Protein AF-0000000070706379 (afdb_homodimer)

Structure (mmCIF, N/CA/C/O backbone):
data_AF-0000000070706379-model_v1
#
loop_
_entity.id
_entity.type
_entity.pdbx_description
1 polymer 'Pyruvate dehydrogenase E1 component subunit alpha'
#
loop_
_atom_site.group_PDB
_atom_site.id
_atom_site.type_symbol
_atom_site.label_atom_id
_atom_site.label_alt_id
_atom_site.label_comp_id
_atom_site.label_asym_id
_atom_site.label_entity_id
_atom_site.label_seq_id
_atom_site.pdbx_PDB_ins_code
_atom_site.Cartn_x
_atom_site.Cartn_y
_atom_site.Cartn_z
_atom_site.occupancy
_atom_site.B_iso_or_equiv
_atom_site.auth_seq_id
_atom_site.auth_comp_id
_atom_site.auth_asym_id
_atom_site.auth_atom_id
_atom_site.pdbx_PDB_model_num
ATOM 1 N N . MET A 1 1 ? -3.4 28.562 20.844 1 97.81 1 MET A N 1
ATOM 2 C CA . MET A 1 1 ? -4.562 27.812 20.359 1 97.81 1 MET A CA 1
ATOM 3 C C . MET A 1 1 ? -5.734 28.766 20.094 1 97.81 1 MET A C 1
ATOM 5 O O . MET A 1 1 ? -6.438 28.609 19.094 1 97.81 1 MET A O 1
ATOM 9 N N . VAL A 1 2 ? -5.906 29.781 20.984 1 98.38 2 VAL A N 1
ATOM 10 C CA . VAL A 1 2 ? -7.02 30.703 20.812 1 98.38 2 VAL A CA 1
ATOM 11 C C . VAL A 1 2 ? -6.828 31.516 19.531 1 98.38 2 VAL A C 1
ATOM 13 O O . VAL A 1 2 ? -7.793 31.781 18.812 1 98.38 2 VAL A O 1
ATOM 16 N N . LYS A 1 3 ? -5.59 31.953 19.266 1 98.38 3 LYS A N 1
ATOM 17 C CA . LYS A 1 3 ? -5.309 32.656 18.016 1 98.38 3 LYS A CA 1
ATOM 18 C C . LYS A 1 3 ? -5.641 31.797 16.797 1 98.38 3 LYS A C 1
ATOM 20 O O . LYS A 1 3 ? -6.234 32.281 15.828 1 98.38 3 LYS A O 1
ATOM 25 N N . MET A 1 4 ? -5.238 30.547 16.844 1 98.5 4 MET A N 1
ATOM 26 C CA . MET A 1 4 ? -5.5 29.625 15.742 1 98.5 4 MET A CA 1
ATOM 27 C C . MET A 1 4 ? -7 29.438 15.539 1 98.5 4 MET A C 1
ATOM 29 O O . MET A 1 4 ? -7.48 29.453 14.406 1 98.5 4 MET A O 1
ATOM 33 N N . ARG A 1 5 ? -7.723 29.25 16.609 1 98.25 5 ARG A N 1
ATOM 34 C CA . ARG A 1 5 ? -9.172 29.094 16.516 1 98.25 5 ARG A CA 1
ATOM 35 C C . ARG A 1 5 ? -9.828 30.328 15.93 1 98.25 5 ARG A C 1
ATOM 37 O O . ARG A 1 5 ? -10.719 30.219 15.086 1 98.25 5 ARG A O 1
ATOM 44 N N . ARG A 1 6 ? -9.383 31.453 16.438 1 98.44 6 ARG A N 1
ATOM 45 C CA . ARG A 1 6 ? -9.953 32.719 15.945 1 98.44 6 ARG A CA 1
ATOM 46 C C . ARG A 1 6 ? -9.68 32.875 14.461 1 98.44 6 ARG A C 1
ATOM 48 O O . ARG A 1 6 ? -10.531 33.375 13.719 1 98.44 6 ARG A O 1
ATOM 55 N N . MET A 1 7 ? -8.5 32.562 14.039 1 98.62 7 MET A N 1
ATOM 56 C CA . MET A 1 7 ? -8.164 32.625 12.625 1 98.62 7 MET A CA 1
ATOM 57 C C . MET A 1 7 ? -9.086 31.734 11.805 1 98.62 7 MET A C 1
ATOM 59 O O . MET A 1 7 ? -9.586 32.156 10.758 1 98.62 7 MET A O 1
ATOM 63 N N . GLU A 1 8 ? -9.297 30.516 12.273 1 98.12 8 GLU A N 1
ATOM 64 C CA . GLU A 1 8 ? -10.148 29.562 11.562 1 98.12 8 GLU A CA 1
ATOM 65 C C . GLU A 1 8 ? -11.602 30.047 11.531 1 98.12 8 GLU A C 1
ATOM 67 O O . GLU A 1 8 ? -12.297 29.875 10.531 1 98.12 8 GLU A O 1
ATOM 72 N N . VAL A 1 9 ? -12.047 30.609 12.617 1 97.12 9 VAL A N 1
ATOM 73 C CA . VAL A 1 9 ? -13.398 31.172 12.672 1 97.12 9 VAL A CA 1
ATOM 74 C C . VAL A 1 9 ? -13.523 32.312 11.695 1 97.12 9 VAL A C 1
ATOM 76 O O . VAL A 1 9 ? -14.531 32.438 10.992 1 97.12 9 VAL A O 1
ATOM 79 N N . ALA A 1 10 ? -12.523 33.156 11.68 1 98 10 ALA A N 1
ATOM 80 C CA . ALA A 1 10 ? -12.508 34.25 10.711 1 98 10 ALA A CA 1
ATOM 81 C C . ALA A 1 10 ? -12.555 33.719 9.281 1 98 10 ALA A C 1
ATOM 83 O O . ALA A 1 10 ? -13.219 34.281 8.414 1 98 10 ALA A O 1
ATOM 84 N N . SER A 1 11 ? -11.82 32.688 9 1 97.44 11 SER A N 1
ATOM 85 C CA . SER A 1 11 ? -11.828 32.031 7.695 1 97.44 11 SER A CA 1
ATOM 86 C C . SER A 1 11 ? -13.219 31.516 7.344 1 97.44 11 SER A C 1
ATOM 88 O O . SER A 1 11 ? -13.664 31.641 6.199 1 97.44 11 SER A O 1
ATOM 90 N N . ASP A 1 12 ? -13.852 30.906 8.297 1 96.31 12 ASP A N 1
ATOM 91 C CA . ASP A 1 12 ? -15.211 30.406 8.117 1 96.31 12 ASP A CA 1
ATOM 92 C C . ASP A 1 12 ? -16.156 31.531 7.711 1 96.31 12 ASP A C 1
ATOM 94 O O . ASP A 1 12 ? -16.922 31.391 6.758 1 96.31 12 ASP A O 1
ATOM 98 N N . GLN A 1 13 ? -16.047 32.625 8.414 1 96.25 13 GLN A N 1
ATOM 99 C CA . GLN A 1 13 ? -16.906 33.781 8.133 1 96.25 13 GLN A CA 1
ATOM 100 C C . GLN A 1 13 ? -16.594 34.375 6.762 1 96.25 13 GLN A C 1
ATOM 102 O O . GLN A 1 13 ? -17.516 34.75 6.027 1 96.25 13 GLN A O 1
ATOM 107 N N . ALA A 1 14 ? -15.352 34.469 6.5 1 96.94 14 ALA A N 1
ATOM 108 C CA . ALA A 1 14 ? -14.945 35 5.199 1 96.94 14 ALA A CA 1
ATOM 109 C C . ALA A 1 14 ? -15.477 34.125 4.066 1 96.94 14 ALA A C 1
ATOM 111 O O . ALA A 1 14 ? -15.867 34.625 3.014 1 96.94 14 ALA A O 1
ATOM 112 N N . TYR A 1 15 ? -15.398 32.844 4.238 1 95.62 15 TYR A N 1
ATOM 113 C CA . TYR A 1 15 ? -15.938 31.906 3.246 1 95.62 15 TYR A CA 1
ATOM 114 C C . TYR A 1 15 ? -17.422 32.156 3.023 1 95.62 15 TYR A C 1
ATOM 116 O O . TYR A 1 15 ? -17.875 32.25 1.881 1 95.62 15 TYR A O 1
ATOM 124 N N . LYS A 1 16 ? -18.172 32.281 4.051 1 93.38 16 LYS A N 1
ATOM 125 C CA . LYS A 1 16 ? -19.609 32.531 3.984 1 93.38 16 LYS A CA 1
ATOM 126 C C . LYS A 1 16 ? -19.906 33.875 3.326 1 93.38 16 LYS A C 1
ATOM 128 O O . LYS A 1 16 ? -20.938 34.031 2.67 1 93.38 16 LYS A O 1
ATOM 133 N N . ASN A 1 17 ? -19 34.75 3.451 1 94.88 17 ASN A N 1
ATOM 134 C CA . ASN A 1 17 ? -19.156 36.062 2.842 1 94.88 17 ASN A CA 1
ATOM 135 C C . ASN A 1 17 ? -18.594 36.094 1.424 1 94.88 17 ASN A C 1
ATOM 137 O O . ASN A 1 17 ? -18.391 37.188 0.85 1 94.88 17 ASN A O 1
ATOM 141 N N . LYS A 1 18 ? -18.156 34.969 0.887 1 94.5 18 LYS A N 1
ATOM 142 C CA . LYS A 1 18 ? -17.766 34.781 -0.505 1 94.5 18 LYS A CA 1
ATOM 143 C C . LYS A 1 18 ? -16.422 35.438 -0.804 1 94.5 18 LYS A C 1
ATOM 145 O O . LYS A 1 18 ? -16.156 35.812 -1.945 1 94.5 18 LYS A O 1
ATOM 150 N N . LEU A 1 19 ? -15.688 35.594 0.304 1 95.12 19 LEU A N 1
ATOM 151 C CA . LEU A 1 19 ? -14.344 36.125 0.114 1 95.12 19 LEU A CA 1
ATOM 152 C C . LEU A 1 19 ? -13.375 35 -0.288 1 95.12 19 LEU A C 1
ATOM 154 O O . LEU A 1 19 ? -12.289 35.281 -0.798 1 95.12 19 LEU A O 1
ATOM 158 N N . VAL A 1 20 ? -13.742 33.812 -0.044 1 94.38 20 VAL A N 1
ATOM 159 C CA . VAL A 1 20 ? -12.93 32.656 -0.389 1 94.38 20 VAL A CA 1
ATOM 160 C C . VAL A 1 20 ? -13.555 31.906 -1.577 1 94.38 20 VAL A C 1
ATOM 162 O O . VAL A 1 20 ? -14.711 31.484 -1.519 1 94.38 20 VAL A O 1
ATOM 165 N N . ARG A 1 21 ? -12.906 31.766 -2.721 1 85.44 21 ARG A N 1
ATOM 166 C CA . ARG A 1 21 ? -13.477 31.172 -3.934 1 85.44 21 ARG A CA 1
ATOM 167 C C . ARG A 1 21 ? -13.125 29.703 -4.047 1 85.44 21 ARG A C 1
ATOM 169 O O . ARG A 1 21 ? -13.789 28.953 -4.766 1 85.44 21 ARG A O 1
ATOM 176 N N . GLY A 1 22 ? -12.328 29.109 -3.332 1 85.56 22 GLY A N 1
ATOM 177 C CA . GLY A 1 22 ? -11.945 27.703 -3.387 1 85.56 22 GLY A CA 1
ATOM 178 C C . GLY A 1 22 ? -12.312 26.938 -2.133 1 85.56 22 GLY A C 1
ATOM 179 O O . GLY A 1 22 ? -13.18 27.375 -1.363 1 85.56 22 GLY A O 1
ATOM 180 N N . PHE A 1 23 ? -11.828 25.797 -2.076 1 87.5 23 PHE A N 1
ATOM 181 C CA . PHE A 1 23 ? -12.07 24.969 -0.899 1 87.5 23 PHE A CA 1
ATOM 182 C C . PHE A 1 23 ? -11.406 25.578 0.331 1 87.5 23 PHE A C 1
ATOM 184 O O . PHE A 1 23 ? -10.477 26.375 0.21 1 87.5 23 PHE A O 1
ATOM 191 N N . CYS A 1 24 ? -11.984 25.344 1.428 1 93.44 24 CYS A N 1
ATOM 192 C CA . CYS A 1 24 ? -11.438 25.797 2.703 1 93.44 24 CYS A CA 1
ATOM 193 C C . CYS A 1 24 ? -11.531 24.688 3.754 1 93.44 24 CYS A C 1
ATOM 195 O O . CYS A 1 24 ? -12.625 24.281 4.133 1 93.44 24 CYS A O 1
ATOM 197 N N . HIS A 1 25 ? -10.43 24.203 4.18 1 94 25 HIS A N 1
ATOM 198 C CA . HIS A 1 25 ? -10.352 23.094 5.125 1 94 25 HIS A CA 1
ATOM 199 C C . HIS A 1 25 ? -9.938 23.578 6.512 1 94 25 HIS A C 1
ATOM 201 O O . HIS A 1 25 ? -8.758 23.844 6.75 1 94 25 HIS A O 1
ATOM 207 N N . LEU A 1 26 ? -10.914 23.672 7.391 1 95.31 26 LEU A N 1
ATOM 208 C CA . LEU A 1 26 ? -10.68 24.266 8.703 1 95.31 26 LEU A CA 1
ATOM 209 C C . LEU A 1 26 ? -10.289 23.203 9.727 1 95.31 26 LEU A C 1
ATOM 211 O O . LEU A 1 26 ? -10.664 22.031 9.578 1 95.31 26 LEU A O 1
ATOM 215 N N . SER A 1 27 ? -9.586 23.656 10.727 1 95.62 27 SER A N 1
ATOM 216 C CA . SER A 1 27 ? -9.086 22.766 11.766 1 95.62 27 SER A CA 1
ATOM 217 C C . SER A 1 27 ? -9.711 23.094 13.117 1 95.62 27 SER A C 1
ATOM 219 O O . SER A 1 27 ? -9.109 22.828 14.164 1 95.62 27 SER A O 1
ATOM 221 N N . ILE A 1 28 ? -10.93 23.688 13.078 1 96.81 28 ILE A N 1
ATOM 222 C CA . ILE A 1 28 ? -11.57 24.047 14.336 1 96.81 28 ILE A CA 1
ATOM 223 C C . ILE A 1 28 ? -11.789 22.797 15.188 1 96.81 28 ILE A C 1
ATOM 225 O O . ILE A 1 28 ? -12.391 21.828 14.727 1 96.81 28 ILE A O 1
ATOM 229 N N . GLY A 1 29 ? -11.312 22.781 16.391 1 97.06 29 GLY A N 1
ATOM 230 C CA . GLY A 1 29 ? -11.367 21.641 17.297 1 97.06 29 GLY A CA 1
ATOM 231 C C . GLY A 1 29 ? -10.062 20.875 17.391 1 97.06 29 GLY A C 1
ATOM 232 O O . GLY A 1 29 ? -9.859 20.094 18.312 1 97.06 29 GLY A O 1
ATOM 233 N N . GLN A 1 30 ? -9.125 21.156 16.484 1 98.06 30 GLN A N 1
ATOM 234 C CA . GLN A 1 30 ? -7.898 20.375 16.391 1 98.06 30 GLN A CA 1
ATOM 235 C C . GLN A 1 30 ? -6.676 21.234 16.703 1 98.06 30 GLN A C 1
ATOM 237 O O . GLN A 1 30 ? -5.555 20.875 16.344 1 98.06 30 GLN A O 1
ATOM 242 N N . GLU A 1 31 ? -6.844 22.391 17.375 1 98.19 31 GLU A N 1
ATOM 243 C CA . GLU A 1 31 ? -5.77 23.359 17.562 1 98.19 31 GLU A CA 1
ATOM 244 C C . GLU A 1 31 ? -4.613 22.766 18.359 1 98.19 31 GLU A C 1
ATOM 246 O O . GLU A 1 31 ? -3.453 23.109 18.141 1 98.19 31 GLU A O 1
ATOM 251 N N . ALA A 1 32 ? -4.941 21.812 19.219 1 98.75 32 ALA A N 1
ATOM 252 C CA . ALA A 1 32 ? -3.93 21.234 20.094 1 98.75 32 ALA A CA 1
ATOM 253 C C . ALA A 1 32 ? -2.869 20.5 19.297 1 98.75 32 ALA A C 1
ATOM 255 O O . ALA A 1 32 ? -1.714 20.406 19.719 1 98.75 32 ALA A O 1
ATOM 256 N N . VAL A 1 33 ? -3.217 19.984 18.109 1 98.81 33 VAL A N 1
ATOM 257 C CA . VAL A 1 33 ? -2.305 19.188 17.297 1 98.81 33 VAL A CA 1
ATOM 258 C C . VAL A 1 33 ? -1.128 20.047 16.844 1 98.81 33 VAL A C 1
ATOM 260 O O . VAL A 1 33 ? 0.01 19.828 17.266 1 98.81 33 VAL A O 1
ATOM 263 N N . SER A 1 34 ? -1.407 21.109 16.094 1 98.56 34 SER A N 1
ATOM 264 C CA . SER A 1 34 ? -0.341 21.922 15.523 1 98.56 34 SER A CA 1
ATOM 265 C C . SER A 1 34 ? 0.414 22.672 16.625 1 98.56 34 SER A C 1
ATOM 267 O O . SER A 1 34 ? 1.646 22.734 16.609 1 98.56 34 SER A O 1
ATOM 269 N N . VAL A 1 35 ? -0.313 23.266 17.609 1 98.62 35 VAL A N 1
ATOM 270 C CA . VAL A 1 35 ? 0.305 24.078 18.641 1 98.62 35 VAL A CA 1
ATOM 271 C C . VAL A 1 35 ? 1.158 23.203 19.547 1 98.62 35 VAL A C 1
ATOM 273 O O . VAL A 1 35 ? 2.287 23.562 19.891 1 98.62 35 VAL A O 1
ATOM 276 N N . GLY A 1 36 ? 0.588 22.031 19.953 1 98.75 36 GLY A N 1
ATOM 277 C CA . GLY A 1 36 ? 1.344 21.125 20.781 1 98.75 36 GLY A CA 1
ATOM 278 C C . GLY A 1 36 ? 2.607 20.609 20.125 1 98.75 36 GLY A C 1
ATOM 279 O O . GLY A 1 36 ? 3.666 20.547 20.75 1 98.75 36 GLY A O 1
ATOM 280 N N . MET A 1 37 ? 2.535 20.266 18.891 1 98.81 37 MET A N 1
ATOM 281 C CA . MET A 1 37 ? 3.689 19.75 18.156 1 98.81 37 MET A CA 1
ATOM 282 C C . MET A 1 37 ? 4.762 20.828 18.016 1 98.81 37 MET A C 1
ATOM 284 O O . MET A 1 37 ? 5.945 20.562 18.234 1 98.81 37 MET A O 1
ATOM 288 N N . GLU A 1 38 ? 4.34 22.031 17.656 1 98.19 38 GLU A N 1
ATOM 289 C CA . GLU A 1 38 ? 5.301 23.094 17.422 1 98.19 38 GLU A CA 1
ATOM 290 C C . GLU A 1 38 ? 6.098 23.422 18.672 1 98.19 38 GLU A C 1
ATOM 292 O O . GLU A 1 38 ? 7.27 23.797 18.594 1 98.19 38 GLU A O 1
ATOM 297 N N . THR A 1 39 ? 5.504 23.281 19.797 1 97.56 39 THR A N 1
ATOM 298 C CA . THR A 1 39 ? 6.18 23.562 21.062 1 97.56 39 THR A CA 1
ATOM 299 C C . THR A 1 39 ? 7.238 22.516 21.359 1 97.56 39 THR A C 1
ATOM 301 O O . THR A 1 39 ? 8.102 22.719 22.219 1 97.56 39 THR A O 1
ATOM 304 N N . ALA A 1 40 ? 7.207 21.453 20.656 1 98.25 40 ALA A N 1
ATOM 305 C CA . ALA A 1 40 ? 8.055 20.312 20.984 1 98.25 40 ALA A CA 1
ATOM 306 C C . ALA A 1 40 ? 9.133 20.094 19.922 1 98.25 40 ALA A C 1
ATOM 308 O O . ALA A 1 40 ? 10.148 19.453 20.188 1 98.25 40 ALA A O 1
ATOM 309 N N . ILE A 1 41 ? 8.961 20.609 18.703 1 97.94 41 ILE A N 1
ATOM 310 C CA . ILE A 1 41 ? 9.898 20.312 17.625 1 97.94 41 ILE A CA 1
ATOM 311 C C . ILE A 1 41 ? 10.836 21.5 17.422 1 97.94 41 ILE A C 1
ATOM 313 O O . ILE A 1 41 ? 10.656 22.562 18.031 1 97.94 41 ILE A O 1
ATOM 317 N N . LYS A 1 42 ? 11.836 21.344 16.625 1 97.75 42 LYS A N 1
ATOM 318 C CA . LYS A 1 42 ? 12.828 22.375 16.312 1 97.75 42 LYS A CA 1
ATOM 319 C C . LYS A 1 42 ? 12.547 23.016 14.961 1 97.75 42 LYS A C 1
ATOM 321 O O . LYS A 1 42 ? 11.93 22.406 14.086 1 97.75 42 LYS A O 1
ATOM 326 N N . PRO A 1 43 ? 13.047 24.234 14.789 1 96.38 43 PRO A N 1
ATOM 327 C CA . PRO A 1 43 ? 12.805 24.922 13.523 1 96.38 43 PRO A CA 1
ATOM 328 C C . PRO A 1 43 ? 13.359 24.172 12.32 1 96.38 43 PRO A C 1
ATOM 330 O O . PRO A 1 43 ? 12.805 24.234 11.227 1 96.38 43 PRO A O 1
ATOM 333 N N . ASP A 1 44 ? 14.383 23.359 12.578 1 97.19 44 ASP A N 1
ATOM 334 C CA . ASP A 1 44 ? 15.047 22.688 11.469 1 97.19 44 ASP A CA 1
ATOM 335 C C . ASP A 1 44 ? 14.43 21.312 11.227 1 97.19 44 ASP A C 1
ATOM 337 O O . ASP A 1 44 ? 14.773 20.625 10.258 1 97.19 44 ASP A O 1
ATOM 341 N N . ASP A 1 45 ? 13.578 20.891 12.109 1 98.75 45 ASP A N 1
ATOM 342 C CA . ASP A 1 45 ? 12.797 19.703 11.812 1 98.75 45 ASP A CA 1
ATOM 343 C C . ASP A 1 45 ? 11.859 19.922 10.633 1 98.75 45 ASP A C 1
ATOM 345 O O . ASP A 1 45 ? 11.352 21.031 10.445 1 98.75 45 ASP A O 1
ATOM 349 N N . SER A 1 46 ? 11.656 18.891 9.828 1 98.75 46 SER A N 1
ATOM 350 C CA . SER A 1 46 ? 10.75 18.984 8.688 1 98.75 46 SER A CA 1
ATOM 351 C C . SER A 1 46 ? 9.344 18.547 9.062 1 98.75 46 SER A C 1
ATOM 353 O O . SER A 1 46 ? 9.164 17.609 9.844 1 98.75 46 SER A O 1
ATOM 355 N N . LEU A 1 47 ? 8.383 19.281 8.539 1 98.75 47 LEU A N 1
ATOM 356 C CA . LEU A 1 47 ? 6.98 18.938 8.75 1 98.75 47 LEU A CA 1
ATOM 357 C C . LEU A 1 47 ? 6.215 18.953 7.434 1 98.75 47 LEU A C 1
ATOM 359 O O . LEU A 1 47 ? 6.367 19.875 6.625 1 98.75 47 LEU A O 1
ATOM 363 N N . ILE A 1 48 ? 5.527 17.891 7.133 1 98.62 48 ILE A N 1
ATOM 364 C CA . ILE A 1 48 ? 4.68 17.781 5.953 1 98.62 48 ILE A CA 1
ATOM 365 C C . ILE A 1 48 ? 3.314 17.219 6.348 1 98.62 48 ILE A C 1
ATOM 367 O O . ILE A 1 48 ? 3.227 16.312 7.188 1 98.62 48 ILE A O 1
ATOM 371 N N . THR A 1 49 ? 2.232 17.797 5.816 1 98 49 THR A N 1
ATOM 372 C CA . THR A 1 49 ? 0.899 17.391 6.246 1 98 49 THR A CA 1
ATOM 373 C C . THR A 1 49 ? -0.075 17.406 5.07 1 98 49 THR A C 1
ATOM 375 O O . THR A 1 49 ? 0.33 17.625 3.926 1 98 49 THR A O 1
ATOM 378 N N . ALA A 1 50 ? -1.288 17.016 5.375 1 96.06 50 ALA A N 1
ATOM 379 C CA . ALA A 1 50 ? -2.373 17.031 4.398 1 96.06 50 ALA A CA 1
ATOM 380 C C . ALA A 1 50 ? -2.973 18.422 4.254 1 96.06 50 ALA A C 1
ATOM 382 O O . ALA A 1 50 ? -2.385 19.406 4.707 1 96.06 50 ALA A O 1
ATOM 383 N N . TYR A 1 51 ? -4.051 18.5 3.549 1 94.56 51 TYR A N 1
ATOM 384 C CA . TYR A 1 51 ? -4.664 19.75 3.1 1 94.56 51 TYR A CA 1
ATOM 385 C C . TYR A 1 51 ? -5.086 20.609 4.285 1 94.56 51 TYR A C 1
ATOM 387 O O . TYR A 1 51 ? -5.289 21.812 4.145 1 94.56 51 TYR A O 1
ATOM 395 N N . ARG A 1 52 ? -5.238 20.031 5.422 1 94.62 52 ARG A N 1
ATOM 396 C CA . ARG A 1 52 ? -5.617 20.797 6.605 1 94.62 52 ARG A CA 1
ATOM 397 C C . ARG A 1 52 ? -4.391 21.359 7.312 1 94.62 52 ARG A C 1
ATOM 399 O O . ARG A 1 52 ? -3.977 20.844 8.352 1 94.62 52 ARG A O 1
ATOM 406 N N . CYS A 1 53 ? -3.92 22.5 6.773 1 97.12 53 CYS A N 1
ATOM 407 C CA . CYS A 1 53 ? -2.561 22.859 7.16 1 97.12 53 CYS A CA 1
ATOM 408 C C . CYS A 1 53 ? -2.496 24.297 7.645 1 97.12 53 CYS A C 1
ATOM 410 O O . CYS A 1 53 ? -1.411 24.828 7.883 1 97.12 53 CYS A O 1
ATOM 412 N N . HIS A 1 54 ? -3.67 25 7.879 1 97.69 54 HIS A N 1
ATOM 413 C CA . HIS A 1 54 ? -3.67 26.422 8.227 1 97.69 54 HIS A CA 1
ATOM 414 C C . HIS A 1 54 ? -2.887 26.672 9.508 1 97.69 54 HIS A C 1
ATOM 416 O O . HIS A 1 54 ? -2.01 27.547 9.539 1 97.69 54 HIS A O 1
ATOM 422 N N . THR A 1 55 ? -3.197 25.906 10.484 1 98.12 55 THR A N 1
ATOM 423 C CA . THR A 1 55 ? -2.621 26.156 11.805 1 98.12 55 THR A CA 1
ATOM 424 C C . THR A 1 55 ? -1.145 25.766 11.828 1 98.12 55 THR A C 1
ATOM 426 O O . THR A 1 55 ? -0.348 26.391 12.539 1 98.12 55 THR A O 1
ATOM 429 N N . PHE A 1 56 ? -0.745 24.844 11.031 1 98.25 56 PHE A N 1
ATOM 430 C CA . PHE A 1 56 ? 0.646 24.422 10.969 1 98.25 56 PHE A CA 1
ATOM 431 C C . PHE A 1 56 ? 1.52 25.484 10.328 1 98.25 56 PHE A C 1
ATOM 433 O O . PHE A 1 56 ? 2.592 25.812 10.836 1 98.25 56 PHE A O 1
ATOM 440 N N . VAL A 1 57 ? 1.022 26.031 9.227 1 97.94 57 VAL A N 1
ATOM 441 C CA . VAL A 1 57 ? 1.855 26.984 8.492 1 97.94 57 VAL A CA 1
ATOM 442 C C . VAL A 1 57 ? 2.08 28.234 9.32 1 97.94 57 VAL A C 1
ATOM 444 O O . VAL A 1 57 ? 3.164 28.828 9.297 1 97.94 57 VAL A O 1
ATOM 447 N N . VAL A 1 58 ? 1.057 28.625 10.055 1 98.12 58 VAL A N 1
ATOM 448 C CA . VAL A 1 58 ? 1.189 29.812 10.898 1 98.12 58 VAL A CA 1
ATOM 449 C C . VAL A 1 58 ? 2.172 29.516 12.031 1 98.12 58 VAL A C 1
ATOM 451 O O . VAL A 1 58 ? 2.994 30.375 12.383 1 98.12 58 VAL A O 1
ATOM 454 N N . GLN A 1 59 ? 2.102 28.312 12.617 1 97.06 59 GLN A N 1
ATOM 455 C CA . GLN A 1 59 ? 3.037 27.922 13.664 1 97.06 59 GLN A CA 1
ATOM 456 C C . GLN A 1 59 ? 4.465 27.844 13.133 1 97.06 59 GLN A C 1
ATOM 458 O O . GLN A 1 59 ? 5.426 28.078 13.867 1 97.06 59 GLN A O 1
ATOM 463 N N . ARG A 1 60 ? 4.629 27.594 11.867 1 97.44 60 ARG A N 1
ATOM 464 C CA . ARG A 1 60 ? 5.938 27.375 11.258 1 97.44 60 ARG A CA 1
ATOM 465 C C . ARG A 1 60 ? 6.441 28.641 10.578 1 97.44 60 ARG A C 1
ATOM 467 O O . ARG A 1 60 ? 7.234 28.578 9.633 1 97.44 60 ARG A O 1
ATOM 474 N N . GLY A 1 61 ? 5.891 29.781 10.922 1 96.75 61 GLY A N 1
ATOM 475 C CA . GLY A 1 61 ? 6.492 31.031 10.516 1 96.75 61 GLY A CA 1
ATOM 476 C C . GLY A 1 61 ? 5.602 31.844 9.602 1 96.75 61 GLY A C 1
ATOM 477 O O . GLY A 1 61 ? 5.902 33 9.305 1 96.75 61 GLY A O 1
ATOM 478 N N . GLY A 1 62 ? 4.508 31.297 9.156 1 97.94 62 GLY A N 1
ATOM 479 C CA . GLY A 1 62 ? 3.557 32.094 8.398 1 97.94 62 GLY A CA 1
ATOM 480 C C . GLY A 1 62 ? 2.766 33.062 9.258 1 97.94 62 GLY A C 1
ATOM 481 O O . GLY A 1 62 ? 2.502 32.781 10.43 1 97.94 62 GLY A O 1
ATOM 482 N N . SER A 1 63 ? 2.381 34.188 8.641 1 98.31 63 SER A N 1
ATOM 483 C CA . SER A 1 63 ? 1.545 35.125 9.367 1 98.31 63 SER A CA 1
ATOM 484 C C . SER A 1 63 ? 0.065 34.812 9.211 1 98.31 63 SER A C 1
ATOM 486 O O . SER A 1 63 ? -0.332 34.156 8.227 1 98.31 63 SER A O 1
ATOM 488 N N . VAL A 1 64 ? -0.713 35.219 10.203 1 98.69 64 VAL A N 1
ATOM 489 C CA . VAL A 1 64 ? -2.16 35.031 10.117 1 98.69 64 VAL A CA 1
ATOM 490 C C . VAL A 1 64 ? -2.701 35.812 8.922 1 98.69 64 VAL A C 1
ATOM 492 O O . VAL A 1 64 ? -3.51 35.312 8.148 1 98.69 64 VAL A O 1
ATOM 495 N N . SER A 1 65 ? -2.207 37.062 8.727 1 98.69 65 SER A N 1
ATOM 496 C CA . SER A 1 65 ? -2.643 37.875 7.586 1 98.69 65 SER A CA 1
ATOM 497 C C . SER A 1 65 ? -2.271 37.188 6.27 1 98.69 65 SER A C 1
ATOM 499 O O . SER A 1 65 ? -3.041 37.219 5.305 1 98.69 65 SER A O 1
ATOM 501 N N . GLY A 1 66 ? -1.096 36.625 6.234 1 98.31 66 GLY A N 1
ATOM 502 C CA . GLY A 1 66 ? -0.66 35.938 5.043 1 98.31 66 GLY A CA 1
ATOM 503 C C . GLY A 1 66 ? -1.531 34.719 4.715 1 98.31 66 GLY A C 1
ATOM 504 O O . GLY A 1 66 ? -1.853 34.5 3.549 1 98.31 66 GLY A O 1
ATOM 505 N N . MET A 1 67 ? -1.876 33.906 5.711 1 98.12 67 MET A N 1
ATOM 506 C CA . MET A 1 67 ? -2.74 32.75 5.496 1 98.12 67 MET A CA 1
ATOM 507 C C . MET A 1 67 ? -4.121 33.188 5.02 1 98.12 67 MET A C 1
ATOM 509 O O . MET A 1 67 ? -4.676 32.594 4.09 1 98.12 67 MET A O 1
ATOM 513 N N . LEU A 1 68 ? -4.695 34.25 5.641 1 98.5 68 LEU A N 1
ATOM 514 C CA . LEU A 1 68 ? -6.004 34.75 5.254 1 98.5 68 LEU A CA 1
ATOM 515 C C . LEU A 1 68 ? -5.969 35.344 3.846 1 98.5 68 LEU A C 1
ATOM 517 O O . LEU A 1 68 ? -6.867 35.062 3.041 1 98.5 68 LEU A O 1
ATOM 521 N N . ALA A 1 69 ? -4.945 36.094 3.568 1 98.31 69 ALA A N 1
ATOM 522 C CA . ALA A 1 69 ? -4.797 36.625 2.227 1 98.31 69 ALA A CA 1
ATOM 523 C C . ALA A 1 69 ? -4.703 35.531 1.179 1 98.31 69 ALA A C 1
ATOM 525 O O . ALA A 1 69 ? -5.215 35.688 0.066 1 98.31 69 ALA A O 1
ATOM 526 N N . GLU A 1 70 ? -3.992 34.531 1.479 1 97.25 70 GLU A N 1
ATOM 527 C CA . GLU A 1 70 ? -3.898 33.375 0.579 1 97.25 70 GLU A CA 1
ATOM 528 C C . GLU A 1 70 ? -5.277 32.812 0.266 1 97.25 70 GLU A C 1
ATOM 530 O O . GLU A 1 70 ? -5.582 32.5 -0.889 1 97.25 70 GLU A O 1
ATOM 535 N N . LEU A 1 71 ? -6.09 32.688 1.27 1 97.5 71 LEU A N 1
ATOM 536 C CA . LEU A 1 71 ? -7.449 32.188 1.095 1 97.5 71 LEU A CA 1
ATOM 537 C C . LEU A 1 71 ? -8.25 33.094 0.182 1 97.5 71 LEU A C 1
ATOM 539 O O . LEU A 1 71 ? -9.125 32.656 -0.555 1 97.5 71 LEU A O 1
ATOM 543 N N . PHE A 1 72 ? -7.914 34.375 0.24 1 97.44 72 PHE A N 1
ATOM 544 C CA . PHE A 1 72 ? -8.648 35.375 -0.525 1 97.44 72 PHE A CA 1
ATOM 545 C C . PHE A 1 72 ? -8.094 35.5 -1.938 1 97.44 72 PHE A C 1
ATOM 547 O O . PHE A 1 72 ? -8.625 36.25 -2.76 1 97.44 72 PHE A O 1
ATOM 554 N N . GLY A 1 73 ? -7.027 34.812 -2.225 1 96.31 73 GLY A N 1
ATOM 555 C CA . GLY A 1 73 ? -6.395 34.906 -3.527 1 96.31 73 GLY A CA 1
ATOM 556 C C . GLY A 1 73 ? -5.688 36.25 -3.73 1 96.31 73 GLY A C 1
ATOM 557 O O . GLY A 1 73 ? -5.734 36.812 -4.82 1 96.31 73 GLY A O 1
ATOM 558 N N . ARG A 1 74 ? -5.109 36.688 -2.648 1 97 74 ARG A N 1
ATOM 559 C CA . ARG A 1 74 ? -4.461 38 -2.707 1 97 74 ARG A CA 1
ATOM 560 C C . ARG A 1 74 ? -2.943 37.844 -2.773 1 97 74 ARG A C 1
ATOM 562 O O . ARG A 1 74 ? -2.389 36.844 -2.307 1 97 74 ARG A O 1
ATOM 569 N N . GLU A 1 75 ? -2.219 38.875 -3.248 1 96.06 75 GLU A N 1
ATOM 570 C CA . GLU A 1 75 ? -0.776 38.875 -3.471 1 96.06 75 GLU A CA 1
ATOM 571 C C . GLU A 1 75 ? -0.016 38.688 -2.162 1 96.06 75 GLU A C 1
ATOM 573 O O . GLU A 1 75 ? 1.039 38.062 -2.137 1 96.06 75 GLU A O 1
ATOM 578 N N . GLY A 1 76 ? -0.58 39.188 -1.13 1 96.69 76 GLY A N 1
ATOM 579 C CA . GLY A 1 76 ? 0.068 39.094 0.17 1 96.69 76 GLY A CA 1
ATOM 580 C C . GLY A 1 76 ? -0.024 37.719 0.812 1 96.69 76 GLY A C 1
ATOM 581 O O . GLY A 1 76 ? 0.464 37.531 1.925 1 96.69 76 GLY A O 1
ATOM 582 N N . GLY A 1 77 ? -0.611 36.812 0.092 1 97.44 77 GLY A N 1
ATOM 583 C CA . GLY A 1 77 ? -0.747 35.469 0.613 1 97.44 77 GLY A CA 1
ATOM 584 C C . GLY A 1 77 ? 0.578 34.75 0.727 1 97.44 77 GLY A C 1
ATOM 585 O O . GLY A 1 77 ? 1.573 35.156 0.127 1 97.44 77 GLY A O 1
ATOM 586 N N . LEU A 1 78 ? 0.652 33.719 1.468 1 96.75 78 LEU A N 1
ATOM 587 C CA . LEU A 1 78 ? 1.854 32.938 1.766 1 96.75 78 LEU A CA 1
ATOM 588 C C . LEU A 1 78 ? 2.441 32.344 0.495 1 96.75 78 LEU A C 1
ATOM 590 O O . LEU A 1 78 ? 3.645 32.062 0.427 1 96.75 78 LEU A O 1
ATOM 594 N N . SER A 1 79 ? 1.619 32.094 -0.457 1 95.06 79 SER A N 1
ATOM 595 C CA . SER A 1 79 ? 2.039 31.625 -1.778 1 95.06 79 SER A CA 1
ATOM 596 C C . SER A 1 79 ? 1.583 32.594 -2.867 1 95.06 79 SER A C 1
ATOM 598 O O . SER A 1 79 ? 1.225 32.156 -3.969 1 95.06 79 SER A O 1
ATOM 600 N N . ARG A 1 80 ? 1.421 33.844 -2.477 1 94.06 80 ARG A N 1
ATOM 601 C CA . ARG A 1 80 ? 1.106 34.969 -3.361 1 94.06 80 ARG A CA 1
ATOM 602 C C . ARG A 1 80 ? -0.295 34.812 -3.947 1 94.06 80 ARG A C 1
ATOM 604 O O . ARG A 1 80 ? -0.534 35.188 -5.098 1 94.06 80 ARG A O 1
ATOM 611 N N . GLY A 1 81 ? -1.104 34.156 -3.246 1 93.94 81 GLY A N 1
ATOM 612 C CA . GLY A 1 81 ? -2.506 34.062 -3.623 1 93.94 81 GLY A CA 1
ATOM 613 C C . GLY A 1 81 ? -2.783 32.938 -4.617 1 93.94 81 GLY A C 1
ATOM 614 O O . GLY A 1 81 ? -3.887 32.844 -5.16 1 93.94 81 GLY A O 1
ATOM 615 N N . LYS A 1 82 ? -1.79 32.062 -4.832 1 91.81 82 LYS A N 1
ATOM 616 C CA . LYS A 1 82 ? -1.935 31.047 -5.863 1 91.81 82 LYS A CA 1
ATOM 617 C C . LYS A 1 82 ? -2.16 29.672 -5.246 1 91.81 82 LYS A C 1
ATOM 619 O O . LYS A 1 82 ? -2.574 28.734 -5.938 1 91.81 82 LYS A O 1
ATOM 624 N N . GLY A 1 83 ? -1.953 29.5 -3.953 1 92.19 83 GLY A N 1
ATOM 625 C CA . GLY A 1 83 ? -1.933 28.188 -3.32 1 92.19 83 GLY A CA 1
ATOM 626 C C . GLY A 1 83 ? -3.262 27.812 -2.697 1 92.19 83 GLY A C 1
ATOM 627 O O . GLY A 1 83 ? -3.512 26.625 -2.43 1 92.19 83 GLY A O 1
ATOM 628 N N . GLY A 1 84 ? -4.121 28.828 -2.473 1 92.81 84 GLY A N 1
ATOM 629 C CA . GLY A 1 84 ? -5.406 28.562 -1.849 1 92.81 84 GLY A CA 1
ATOM 630 C C . GLY A 1 84 ? -5.277 28.016 -0.436 1 92.81 84 GLY A C 1
ATOM 631 O O . GLY A 1 84 ? -4.422 28.469 0.329 1 92.81 84 GLY A O 1
ATOM 632 N N . SER A 1 85 ? -6.18 27.094 -0.09 1 93.88 85 SER A N 1
ATOM 633 C CA . SER A 1 85 ? -6.324 26.609 1.278 1 93.88 85 SER A CA 1
ATOM 634 C C . SER A 1 85 ? -5.227 25.609 1.633 1 93.88 85 SER A C 1
ATOM 636 O O . SER A 1 85 ? -4.953 25.375 2.811 1 93.88 85 SER A O 1
ATOM 638 N N . MET A 1 86 ? -4.555 25.062 0.639 1 93.06 86 MET A N 1
ATOM 639 C CA . MET A 1 86 ? -3.76 23.875 0.957 1 93.06 86 MET A CA 1
ATOM 640 C C . MET A 1 86 ? -2.287 24.109 0.638 1 93.06 86 MET A C 1
ATOM 642 O O . MET A 1 86 ? -1.41 23.703 1.407 1 93.06 86 MET A O 1
ATOM 646 N N . HIS A 1 87 ? -1.997 24.797 -0.511 1 93.81 87 HIS A N 1
ATOM 647 C CA . HIS A 1 87 ? -0.634 24.812 -1.028 1 93.81 87 HIS A CA 1
ATOM 648 C C . HIS A 1 87 ? 0.141 26.016 -0.493 1 93.81 87 HIS A C 1
ATOM 650 O O . HIS A 1 87 ? 0.469 26.938 -1.246 1 93.81 87 HIS A O 1
ATOM 656 N N . VAL A 1 88 ? 0.45 26 0.763 1 95.75 88 VAL A N 1
ATOM 657 C CA . VAL A 1 88 ? 1.2 27.047 1.459 1 95.75 88 VAL A CA 1
ATOM 658 C C . VAL A 1 88 ? 2.461 26.438 2.078 1 95.75 88 VAL A C 1
ATOM 660 O O . VAL A 1 88 ? 2.467 25.281 2.488 1 95.75 88 VAL A O 1
ATOM 663 N N . TYR A 1 89 ? 3.535 27.266 2.109 1 95.25 89 TYR A N 1
ATOM 664 C CA . TYR A 1 89 ? 4.844 26.75 2.502 1 95.25 89 TYR A CA 1
ATOM 665 C C . TYR A 1 89 ? 5.594 27.781 3.346 1 95.25 89 TYR A C 1
ATOM 667 O O . TYR A 1 89 ? 5.438 28.984 3.154 1 95.25 89 TYR A O 1
ATOM 675 N N . THR A 1 90 ? 6.328 27.328 4.27 1 96.62 90 THR A N 1
ATOM 676 C CA . THR A 1 90 ? 7.348 28.047 5.023 1 96.62 90 THR A CA 1
ATOM 677 C C . THR A 1 90 ? 8.609 27.203 5.164 1 96.62 90 THR A C 1
ATOM 679 O O . THR A 1 90 ? 8.633 26.031 4.758 1 96.62 90 THR A O 1
ATOM 682 N N . PRO A 1 91 ? 9.727 27.781 5.559 1 96.12 91 PRO A N 1
ATOM 683 C CA . PRO A 1 91 ? 10.938 26.969 5.688 1 96.12 91 PRO A CA 1
ATOM 684 C C . PRO A 1 91 ? 10.719 25.703 6.512 1 96.12 91 PRO A C 1
ATOM 686 O O . PRO A 1 91 ? 10.219 25.766 7.637 1 96.12 91 PRO A O 1
ATOM 689 N N . ASN A 1 92 ? 11.047 24.531 6 1 97.44 92 ASN A N 1
ATOM 690 C CA . ASN A 1 92 ? 10.984 23.203 6.605 1 97.44 92 ASN A CA 1
ATOM 691 C C . ASN A 1 92 ? 9.539 22.766 6.84 1 97.44 92 ASN A C 1
ATOM 693 O O . ASN A 1 92 ? 9.281 21.828 7.602 1 97.44 92 ASN A O 1
ATOM 697 N N . PHE A 1 93 ? 8.625 23.547 6.301 1 98 93 PHE A N 1
ATOM 698 C CA . PHE A 1 93 ? 7.23 23.125 6.23 1 98 93 PHE A CA 1
ATOM 699 C C . PHE A 1 93 ? 6.809 22.891 4.785 1 98 93 PHE A C 1
ATOM 701 O O . PHE A 1 93 ? 6.812 23.812 3.971 1 98 93 PHE A O 1
ATOM 708 N N . TYR A 1 94 ? 6.449 21.75 4.488 1 96.25 94 TYR A N 1
ATOM 709 C CA . TYR A 1 94 ? 6.211 21.328 3.113 1 96.25 94 TYR A CA 1
ATOM 710 C C . TYR A 1 94 ? 4.719 21.172 2.838 1 96.25 94 TYR A C 1
ATOM 712 O O . TYR A 1 94 ? 4.273 20.156 2.295 1 96.25 94 TYR A O 1
ATOM 720 N N . GLY A 1 95 ? 4.012 22.219 3.15 1 87.75 95 GLY A N 1
ATOM 721 C CA . GLY A 1 95 ? 2.621 22.547 2.902 1 87.75 95 GLY A CA 1
ATOM 722 C C . GLY A 1 95 ? 1.695 21.359 2.984 1 87.75 95 GLY A C 1
ATOM 723 O O . GLY A 1 95 ? 2.043 20.344 3.588 1 87.75 95 GLY A O 1
ATOM 724 N N . GLY A 1 96 ? 0.319 21.75 2.639 1 89.75 96 GLY A N 1
ATOM 725 C CA . GLY A 1 96 ? -0.753 20.766 2.58 1 89.75 96 GLY A CA 1
ATOM 726 C C . GLY A 1 96 ? -0.869 20.094 1.229 1 89.75 96 GLY A C 1
ATOM 727 O O . GLY A 1 96 ? -0.542 20.688 0.2 1 89.75 96 GLY A O 1
ATOM 728 N N . ASN A 1 97 ? -1.098 18.859 1.24 1 92.06 97 ASN A N 1
ATOM 729 C CA . ASN A 1 97 ? -1.242 18.016 0.061 1 92.06 97 ASN A CA 1
ATOM 730 C C . ASN A 1 97 ? -2.684 17.547 -0.118 1 92.06 97 ASN A C 1
ATOM 732 O O . ASN A 1 97 ? -3.301 17.047 0.826 1 92.06 97 ASN A O 1
ATOM 736 N N . GLY A 1 98 ? -3.127 17.766 -1.396 1 92 98 GLY A N 1
ATOM 737 C CA . GLY A 1 98 ? -4.523 17.453 -1.648 1 92 98 GLY A CA 1
ATOM 738 C C . GLY A 1 98 ? -4.75 16 -2.031 1 92 98 GLY A C 1
ATOM 739 O O . GLY A 1 98 ? -5.879 15.508 -1.964 1 92 98 GLY A O 1
ATOM 740 N N . ILE A 1 99 ? -3.75 15.391 -2.504 1 94.06 99 ILE A N 1
ATOM 741 C CA . ILE A 1 99 ? -3.883 13.984 -2.871 1 94.06 99 ILE A CA 1
ATOM 742 C C . ILE A 1 99 ? -3.762 13.117 -1.625 1 94.06 99 ILE A C 1
ATOM 744 O O . ILE A 1 99 ? -2.748 13.164 -0.923 1 94.06 99 ILE A O 1
ATOM 748 N N . VAL A 1 100 ? -4.746 12.32 -1.409 1 93.94 100 VAL A N 1
ATOM 749 C CA . VAL A 1 100 ? -4.875 11.539 -0.184 1 93.94 100 VAL A CA 1
ATOM 750 C C . VAL A 1 100 ? -3.682 10.594 -0.044 1 93.94 100 VAL A C 1
ATOM 752 O O . VAL A 1 100 ? -3.441 9.758 -0.914 1 93.94 100 VAL A O 1
ATOM 755 N N . GLY A 1 101 ? -2.873 10.766 1.003 1 96.81 101 GLY A N 1
ATOM 756 C CA . GLY A 1 101 ? -1.775 9.867 1.321 1 96.81 101 GLY A CA 1
ATOM 757 C C . GLY A 1 101 ? -0.496 10.195 0.576 1 96.81 101 GLY A C 1
ATOM 758 O O . GLY A 1 101 ? 0.568 9.664 0.891 1 96.81 101 GLY A O 1
ATOM 759 N N . ALA A 1 102 ? -0.522 11.109 -0.344 1 96.94 102 ALA A N 1
ATOM 760 C CA . ALA A 1 102 ? 0.626 11.375 -1.204 1 96.94 102 ALA A CA 1
ATOM 761 C C . ALA A 1 102 ? 1.76 12.031 -0.419 1 96.94 102 ALA A C 1
ATOM 763 O O . ALA A 1 102 ? 2.932 11.906 -0.786 1 96.94 102 ALA A O 1
ATOM 764 N N . GLN A 1 103 ? 1.451 12.742 0.625 1 97.81 103 GLN A N 1
ATOM 765 C CA . GLN A 1 103 ? 2.482 13.438 1.396 1 97.81 103 GLN A CA 1
ATOM 766 C C . GLN A 1 103 ? 3.324 12.445 2.193 1 97.81 103 GLN A C 1
ATOM 768 O O . GLN A 1 103 ? 4.414 12.781 2.66 1 97.81 103 GLN A O 1
ATOM 773 N N . VAL A 1 104 ? 2.877 11.219 2.348 1 98.75 104 VAL A N 1
ATOM 774 C CA . VAL A 1 104 ? 3.562 10.273 3.221 1 98.75 104 VAL A CA 1
ATOM 775 C C . VAL A 1 104 ? 4.871 9.82 2.572 1 98.75 104 VAL A C 1
ATOM 777 O O . VAL A 1 104 ? 5.938 9.93 3.18 1 98.75 104 VAL A O 1
ATOM 780 N N . PRO A 1 105 ? 4.875 9.359 1.27 1 98.75 105 PRO A N 1
ATOM 781 C CA . PRO A 1 105 ? 6.164 9.062 0.647 1 98.75 105 PRO A CA 1
ATOM 782 C C . PRO A 1 105 ? 7.062 10.289 0.536 1 98.75 105 PRO A C 1
ATOM 784 O O . PRO A 1 105 ? 8.289 10.172 0.606 1 98.75 105 PRO A O 1
ATOM 787 N N . LEU A 1 106 ? 6.504 11.461 0.333 1 98.62 106 LEU A N 1
ATOM 788 C CA . LEU A 1 106 ? 7.305 12.68 0.289 1 98.62 106 LEU A CA 1
ATOM 789 C C . LEU A 1 106 ? 7.996 12.93 1.627 1 98.62 106 LEU A C 1
ATOM 791 O O . LEU A 1 106 ? 9.18 13.273 1.665 1 98.62 106 LEU A O 1
ATOM 795 N N . GLY A 1 107 ? 7.223 12.766 2.723 1 98.81 107 GLY A N 1
ATOM 796 C CA . GLY A 1 107 ? 7.828 12.867 4.043 1 98.81 107 GLY A CA 1
ATOM 797 C C . GLY A 1 107 ? 8.938 11.859 4.273 1 98.81 107 GLY A C 1
ATOM 798 O O . GLY A 1 107 ? 9.953 12.172 4.891 1 98.81 107 GLY A O 1
ATOM 799 N N . THR A 1 108 ? 8.711 10.688 3.775 1 98.88 108 THR A N 1
ATOM 800 C CA . THR A 1 108 ? 9.742 9.656 3.85 1 98.88 108 THR A CA 1
ATOM 801 C C . THR A 1 108 ? 11.016 10.109 3.129 1 98.88 108 THR A C 1
ATOM 803 O O . THR A 1 108 ? 12.125 9.883 3.613 1 98.88 108 THR A O 1
ATOM 806 N N . GLY A 1 109 ? 10.797 10.727 1.947 1 98.81 109 GLY A N 1
ATOM 807 C CA . GLY A 1 109 ? 11.93 11.273 1.224 1 98.81 109 GLY A CA 1
ATOM 808 C C . GLY A 1 109 ? 12.672 12.344 2.008 1 98.81 109 GLY A C 1
ATOM 809 O O . GLY A 1 109 ? 13.906 12.391 1.979 1 98.81 109 GLY A O 1
ATOM 810 N N . LEU A 1 110 ? 11.969 13.219 2.66 1 98.75 110 LEU A N 1
ATOM 811 C CA . LEU A 1 110 ? 12.578 14.25 3.494 1 98.75 110 LEU A CA 1
ATOM 812 C C . LEU A 1 110 ? 13.43 13.625 4.594 1 98.75 110 LEU A C 1
ATOM 814 O O . LEU A 1 110 ? 14.555 14.055 4.84 1 98.75 110 LEU A O 1
ATOM 818 N N . ALA A 1 111 ? 12.891 12.641 5.266 1 98.88 111 ALA A N 1
ATOM 819 C CA . ALA A 1 111 ? 13.625 11.945 6.316 1 98.88 111 ALA A CA 1
ATOM 820 C C . ALA A 1 111 ? 14.883 11.273 5.754 1 98.88 111 ALA A C 1
ATOM 822 O O . ALA A 1 111 ? 15.922 11.258 6.406 1 98.88 111 ALA A O 1
ATOM 823 N N . PHE A 1 112 ? 14.758 10.656 4.57 1 98.75 112 PHE A N 1
ATOM 824 C CA . PHE A 1 112 ? 15.906 10.055 3.91 1 98.75 112 PHE A CA 1
ATOM 825 C C . PHE A 1 112 ? 17 11.086 3.682 1 98.75 112 PHE A C 1
ATOM 827 O O . PHE A 1 112 ? 18.188 10.812 3.91 1 98.75 112 PHE A O 1
ATOM 834 N N . ALA A 1 113 ? 16.578 12.258 3.166 1 98.56 113 ALA A N 1
ATOM 835 C CA . ALA A 1 113 ? 17.531 13.336 2.943 1 98.56 113 ALA A CA 1
ATOM 836 C C . ALA A 1 113 ? 18.266 13.695 4.238 1 98.56 113 ALA A C 1
ATOM 838 O O . ALA A 1 113 ? 19.469 13.93 4.23 1 98.56 113 ALA A O 1
ATOM 839 N N . GLN A 1 114 ? 17.531 13.781 5.324 1 97.88 114 GLN A N 1
ATOM 840 C CA . GLN A 1 114 ? 18.141 14.133 6.605 1 97.88 114 GLN A CA 1
ATOM 841 C C . GLN A 1 114 ? 19.156 13.086 7.039 1 97.88 114 GLN A C 1
ATOM 843 O O . GLN A 1 114 ? 20.234 13.43 7.535 1 97.88 114 GLN A O 1
ATOM 848 N N . LYS A 1 115 ? 18.812 11.852 6.891 1 97.5 115 LYS A N 1
ATOM 849 C CA . LYS A 1 115 ? 19.766 10.797 7.184 1 97.5 115 LYS A CA 1
ATOM 850 C C . LYS A 1 115 ? 20.984 10.883 6.27 1 97.5 115 LYS A C 1
ATOM 852 O O . LYS A 1 115 ? 22.125 10.789 6.73 1 97.5 115 LYS A O 1
ATOM 857 N N . TYR A 1 116 ? 20.719 11.047 5.016 1 97.69 116 TYR A N 1
ATOM 858 C CA . TYR A 1 116 ? 21.766 11.086 3.996 1 97.69 116 TYR A CA 1
ATOM 859 C C . TYR A 1 116 ? 22.734 12.227 4.258 1 97.69 116 TYR A C 1
ATOM 861 O O . TYR A 1 116 ? 23.953 12.062 4.105 1 97.69 116 TYR A O 1
ATOM 869 N N . LEU A 1 117 ? 22.234 13.32 4.695 1 97.62 117 LEU A N 1
ATOM 870 C CA . LEU A 1 117 ? 23.031 14.508 4.941 1 97.62 117 LEU A CA 1
ATOM 871 C C . LEU A 1 117 ? 23.516 14.547 6.391 1 97.62 117 LEU A C 1
ATOM 873 O O . LEU A 1 117 ? 24.219 15.477 6.789 1 97.62 117 LEU A O 1
ATOM 877 N N . LYS A 1 118 ? 23.078 13.539 7.168 1 96.56 118 LYS A N 1
ATOM 878 C CA . LYS A 1 118 ? 23.484 13.375 8.562 1 96.56 118 LYS A CA 1
ATOM 879 C C . LYS A 1 118 ? 23.125 14.609 9.383 1 96.56 118 LYS A C 1
ATOM 881 O O . LYS A 1 118 ? 23.953 15.125 10.133 1 96.56 118 LYS A O 1
ATOM 886 N N . THR A 1 119 ? 21.891 14.977 9.031 1 93.88 119 THR A N 1
ATOM 887 C CA . THR A 1 119 ? 21.422 16.062 9.883 1 93.88 119 THR A CA 1
ATOM 888 C C . THR A 1 119 ? 20.844 15.516 11.188 1 93.88 119 THR A C 1
ATOM 890 O O . THR A 1 119 ? 20.516 14.336 11.281 1 93.88 119 THR A O 1
ATOM 893 N N . ASN A 1 120 ? 20.922 16.078 12.305 1 94.19 120 ASN A N 1
ATOM 894 C CA . ASN A 1 120 ? 20.344 15.672 13.586 1 94.19 120 ASN A CA 1
ATOM 895 C C . ASN A 1 120 ? 18.953 16.266 13.781 1 94.19 120 ASN A C 1
ATOM 897 O O . ASN A 1 120 ? 18.688 16.891 14.82 1 94.19 120 ASN A O 1
ATOM 901 N N . HIS A 1 121 ? 18.078 16.031 12.68 1 97.94 121 HIS A N 1
ATOM 902 C CA . HIS A 1 121 ? 16.719 16.516 12.719 1 97.94 121 HIS A CA 1
ATOM 903 C C . HIS A 1 121 ? 15.719 15.414 12.367 1 97.94 121 HIS A C 1
ATOM 905 O O . HIS A 1 121 ? 16.109 14.352 11.883 1 97.94 121 HIS A O 1
ATOM 911 N N . ALA A 1 122 ? 14.516 15.648 12.688 1 98.56 122 ALA A N 1
ATOM 912 C CA . ALA A 1 122 ? 13.445 14.695 12.445 1 98.56 122 ALA A CA 1
ATOM 913 C C . ALA A 1 122 ? 12.453 15.227 11.414 1 98.56 122 ALA A C 1
ATOM 915 O O . ALA A 1 122 ? 12.375 16.438 11.188 1 98.56 122 ALA A O 1
ATOM 916 N N . THR A 1 123 ? 11.828 14.32 10.758 1 98.88 123 THR A N 1
ATOM 917 C CA . THR A 1 123 ? 10.703 14.656 9.891 1 98.88 123 THR A CA 1
ATOM 918 C C . THR A 1 123 ? 9.391 14.203 10.523 1 98.88 123 THR A C 1
ATOM 920 O O . THR A 1 123 ? 9.281 13.07 11 1 98.88 123 THR A O 1
ATOM 923 N N . PHE A 1 124 ? 8.445 15.086 10.594 1 98.94 124 PHE A N 1
ATOM 924 C CA . PHE A 1 124 ? 7.086 14.789 11.039 1 98.94 124 PHE A CA 1
ATOM 925 C C . PHE A 1 124 ? 6.133 14.727 9.852 1 98.94 124 PHE A C 1
ATOM 927 O O . PHE A 1 124 ? 5.867 15.742 9.203 1 98.94 124 PHE A O 1
ATOM 934 N N . THR A 1 125 ? 5.672 13.523 9.523 1 98.94 125 THR A N 1
ATOM 935 C CA . THR A 1 125 ? 4.805 13.273 8.383 1 98.94 125 THR A CA 1
ATOM 936 C C . THR A 1 125 ? 3.377 12.992 8.836 1 98.94 125 THR A C 1
ATOM 938 O O . THR A 1 125 ? 3.08 11.906 9.344 1 98.94 125 THR A O 1
ATOM 941 N N . LEU A 1 126 ? 2.494 13.945 8.602 1 98.81 126 LEU A N 1
ATOM 942 C CA . LEU A 1 126 ? 1.114 13.812 9.055 1 98.81 126 LEU A CA 1
ATOM 943 C C . LEU A 1 126 ? 0.211 13.344 7.918 1 98.81 126 LEU A C 1
ATOM 945 O O . LEU A 1 126 ? 0.408 13.727 6.762 1 98.81 126 LEU A O 1
ATOM 949 N N . TYR A 1 127 ? -0.713 12.523 8.266 1 98.31 127 TYR A N 1
ATOM 950 C CA . TYR A 1 127 ? -1.78 12.062 7.387 1 98.31 127 TYR A CA 1
ATOM 951 C C . TYR A 1 127 ? -3.051 11.766 8.172 1 98.31 127 TYR A C 1
ATOM 953 O O . TYR A 1 127 ? -3.025 11.711 9.406 1 98.31 127 TYR A O 1
ATOM 961 N N . GLY A 1 128 ? -4.156 11.711 7.5 1 97.5 128 GLY A N 1
ATOM 962 C CA . GLY A 1 128 ? -5.434 11.469 8.156 1 97.5 128 GLY A CA 1
ATOM 963 C C . GLY A 1 128 ? -5.777 10 8.273 1 97.5 128 GLY A C 1
ATOM 964 O O . GLY A 1 128 ? -5.09 9.148 7.707 1 97.5 128 GLY A O 1
ATOM 965 N N . ASP A 1 129 ? -6.828 9.727 9.039 1 96.81 129 ASP A N 1
ATOM 966 C CA . ASP A 1 129 ? -7.324 8.367 9.219 1 96.81 129 ASP A CA 1
ATOM 967 C C . ASP A 1 129 ? -7.711 7.746 7.875 1 96.81 129 ASP A C 1
ATOM 969 O O . ASP A 1 129 ? -7.445 6.566 7.633 1 96.81 129 ASP A O 1
ATOM 973 N N . GLY A 1 130 ? -8.359 8.539 7.039 1 96.06 130 GLY A N 1
ATOM 974 C CA . GLY A 1 130 ? -8.68 8.039 5.711 1 96.06 130 GLY A CA 1
ATOM 975 C C . GLY A 1 130 ? -7.449 7.703 4.891 1 96.06 130 GLY A C 1
ATOM 976 O O . GLY A 1 130 ? -7.395 6.656 4.238 1 96.06 130 GLY A O 1
ATOM 977 N N . ALA A 1 131 ? -6.473 8.586 4.898 1 97.62 131 ALA A N 1
ATOM 978 C CA . ALA A 1 131 ? -5.234 8.422 4.145 1 97.62 131 ALA A CA 1
ATOM 979 C C . ALA A 1 131 ? -4.453 7.203 4.637 1 97.62 131 ALA A C 1
ATOM 981 O O . ALA A 1 131 ? -3.656 6.629 3.891 1 97.62 131 ALA A O 1
ATOM 982 N N . SER A 1 132 ? -4.676 6.777 5.852 1 97.94 132 SER A N 1
ATOM 983 C CA . SER A 1 132 ? -3.957 5.664 6.465 1 97.94 132 SER A CA 1
ATOM 984 C C . SER A 1 132 ? -4.215 4.359 5.719 1 97.94 132 SER A C 1
ATOM 986 O O . SER A 1 132 ? -3.498 3.375 5.906 1 97.94 132 SER A O 1
ATOM 988 N N . ASN A 1 133 ? -5.219 4.352 4.891 1 97.62 133 ASN A N 1
ATOM 989 C CA . ASN A 1 133 ? -5.586 3.137 4.172 1 97.62 133 ASN A CA 1
ATOM 990 C C . ASN A 1 133 ? -4.953 3.092 2.785 1 97.62 133 ASN A C 1
ATOM 992 O O . ASN A 1 133 ? -5.113 2.111 2.057 1 97.62 133 ASN A O 1
ATOM 996 N N . GLN A 1 134 ? -4.246 4.121 2.482 1 97.62 134 GLN A N 1
ATOM 997 C CA . GLN A 1 134 ? -3.58 4.141 1.183 1 97.62 134 GLN A CA 1
ATOM 998 C C . GLN A 1 134 ? -2.334 3.258 1.188 1 97.62 134 GLN A C 1
ATOM 1000 O O . GLN A 1 134 ? -1.566 3.266 2.152 1 97.62 134 GLN A O 1
ATOM 1005 N N . GLY A 1 135 ? -2.086 2.564 0.091 1 97.69 135 GLY A N 1
ATOM 1006 C CA . GLY A 1 135 ? -0.984 1.622 -0.028 1 97.69 135 GLY A CA 1
ATOM 1007 C C . GLY A 1 135 ? 0.377 2.271 0.131 1 97.69 135 GLY A C 1
ATOM 1008 O O . GLY A 1 135 ? 1.295 1.674 0.696 1 97.69 135 GLY A O 1
ATOM 1009 N N . GLN A 1 136 ? 0.495 3.432 -0.375 1 97.81 136 GLN A N 1
ATOM 1010 C CA . GLN A 1 136 ? 1.791 4.102 -0.358 1 97.81 136 GLN A CA 1
ATOM 1011 C C . GLN A 1 136 ? 2.232 4.41 1.07 1 97.81 136 GLN A C 1
ATOM 1013 O O . GLN A 1 136 ? 3.424 4.582 1.334 1 97.81 136 GLN A O 1
ATOM 1018 N N . VAL A 1 137 ? 1.254 4.512 2.01 1 98.56 137 VAL A N 1
ATOM 1019 C CA . VAL A 1 137 ? 1.602 4.703 3.414 1 98.56 137 VAL A CA 1
ATOM 1020 C C . VAL A 1 137 ? 2.387 3.496 3.92 1 98.56 137 VAL A C 1
ATOM 1022 O O . VAL A 1 137 ? 3.447 3.65 4.531 1 98.56 137 VAL A O 1
ATOM 1025 N N . PHE A 1 138 ? 1.97 2.285 3.551 1 97.94 138 PHE A N 1
ATOM 1026 C CA . PHE A 1 138 ? 2.617 1.056 3.996 1 97.94 138 PHE A CA 1
ATOM 1027 C C . PHE A 1 138 ? 3.963 0.872 3.305 1 97.94 138 PHE A C 1
ATOM 1029 O O . PHE A 1 138 ? 4.914 0.378 3.91 1 97.94 138 PHE A O 1
ATOM 1036 N N . GLU A 1 139 ? 4.02 1.205 2.045 1 98.44 139 GLU A N 1
ATOM 1037 C CA . GLU A 1 139 ? 5.305 1.172 1.354 1 98.44 139 GLU A CA 1
ATOM 1038 C C . GLU A 1 139 ? 6.32 2.082 2.037 1 98.44 139 GLU A C 1
ATOM 1040 O O . GLU A 1 139 ? 7.488 1.714 2.189 1 98.44 139 GLU A O 1
ATOM 1045 N N . SER A 1 140 ? 5.824 3.23 2.436 1 98.88 140 SER A N 1
ATOM 1046 C CA . SER A 1 140 ? 6.684 4.195 3.115 1 98.88 140 SER A CA 1
ATOM 1047 C C . SER A 1 140 ? 7.168 3.654 4.457 1 98.88 140 SER A C 1
ATOM 1049 O O . SER A 1 140 ? 8.344 3.811 4.805 1 98.88 140 SER A O 1
ATOM 1051 N N . PHE A 1 141 ? 6.25 3.02 5.211 1 98.88 141 PHE A N 1
ATOM 1052 C CA . PHE A 1 141 ? 6.629 2.402 6.477 1 98.88 141 PHE A CA 1
ATOM 1053 C C . PHE A 1 141 ? 7.77 1.411 6.273 1 98.88 141 PHE A C 1
ATOM 1055 O O . PHE A 1 141 ? 8.773 1.454 6.988 1 98.88 141 PHE A O 1
ATOM 1062 N N . ASN A 1 142 ? 7.613 0.526 5.285 1 98.69 142 ASN A N 1
ATOM 1063 C CA . ASN A 1 142 ? 8.609 -0.507 5.023 1 98.69 142 ASN A CA 1
ATOM 1064 C C . ASN A 1 142 ? 9.984 0.096 4.738 1 98.69 142 ASN A C 1
ATOM 1066 O O . ASN A 1 142 ? 10.977 -0.302 5.344 1 98.69 142 ASN A O 1
ATOM 1070 N N . MET A 1 143 ? 10.039 1.072 3.914 1 98.5 143 MET A N 1
ATOM 1071 C CA . MET A 1 143 ? 11.297 1.694 3.523 1 98.5 143 MET A CA 1
ATOM 1072 C C . MET A 1 143 ? 11.93 2.432 4.699 1 98.5 143 MET A C 1
ATOM 1074 O O . MET A 1 143 ? 13.133 2.322 4.934 1 98.5 143 MET A O 1
ATOM 1078 N N . ALA A 1 144 ? 11.102 3.17 5.387 1 98.88 144 ALA A N 1
ATOM 1079 C CA . ALA A 1 144 ? 11.609 3.953 6.508 1 98.88 144 ALA A CA 1
ATOM 1080 C C . ALA A 1 144 ? 12.227 3.049 7.574 1 98.88 144 ALA A C 1
ATOM 1082 O O . ALA A 1 144 ? 13.273 3.373 8.141 1 98.88 144 ALA A O 1
ATOM 1083 N N . LYS A 1 145 ? 11.523 1.975 7.871 1 98.88 145 LYS A N 1
ATOM 1084 C CA . LYS A 1 145 ? 12.031 1.036 8.867 1 98.88 145 LYS A CA 1
ATOM 1085 C C . LYS A 1 145 ? 13.328 0.375 8.391 1 98.88 145 LYS A C 1
ATOM 1087 O O . LYS A 1 145 ? 14.305 0.297 9.141 1 98.88 145 LYS A O 1
ATOM 1092 N N . LEU A 1 146 ? 13.352 -0.096 7.141 1 98.19 146 LEU A N 1
ATOM 1093 C CA . LEU A 1 146 ? 14.523 -0.752 6.566 1 98.19 146 LEU A CA 1
ATOM 1094 C C . LEU A 1 146 ? 15.742 0.159 6.629 1 98.19 146 LEU A C 1
ATOM 1096 O O . LEU A 1 146 ? 16.844 -0.297 6.926 1 98.19 146 LEU A O 1
ATOM 1100 N N . TRP A 1 147 ? 15.492 1.426 6.441 1 98.06 147 TRP A N 1
ATOM 1101 C CA . TRP A 1 147 ? 16.594 2.375 6.348 1 98.06 147 TRP A CA 1
ATOM 1102 C C . TRP A 1 147 ? 16.797 3.111 7.668 1 98.06 147 TRP A C 1
ATOM 1104 O O . TRP A 1 147 ? 17.656 3.996 7.77 1 98.06 147 TRP A O 1
ATOM 1114 N N . LYS A 1 148 ? 15.961 2.848 8.648 1 98.38 148 LYS A N 1
ATOM 1115 C CA . LYS A 1 148 ? 16.016 3.471 9.969 1 98.38 148 LYS A CA 1
ATOM 1116 C C . LYS A 1 148 ? 15.953 4.992 9.859 1 98.38 148 LYS A C 1
ATOM 1118 O O . LYS A 1 148 ? 16.797 5.695 10.422 1 98.38 148 LYS A O 1
ATOM 1123 N N . LEU A 1 149 ? 14.992 5.484 9.156 1 98.81 149 LEU A N 1
ATOM 1124 C CA . LEU A 1 149 ? 14.867 6.914 8.906 1 98.81 149 LEU A CA 1
ATOM 1125 C C . LEU A 1 149 ? 14.305 7.633 10.133 1 98.81 149 LEU A C 1
ATOM 1127 O O . LEU A 1 149 ? 13.445 7.09 10.836 1 98.81 149 LEU A O 1
ATOM 1131 N N . PRO A 1 150 ? 14.75 8.82 10.359 1 98.81 150 PRO A N 1
ATOM 1132 C CA . PRO A 1 150 ? 14.219 9.625 11.453 1 98.81 150 PRO A CA 1
ATOM 1133 C C . PRO A 1 150 ? 12.875 10.266 11.109 1 98.81 150 PRO A C 1
ATOM 1135 O O . PRO A 1 150 ? 12.766 11.492 11.039 1 98.81 150 PRO A O 1
ATOM 1138 N N . ASN A 1 151 ? 11.922 9.469 10.945 1 98.94 151 ASN A N 1
ATOM 1139 C CA . ASN A 1 151 ? 10.586 9.883 10.523 1 98.94 151 ASN A CA 1
ATOM 1140 C C . ASN A 1 151 ? 9.523 9.508 11.555 1 98.94 151 ASN A C 1
ATOM 1142 O O . ASN A 1 151 ? 9.43 8.344 11.953 1 98.94 151 ASN A O 1
ATOM 1146 N N . VAL A 1 152 ? 8.836 10.469 12.039 1 98.94 152 VAL A N 1
ATOM 1147 C CA . VAL A 1 152 ? 7.637 10.219 12.836 1 98.94 152 VAL A CA 1
ATOM 1148 C C . VAL A 1 152 ? 6.402 10.289 11.938 1 98.94 152 VAL A C 1
ATOM 1150 O O . VAL A 1 152 ? 6.043 11.359 11.445 1 98.94 152 VAL A O 1
ATOM 1153 N N . PHE A 1 153 ? 5.832 9.117 11.719 1 98.94 153 PHE A N 1
ATOM 1154 C CA . PHE A 1 153 ? 4.574 9.07 10.977 1 98.94 153 PHE A CA 1
ATOM 1155 C C . PHE A 1 153 ? 3.395 9.344 11.898 1 98.94 153 PHE A C 1
ATOM 1157 O O . PHE A 1 153 ? 3.188 8.625 12.883 1 98.94 153 PHE A O 1
ATOM 1164 N N . ILE A 1 154 ? 2.59 10.359 11.531 1 98.94 154 ILE A N 1
ATOM 1165 C CA . ILE A 1 154 ? 1.557 10.805 12.461 1 98.94 154 ILE A CA 1
ATOM 1166 C C . ILE A 1 154 ? 0.184 10.688 11.805 1 98.94 154 ILE A C 1
ATOM 1168 O O . ILE A 1 154 ? -0.105 11.375 10.828 1 98.94 154 ILE A O 1
ATOM 1172 N N . CYS A 1 155 ? -0.627 9.828 12.367 1 98.81 155 CYS A N 1
ATOM 1173 C CA . CYS A 1 155 ? -2.027 9.773 11.961 1 98.81 155 CYS A CA 1
ATOM 1174 C C . CYS A 1 155 ? -2.867 10.758 12.766 1 98.81 155 CYS A C 1
ATOM 1176 O O . CYS A 1 155 ? -3.096 10.555 13.961 1 98.81 155 CYS A O 1
ATOM 1178 N N . GLU A 1 156 ? -3.219 11.844 12.109 1 98.25 156 GLU A N 1
ATOM 1179 C CA . GLU A 1 156 ? -4.203 12.734 12.711 1 98.25 156 GLU A CA 1
ATOM 1180 C C . GLU A 1 156 ? -5.609 12.148 12.609 1 98.25 156 GLU A C 1
ATOM 1182 O O . GLU A 1 156 ? -6.309 12.359 11.617 1 98.25 156 GLU A O 1
ATOM 1187 N N . ASN A 1 157 ? -6.055 11.508 13.672 1 98.12 157 ASN A N 1
ATOM 1188 C CA . ASN A 1 157 ? -7.309 10.766 13.695 1 98.12 157 ASN A CA 1
ATOM 1189 C C . ASN A 1 157 ? -8.453 11.609 14.242 1 98.12 157 ASN A C 1
ATOM 1191 O O . ASN A 1 157 ? -8.742 11.578 15.445 1 98.12 157 ASN A O 1
ATOM 1195 N N . ASN A 1 158 ? -9.086 12.312 13.328 1 96 158 ASN A N 1
ATOM 1196 C CA . ASN A 1 158 ? -10.266 13.062 13.75 1 96 158 ASN A CA 1
ATOM 1197 C C . ASN A 1 158 ? -11.547 12.266 13.523 1 96 158 ASN A C 1
ATOM 1199 O O . ASN A 1 158 ? -12.641 12.828 13.492 1 96 158 ASN A O 1
ATOM 1203 N N . LYS A 1 159 ? -11.422 10.977 13.227 1 94.94 159 LYS A N 1
ATOM 1204 C CA . LYS A 1 159 ? -12.469 9.961 13.25 1 94.94 159 LYS A CA 1
ATOM 1205 C C . LYS A 1 159 ? -13.18 9.875 11.898 1 94.94 159 LYS A C 1
ATOM 1207 O O . LYS A 1 159 ? -13.883 8.906 11.625 1 94.94 159 LYS A O 1
ATOM 1212 N N . TYR A 1 160 ? -12.984 10.906 11.055 1 94.19 160 TYR A N 1
ATOM 1213 C CA . TYR A 1 160 ? -13.742 10.906 9.805 1 94.19 160 TYR A CA 1
ATOM 1214 C C . TYR A 1 160 ? -12.859 11.281 8.625 1 94.19 160 TYR A C 1
ATOM 1216 O O . TYR A 1 160 ? -12.234 12.344 8.625 1 94.19 160 TYR A O 1
ATOM 1224 N N . GLY A 1 161 ? -12.789 10.422 7.629 1 93 161 GLY A N 1
ATOM 1225 C CA . GLY A 1 161 ? -12.328 10.789 6.297 1 93 161 GLY A CA 1
ATOM 1226 C C . GLY A 1 161 ? -13.438 11.32 5.406 1 93 161 GLY A C 1
ATOM 1227 O O . GLY A 1 161 ? -14.195 10.539 4.832 1 93 161 GLY A O 1
ATOM 1228 N N . MET A 1 162 ? -13.352 12.594 5.219 1 90.94 162 MET A N 1
ATOM 1229 C CA . MET A 1 162 ? -14.5 13.281 4.629 1 90.94 162 MET A CA 1
ATOM 1230 C C . MET A 1 162 ? -15.773 12.969 5.398 1 90.94 162 MET A C 1
ATOM 1232 O O . MET A 1 162 ? -15.977 13.469 6.508 1 90.94 162 MET A O 1
ATOM 1236 N N . GLY A 1 1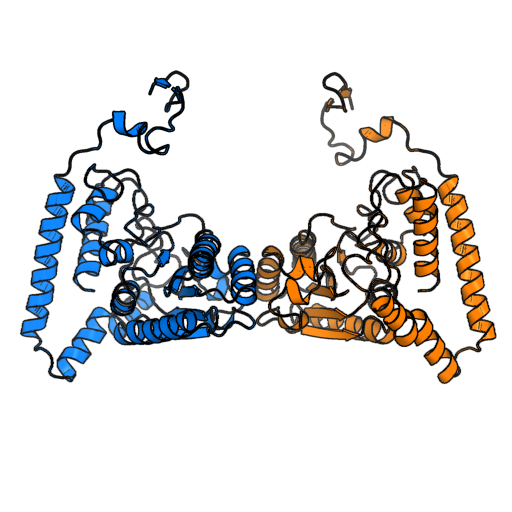63 ? -16.547 12.109 4.938 1 89.25 163 GLY A N 1
ATOM 1237 C CA . GLY A 1 163 ? -17.781 11.742 5.598 1 89.25 163 GLY A CA 1
ATOM 1238 C C . GLY A 1 163 ? -17.812 10.289 6.031 1 89.25 163 GLY A C 1
ATOM 1239 O O . GLY A 1 163 ? -18.812 9.828 6.598 1 89.25 163 GLY A O 1
ATOM 1240 N N . THR A 1 164 ? -16.75 9.617 5.883 1 93.44 164 THR A N 1
ATOM 1241 C CA . THR A 1 164 ? -16.688 8.203 6.227 1 93.44 164 THR A CA 1
ATOM 1242 C C . THR A 1 164 ? -16 8 7.574 1 93.44 164 THR A C 1
ATOM 1244 O O . THR A 1 164 ? -14.867 8.438 7.77 1 93.44 164 THR A O 1
ATOM 1247 N N . SER A 1 165 ? -16.703 7.398 8.469 1 94.62 165 SER A N 1
ATOM 1248 C CA . SER A 1 165 ? -16.125 7.152 9.789 1 94.62 165 SER A CA 1
ATOM 1249 C C . SER A 1 165 ? -14.945 6.188 9.703 1 94.62 165 SER A C 1
ATOM 1251 O O . SER A 1 165 ? -14.891 5.348 8.805 1 94.62 165 SER A O 1
ATOM 1253 N N . ALA A 1 166 ? -14.023 6.285 10.602 1 95.5 166 ALA A N 1
ATOM 1254 C CA . ALA A 1 166 ? -12.852 5.414 10.672 1 95.5 166 ALA A CA 1
ATOM 1255 C C . ALA A 1 166 ? -13.266 3.949 10.789 1 95.5 166 ALA A C 1
ATOM 1257 O O . ALA A 1 166 ? -12.648 3.072 10.172 1 95.5 166 ALA A O 1
ATOM 1258 N N . GLU A 1 167 ? -14.32 3.646 11.508 1 94.44 167 GLU A N 1
ATOM 1259 C CA . GLU A 1 167 ? -14.789 2.285 11.75 1 94.44 167 GLU A CA 1
ATOM 1260 C C . GLU A 1 167 ? -15.297 1.637 10.469 1 94.44 167 GLU A C 1
ATOM 1262 O O . GLU A 1 167 ? -15.242 0.414 10.32 1 94.44 167 GLU A O 1
ATOM 1267 N N . ARG A 1 168 ? -15.734 2.414 9.555 1 95.12 168 ARG A N 1
ATOM 1268 C CA . ARG A 1 168 ? -16.297 1.9 8.312 1 95.12 168 ARG A CA 1
ATOM 1269 C C . ARG A 1 168 ? -15.219 1.683 7.262 1 95.12 168 ARG A C 1
ATOM 1271 O O . ARG A 1 168 ? -15.406 0.901 6.328 1 95.12 168 ARG A O 1
ATOM 1278 N N . SER A 1 169 ? -14.109 2.336 7.449 1 96.19 169 SER A N 1
ATOM 1279 C CA . SER A 1 169 ? -13.141 2.34 6.359 1 96.19 169 SER A CA 1
ATOM 1280 C C . SER A 1 169 ? -11.883 1.559 6.73 1 96.19 169 SER A C 1
ATOM 1282 O O . SER A 1 169 ? -11.078 1.218 5.863 1 96.19 169 SER A O 1
ATOM 1284 N N . SER A 1 170 ? -11.695 1.285 7.973 1 98 170 SER A N 1
ATOM 1285 C CA . SER A 1 170 ? -10.43 0.721 8.43 1 98 170 SER A CA 1
ATOM 1286 C C . SER A 1 170 ? -10.656 -0.568 9.211 1 98 170 SER A C 1
ATOM 1288 O O . SER A 1 170 ? -11.414 -0.587 10.188 1 98 170 SER A O 1
ATOM 1290 N N . MET A 1 171 ? -9.914 -1.586 8.859 1 97.75 171 MET A N 1
ATOM 1291 C CA . MET A 1 171 ? -10.023 -2.859 9.562 1 97.75 171 MET A CA 1
ATOM 1292 C C . MET A 1 171 ? -9.516 -2.736 11 1 97.75 171 MET A C 1
ATOM 1294 O O . MET A 1 171 ? -9.922 -3.506 11.867 1 97.75 171 MET A O 1
ATOM 1298 N N . ASN A 1 172 ? -8.625 -1.843 11.195 1 98 172 ASN A N 1
ATOM 1299 C CA . ASN A 1 172 ? -7.977 -1.534 12.469 1 98 172 ASN A CA 1
ATOM 1300 C C . ASN A 1 172 ? -7.953 -0.032 12.734 1 98 172 ASN A C 1
ATOM 1302 O O . ASN A 1 172 ? -7.289 0.72 12.023 1 98 172 ASN A O 1
ATOM 1306 N N . THR A 1 173 ? -8.664 0.417 13.789 1 98.06 173 THR A N 1
ATOM 1307 C CA . THR A 1 173 ? -8.766 1.851 14.047 1 98.06 173 THR A CA 1
ATOM 1308 C C . THR A 1 173 ? -7.75 2.285 15.102 1 98.06 173 THR A C 1
ATOM 1310 O O . THR A 1 173 ? -7.754 3.439 15.531 1 98.06 173 THR A O 1
ATOM 1313 N N . GLN A 1 174 ? -7.016 1.308 15.625 1 98.38 174 GLN A N 1
ATOM 1314 C CA . GLN A 1 174 ? -5.84 1.662 16.406 1 98.38 174 GLN A CA 1
ATOM 1315 C C . GLN A 1 174 ? -4.648 1.973 15.508 1 98.38 174 GLN A C 1
ATOM 1317 O O . GLN A 1 174 ? -3.707 1.183 15.422 1 98.38 174 GLN A O 1
ATOM 1322 N N . PHE A 1 175 ? -4.695 3.111 14.984 1 98.62 175 PHE A N 1
ATOM 1323 C CA . PHE A 1 175 ? -3.82 3.475 13.875 1 98.62 175 PHE A CA 1
ATOM 1324 C C . PHE A 1 175 ? -2.357 3.412 14.305 1 98.62 175 PHE A C 1
ATOM 1326 O O . PHE A 1 175 ? -1.476 3.178 13.469 1 98.62 175 PHE A O 1
ATOM 1333 N N . TYR A 1 176 ? -1.992 3.578 15.578 1 98.75 176 TYR A N 1
ATOM 1334 C CA . TYR A 1 176 ? -0.623 3.559 16.078 1 98.75 176 TYR A CA 1
ATOM 1335 C C . TYR A 1 176 ? -0.049 2.146 16.047 1 98.75 176 TYR A C 1
ATOM 1337 O O . TYR A 1 176 ? 1.158 1.956 16.203 1 98.75 176 TYR A O 1
ATOM 1345 N N . THR A 1 177 ? -0.883 1.107 15.742 1 98.56 177 THR A N 1
ATOM 1346 C CA . THR A 1 177 ? -0.423 -0.276 15.727 1 98.56 177 THR A CA 1
ATOM 1347 C C . THR A 1 177 ? -0.259 -0.777 14.297 1 98.56 177 THR A C 1
ATOM 1349 O O . THR A 1 177 ? 0.058 -1.947 14.078 1 98.56 177 THR A O 1
ATOM 1352 N N . ARG A 1 178 ? -0.415 0.056 13.367 1 98.19 178 ARG A N 1
ATOM 1353 C CA . ARG A 1 178 ? -0.508 -0.393 11.984 1 98.19 178 ARG A CA 1
ATOM 1354 C C . ARG A 1 178 ? 0.862 -0.395 11.312 1 98.19 178 ARG A C 1
ATOM 1356 O O . ARG A 1 178 ? 0.968 -0.605 10.102 1 98.19 178 ARG A O 1
ATOM 1363 N N . GLY A 1 179 ? 1.875 -0.188 12.07 1 97.88 179 GLY A N 1
ATOM 1364 C CA . GLY A 1 179 ? 3.205 -0.014 11.516 1 97.88 179 GLY A CA 1
ATOM 1365 C C . GLY A 1 179 ? 3.973 -1.315 11.375 1 97.88 179 GLY A C 1
ATOM 1366 O O . GLY A 1 179 ? 5.156 -1.312 11.039 1 97.88 179 GLY A O 1
ATOM 1367 N N . ASP A 1 180 ? 3.215 -2.506 11.57 1 97.19 180 ASP A N 1
ATOM 1368 C CA . ASP A 1 180 ? 3.914 -3.787 11.57 1 97.19 180 ASP A CA 1
ATOM 1369 C C . ASP A 1 180 ? 4.934 -3.857 12.695 1 97.19 180 ASP A C 1
ATOM 1371 O O . ASP A 1 180 ? 4.57 -3.797 13.875 1 97.19 180 ASP A O 1
ATOM 1375 N N . VAL A 1 181 ? 6.262 -3.756 12.398 1 98.06 181 VAL A N 1
ATOM 1376 C CA . VAL A 1 181 ? 7.242 -3.871 13.469 1 98.06 181 VAL A CA 1
ATOM 1377 C C . VAL A 1 181 ? 7.699 -2.48 13.906 1 98.06 181 VAL A C 1
ATOM 1379 O O . VAL A 1 181 ? 8.516 -2.346 14.82 1 98.06 181 VAL A O 1
ATOM 1382 N N . ILE A 1 182 ? 7.227 -1.423 13.305 1 98.75 182 ILE A N 1
ATOM 1383 C CA . ILE A 1 182 ? 7.477 -0.063 13.773 1 98.75 182 ILE A CA 1
ATOM 1384 C C . ILE A 1 182 ? 6.66 0.206 15.039 1 98.75 182 ILE A C 1
ATOM 1386 O O . ILE A 1 182 ? 5.441 0.033 15.039 1 98.75 182 ILE A O 1
ATOM 1390 N N . PRO A 1 183 ? 7.316 0.637 16.078 1 98.69 183 PRO A N 1
ATOM 1391 C CA . PRO A 1 183 ? 6.539 0.932 17.281 1 98.69 183 PRO A CA 1
ATOM 1392 C C . PRO A 1 183 ? 5.637 2.152 17.125 1 98.69 183 PRO A C 1
ATOM 1394 O O . PRO A 1 183 ? 5.875 2.986 16.25 1 98.69 183 PRO A O 1
ATOM 1397 N N . GLY A 1 184 ? 4.562 2.199 17.938 1 98.88 184 GLY A N 1
ATOM 1398 C CA . GLY A 1 184 ? 3.635 3.314 17.859 1 98.88 184 GLY A CA 1
ATOM 1399 C C . GLY A 1 184 ? 3.092 3.732 19.219 1 98.88 184 GLY A C 1
ATOM 1400 O O . GLY A 1 184 ? 3.061 2.93 20.156 1 98.88 184 GLY A O 1
ATOM 1401 N N . ILE A 1 185 ? 2.703 4.949 19.297 1 98.88 185 ILE A N 1
ATOM 1402 C CA . ILE A 1 185 ? 2.078 5.477 20.516 1 98.88 185 ILE A CA 1
ATOM 1403 C C . ILE A 1 185 ? 0.789 6.207 20.141 1 98.88 185 ILE A C 1
ATOM 1405 O O . ILE A 1 185 ? 0.653 6.727 19.031 1 98.88 185 ILE A O 1
ATOM 1409 N N . GLN A 1 186 ? -0.128 6.18 21.047 1 98.88 186 GLN A N 1
ATOM 1410 C CA . GLN A 1 186 ? -1.368 6.938 20.922 1 98.88 186 GLN A CA 1
ATOM 1411 C C . GLN A 1 186 ? -1.412 8.102 21.906 1 98.88 186 GLN A C 1
ATOM 1413 O O . GLN A 1 186 ? -1.056 7.945 23.078 1 98.88 186 GLN A O 1
ATOM 1418 N N . VAL A 1 187 ? -1.76 9.234 21.422 1 98.94 187 VAL A N 1
ATOM 1419 C CA . VAL A 1 187 ? -1.769 10.461 22.219 1 98.94 187 VAL A CA 1
ATOM 1420 C C . VAL A 1 187 ? -3.154 11.102 22.172 1 98.94 187 VAL A C 1
ATOM 1422 O O . VAL A 1 187 ? -3.773 11.172 21.109 1 98.94 187 VAL A O 1
ATOM 1425 N N . ASN A 1 188 ? -3.695 11.508 23.328 1 98.75 188 ASN A N 1
ATOM 1426 C CA . ASN A 1 188 ? -4.895 12.336 23.344 1 98.75 188 ASN A CA 1
ATOM 1427 C C . ASN A 1 188 ? -4.617 13.734 22.797 1 98.75 188 ASN A C 1
ATOM 1429 O O . ASN A 1 188 ? -4.109 14.602 23.516 1 98.75 188 ASN A O 1
ATOM 1433 N N . ALA A 1 189 ? -5.109 13.961 21.578 1 98.75 189 ALA A N 1
ATOM 1434 C CA . ALA A 1 189 ? -4.723 15.195 20.906 1 98.75 189 ALA A CA 1
ATOM 1435 C C . ALA A 1 189 ? -5.77 16.281 21.109 1 98.75 189 ALA A C 1
ATOM 1437 O O . ALA A 1 189 ? -5.77 17.297 20.406 1 98.75 189 ALA A O 1
ATOM 1438 N N . MET A 1 190 ? -6.648 16.016 22.094 1 98.5 190 MET A N 1
ATOM 1439 C CA . MET A 1 190 ? -7.484 17.094 22.609 1 98.5 190 MET A CA 1
ATOM 1440 C C . MET A 1 190 ? -6.836 17.75 23.828 1 98.5 190 MET A C 1
ATOM 1442 O O . MET A 1 190 ? -7.371 18.719 24.375 1 98.5 190 MET A O 1
ATOM 1446 N N . ASP A 1 191 ? -5.758 17.297 24.203 1 98.69 191 ASP A N 1
ATOM 1447 C CA . ASP A 1 191 ? -4.918 17.828 25.266 1 98.69 191 ASP A CA 1
ATOM 1448 C C . ASP A 1 191 ? -3.561 18.281 24.719 1 98.69 191 ASP A C 1
ATOM 1450 O O . ASP A 1 191 ? -2.695 17.453 24.438 1 98.69 191 ASP A O 1
ATOM 1454 N N . VAL A 1 192 ? -3.359 19.594 24.766 1 98.75 192 VAL A N 1
ATOM 1455 C CA . VAL A 1 192 ? -2.186 20.172 24.125 1 98.75 192 VAL A CA 1
ATOM 1456 C C . VAL A 1 192 ? -0.921 19.75 24.859 1 98.75 192 VAL A C 1
ATOM 1458 O O . VAL A 1 192 ? 0.134 19.562 24.25 1 98.75 192 VAL A O 1
ATOM 1461 N N . LEU A 1 193 ? -0.986 19.562 26.141 1 98.75 193 LEU A N 1
ATOM 1462 C CA . LEU A 1 193 ? 0.172 19.125 26.906 1 98.75 193 LEU A CA 1
ATOM 1463 C C . LEU A 1 193 ? 0.551 17.688 26.562 1 98.75 193 LEU A C 1
ATOM 1465 O O . LEU A 1 193 ? 1.736 17.359 26.5 1 98.75 193 LEU A O 1
ATOM 1469 N N . ALA A 1 194 ? -0.44 16.844 26.344 1 98.81 194 ALA A N 1
ATOM 1470 C CA . ALA A 1 194 ? -0.185 15.477 25.891 1 98.81 194 ALA A CA 1
ATOM 1471 C C . ALA A 1 194 ? 0.482 15.461 24.516 1 98.81 194 ALA A C 1
ATOM 1473 O O . ALA A 1 194 ? 1.412 14.688 24.281 1 98.81 194 ALA A O 1
ATOM 1474 N N . VAL A 1 195 ? -0.009 16.312 23.641 1 98.94 195 VAL A N 1
ATOM 1475 C CA . VAL A 1 195 ? 0.572 16.391 22.312 1 98.94 195 VAL A CA 1
ATOM 1476 C C . VAL A 1 195 ? 2.031 16.844 22.406 1 98.94 195 VAL A C 1
ATOM 1478 O O . VAL A 1 195 ? 2.902 16.266 21.75 1 98.94 195 VAL A O 1
ATOM 1481 N N . LYS A 1 196 ? 2.275 17.859 23.203 1 98.88 196 LYS A N 1
ATOM 1482 C CA . LYS A 1 196 ? 3.643 18.344 23.391 1 98.88 196 LYS A CA 1
ATOM 1483 C C . LYS A 1 196 ? 4.559 17.203 23.859 1 98.88 196 LYS A C 1
ATOM 1485 O O . LYS A 1 196 ? 5.605 16.969 23.266 1 98.88 196 LYS A O 1
ATOM 1490 N N . ARG A 1 197 ? 4.172 16.531 24.906 1 98.81 197 ARG A N 1
ATOM 1491 C CA . ARG A 1 197 ? 5.004 15.484 25.5 1 98.81 197 ARG A CA 1
ATOM 1492 C C . ARG A 1 197 ? 5.18 14.312 24.531 1 98.81 197 ARG A C 1
ATOM 1494 O O . ARG A 1 197 ? 6.273 13.766 24.406 1 98.81 197 ARG A O 1
ATOM 1501 N N . GLY A 1 198 ? 4.086 13.859 23.891 1 98.94 198 GLY A N 1
ATOM 1502 C CA . GLY A 1 198 ? 4.176 12.797 22.906 1 98.94 198 GLY A CA 1
ATOM 1503 C C . GLY A 1 198 ? 5.109 13.133 21.75 1 98.94 198 GLY A C 1
ATOM 1504 O O . GLY A 1 198 ? 5.887 12.281 21.312 1 98.94 198 GLY A O 1
ATOM 1505 N N . THR A 1 199 ? 5.039 14.359 21.328 1 98.94 199 THR A N 1
ATOM 1506 C CA . THR A 1 199 ? 5.875 14.805 20.219 1 98.94 199 THR A CA 1
ATOM 1507 C C . THR A 1 199 ? 7.34 14.875 20.641 1 98.94 199 THR A C 1
ATOM 1509 O O . THR A 1 199 ? 8.234 14.5 19.875 1 98.94 199 THR A O 1
ATOM 1512 N N . GLU A 1 200 ? 7.586 15.391 21.859 1 98.81 200 GLU A N 1
ATOM 1513 C CA . GLU A 1 200 ? 8.945 15.398 22.391 1 98.81 200 GLU A CA 1
ATOM 1514 C C . GLU A 1 200 ? 9.539 13.992 22.406 1 98.81 200 GLU A C 1
ATOM 1516 O O . GLU A 1 200 ? 10.68 13.789 22 1 98.81 200 GLU A O 1
ATOM 1521 N N . PHE A 1 201 ? 8.789 13.109 22.906 1 98.88 201 PHE A N 1
ATOM 1522 C CA . PHE A 1 201 ? 9.219 11.719 22.984 1 98.88 201 PHE A CA 1
ATOM 1523 C C . PHE A 1 201 ? 9.508 11.172 21.594 1 98.88 201 PHE A C 1
ATOM 1525 O O . PHE A 1 201 ? 10.562 10.562 21.375 1 98.88 201 PHE A O 1
ATOM 1532 N N . ALA A 1 202 ? 8.602 11.359 20.688 1 98.88 202 ALA A N 1
ATOM 1533 C CA . ALA A 1 202 ? 8.734 10.836 19.328 1 98.88 202 ALA A CA 1
ATOM 1534 C C . ALA A 1 202 ? 9.977 11.398 18.641 1 98.88 202 ALA A C 1
ATOM 1536 O O . ALA A 1 202 ? 10.703 10.672 17.969 1 98.88 202 ALA A O 1
ATOM 1537 N N . ARG A 1 203 ? 10.141 12.695 18.766 1 98.75 203 ARG A N 1
ATOM 1538 C CA . ARG A 1 203 ? 11.32 13.32 18.188 1 98.75 203 ARG A CA 1
ATOM 1539 C C . ARG A 1 203 ? 12.602 12.703 18.734 1 98.75 203 ARG A C 1
ATOM 1541 O O . ARG A 1 203 ? 13.492 12.336 17.969 1 98.75 203 ARG A O 1
ATOM 1548 N N . GLU A 1 204 ? 12.664 12.672 20.062 1 98.56 204 GLU A N 1
ATOM 1549 C CA . GLU A 1 204 ? 13.852 12.117 20.688 1 98.56 204 GLU A CA 1
ATOM 1550 C C . GLU A 1 204 ? 14.102 10.68 20.25 1 98.56 204 GLU A C 1
ATOM 1552 O O . GLU A 1 204 ? 15.242 10.305 19.953 1 98.56 204 GLU A O 1
ATOM 1557 N N . TYR A 1 205 ? 13.117 9.906 20.219 1 98.62 205 TYR A N 1
ATOM 1558 C CA . TYR A 1 205 ? 13.211 8.516 19.797 1 98.62 205 TYR A CA 1
ATOM 1559 C C . TYR A 1 205 ? 13.836 8.406 18.422 1 98.62 205 TYR A C 1
ATOM 1561 O O . TYR A 1 205 ? 14.766 7.621 18.203 1 98.62 205 TYR A O 1
ATOM 1569 N N . THR A 1 206 ? 13.359 9.172 17.469 1 97.94 206 THR A N 1
ATOM 1570 C CA . THR A 1 206 ? 13.766 9.016 16.078 1 97.94 206 THR A CA 1
ATOM 1571 C C . THR A 1 206 ? 15.156 9.609 15.859 1 97.94 206 THR A C 1
ATOM 1573 O O . THR A 1 206 ? 15.977 9.023 15.148 1 97.94 206 THR A O 1
ATOM 1576 N N . VAL A 1 207 ? 15.453 10.75 16.453 1 97.38 207 VAL A N 1
ATOM 1577 C CA . VAL A 1 207 ? 16.734 11.422 16.266 1 97.38 207 VAL A CA 1
ATOM 1578 C C . VAL A 1 207 ? 17.844 10.617 16.938 1 97.38 207 VAL A C 1
ATOM 1580 O O . VAL A 1 207 ? 19.016 10.719 16.547 1 97.38 207 VAL A O 1
ATOM 1583 N N . SER A 1 208 ? 17.484 9.836 17.922 1 97.69 208 SER A N 1
ATOM 1584 C CA . SER A 1 208 ? 18.453 9.008 18.625 1 97.69 208 SER A CA 1
ATOM 1585 C C . SER A 1 208 ? 18.859 7.793 17.812 1 97.69 208 SER A C 1
ATOM 1587 O O . SER A 1 208 ? 19.594 6.934 18.281 1 97.69 208 SER A O 1
ATOM 1589 N N . GLY A 1 209 ? 18.312 7.633 16.703 1 96.81 209 GLY A N 1
ATOM 1590 C CA . GLY A 1 209 ? 18.766 6.586 15.797 1 96.81 209 GLY A CA 1
ATOM 1591 C C . GLY A 1 209 ? 17.953 5.312 15.906 1 96.81 209 GLY A C 1
ATOM 1592 O O . GLY A 1 209 ? 18.344 4.27 15.375 1 96.81 209 GLY A O 1
ATOM 1593 N N . ASN A 1 210 ? 16.797 5.367 16.531 1 98.19 210 ASN A N 1
ATOM 1594 C CA . ASN A 1 210 ? 15.984 4.168 16.75 1 98.19 210 ASN A CA 1
ATOM 1595 C C . ASN A 1 210 ? 15.102 3.859 15.539 1 98.19 210 ASN A C 1
ATOM 1597 O O . ASN A 1 210 ? 14.414 2.836 15.516 1 98.19 210 ASN A O 1
ATOM 1601 N N . GLY A 1 211 ? 15.125 4.715 14.555 1 98.38 211 GLY A N 1
ATOM 1602 C 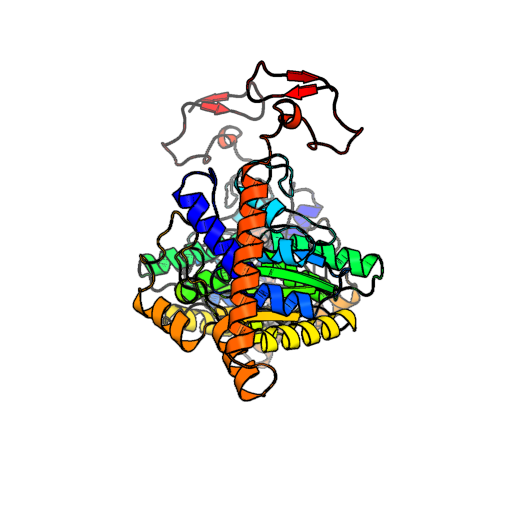CA . GLY A 1 211 ? 14.266 4.527 13.398 1 98.38 211 GLY A CA 1
ATOM 1603 C C . GLY A 1 211 ? 12.922 5.223 13.523 1 98.38 211 GLY A C 1
ATOM 1604 O O . GLY A 1 211 ? 12.75 6.098 14.383 1 98.38 211 GLY A O 1
ATOM 1605 N N . PRO A 1 212 ? 12.047 4.855 12.617 1 98.94 212 PRO A N 1
ATOM 1606 C CA . PRO A 1 212 ? 10.758 5.562 12.586 1 98.94 212 PRO A CA 1
ATOM 1607 C C . PRO A 1 212 ? 9.852 5.18 13.75 1 98.94 212 PRO A C 1
ATOM 1609 O O . PRO A 1 212 ? 10.062 4.148 14.398 1 98.94 212 PRO A O 1
ATOM 1612 N N . LEU A 1 213 ? 8.875 6.027 13.961 1 98.94 213 LEU A N 1
ATOM 1613 C CA . LEU A 1 213 ? 7.848 5.84 14.977 1 98.94 213 LEU A CA 1
ATOM 1614 C C . LEU A 1 213 ? 6.473 6.242 14.453 1 98.94 213 LEU A C 1
ATOM 1616 O O . LEU A 1 213 ? 6.352 7.227 13.711 1 98.94 213 LEU A O 1
ATOM 1620 N N . LEU A 1 214 ? 5.477 5.426 14.82 1 98.94 214 LEU A N 1
ATOM 1621 C CA . LEU A 1 214 ? 4.105 5.844 14.555 1 98.94 214 LEU A CA 1
ATOM 1622 C C . LEU A 1 214 ? 3.516 6.574 15.758 1 98.94 214 LEU A C 1
ATOM 1624 O O . LEU A 1 214 ? 3.721 6.164 16.906 1 98.94 214 LEU A O 1
ATOM 1628 N N . MET A 1 215 ? 2.857 7.648 15.461 1 98.94 215 MET A N 1
ATOM 1629 C CA . MET A 1 215 ? 2.109 8.375 16.484 1 98.94 215 MET A CA 1
ATOM 1630 C C . MET A 1 215 ? 0.687 8.664 16.016 1 98.94 215 MET A C 1
ATOM 1632 O O . MET A 1 215 ? 0.484 9.211 14.938 1 98.94 215 MET A O 1
ATOM 1636 N N . GLU A 1 216 ? -0.239 8.18 16.766 1 98.94 216 GLU A N 1
ATOM 1637 C CA . GLU A 1 216 ? -1.639 8.523 16.531 1 98.94 216 GLU A CA 1
ATOM 1638 C C . GLU A 1 216 ? -2.084 9.672 17.422 1 98.94 216 GLU A C 1
ATOM 1640 O O . GLU A 1 216 ? -2.014 9.578 18.641 1 98.94 216 GLU A O 1
ATOM 1645 N N . LEU A 1 217 ? -2.439 10.727 16.797 1 98.94 217 LEU A N 1
ATOM 1646 C CA . LEU A 1 217 ? -3.053 11.844 17.5 1 98.94 217 LEU A CA 1
ATOM 1647 C C . LEU A 1 217 ? -4.574 11.773 17.406 1 98.94 217 LEU A C 1
ATOM 1649 O O . LEU A 1 217 ? -5.156 12.125 16.391 1 98.94 217 LEU A O 1
ATOM 1653 N N . VAL A 1 218 ? -5.203 11.336 18.516 1 98.75 218 VAL A N 1
ATOM 1654 C CA . VAL A 1 218 ? -6.66 11.234 18.531 1 98.75 218 VAL A CA 1
ATOM 1655 C C . VAL A 1 218 ? -7.27 12.609 18.812 1 98.75 218 VAL A C 1
ATOM 1657 O O . VAL A 1 218 ? -7.133 13.141 19.922 1 98.75 218 VAL A O 1
ATOM 1660 N N . THR A 1 219 ? -7.906 13.148 17.812 1 98.31 219 THR A N 1
ATOM 1661 C CA . THR A 1 219 ? -8.477 14.484 17.875 1 98.31 219 THR A CA 1
ATOM 1662 C C . THR A 1 219 ? -9.891 14.5 17.312 1 98.31 219 THR A C 1
ATOM 1664 O O . THR A 1 219 ? -10.523 13.453 17.188 1 98.31 219 THR A O 1
ATOM 1667 N N . TYR A 1 220 ? -10.477 15.719 17.188 1 97.12 220 TYR A N 1
ATOM 1668 C CA . TYR A 1 220 ? -11.828 15.844 16.656 1 97.12 220 TYR A CA 1
ATOM 1669 C C . TYR A 1 220 ? -12.016 17.172 15.93 1 97.12 220 TYR A C 1
ATOM 1671 O O . TYR A 1 220 ? -11.555 18.203 16.406 1 97.12 220 TYR A O 1
ATOM 1679 N N . ARG A 1 221 ? -12.625 17.047 14.805 1 94.06 221 ARG A N 1
ATOM 1680 C CA . ARG A 1 221 ? -12.93 18.219 13.992 1 94.06 221 ARG A CA 1
ATOM 1681 C C . ARG A 1 221 ? -14.383 18.641 14.188 1 94.06 221 ARG A C 1
ATOM 1683 O O . ARG A 1 221 ? -15.305 17.844 13.977 1 94.06 221 ARG A O 1
ATOM 1690 N N . TYR A 1 222 ? -14.609 19.938 14.5 1 94.12 222 TYR A N 1
ATOM 1691 C CA . TYR A 1 222 ? -15.969 20.391 14.773 1 94.12 222 TYR A CA 1
ATOM 1692 C C . TYR A 1 222 ? -16.734 20.656 13.484 1 94.12 222 TYR A C 1
ATOM 1694 O O . TYR A 1 222 ? -17.953 20.516 13.43 1 94.12 222 TYR A O 1
ATOM 1702 N N . GLY A 1 223 ? -16 21.062 12.477 1 91.06 223 GLY A N 1
ATOM 1703 C CA . GLY A 1 223 ? -16.625 21.344 11.195 1 91.06 223 GLY A CA 1
ATOM 1704 C C . GLY A 1 223 ? -16.656 20.156 10.266 1 91.06 223 GLY A C 1
ATOM 1705 O O . GLY A 1 223 ? -16.219 19.062 10.633 1 91.06 223 GLY A O 1
ATOM 1706 N N . GLY A 1 224 ? -17.266 20.328 9.102 1 89.12 224 GLY A N 1
ATOM 1707 C CA . GLY A 1 224 ? -17.266 19.297 8.078 1 89.12 224 GLY A CA 1
ATOM 1708 C C . GLY A 1 224 ? -15.93 19.141 7.383 1 89.12 224 GLY A C 1
ATOM 1709 O O . GLY A 1 224 ? -14.914 19.641 7.867 1 89.12 224 GLY A O 1
ATOM 1710 N N . HIS A 1 225 ? -15.961 18.344 6.312 1 88.62 225 HIS A N 1
ATOM 1711 C CA . HIS A 1 225 ? -14.734 18.156 5.543 1 88.62 225 HIS A CA 1
ATOM 1712 C C . HIS A 1 225 ? -14.242 19.469 4.957 1 88.62 225 HIS A C 1
ATOM 1714 O O . HIS A 1 225 ? -13.086 19.844 5.156 1 88.62 225 HIS A O 1
ATOM 1720 N N . SER A 1 226 ? -15.047 20.062 4.184 1 86.62 226 SER A N 1
ATOM 1721 C CA . SER A 1 226 ? -14.898 21.438 3.703 1 86.62 226 SER A CA 1
ATOM 1722 C C . SER A 1 226 ? -16.109 22.281 4.105 1 86.62 226 SER A C 1
ATOM 1724 O O . SER A 1 226 ? -17.109 21.766 4.574 1 86.62 226 SER A O 1
ATOM 1726 N N . LEU A 1 227 ? -15.977 23.531 4.004 1 86 227 LEU A N 1
ATOM 1727 C CA . LEU A 1 227 ? -17.016 24.438 4.48 1 86 227 LEU A CA 1
ATOM 1728 C C . LEU A 1 227 ? -18.312 24.234 3.697 1 86 227 LEU A C 1
ATOM 1730 O O . LEU A 1 227 ? -19.391 24.594 4.172 1 86 227 LEU A O 1
ATOM 1734 N N . SER A 1 228 ? -18.203 23.641 2.588 1 80.38 228 SER A N 1
ATOM 1735 C CA . SER A 1 228 ? -19.406 23.344 1.83 1 80.38 228 SER A CA 1
ATOM 1736 C C . SER A 1 228 ? -20.125 22.125 2.381 1 80.38 228 SER A C 1
ATOM 1738 O O . SER A 1 228 ? -21.297 21.891 2.07 1 80.38 228 SER A O 1
ATOM 1740 N N . ASP A 1 229 ? -19.469 21.391 3.178 1 82.81 229 ASP A N 1
ATOM 1741 C CA . ASP A 1 229 ? -20 20.219 3.863 1 82.81 229 ASP A CA 1
ATOM 1742 C C . ASP A 1 229 ? -20.453 20.562 5.277 1 82.81 229 ASP A C 1
ATOM 1744 O O . ASP A 1 229 ? -19.641 20.844 6.148 1 82.81 229 ASP A O 1
ATOM 1748 N N . PRO A 1 230 ? -21.766 20.484 5.551 1 79.81 230 PRO A N 1
ATOM 1749 C CA . PRO A 1 230 ? -22.219 20.844 6.902 1 79.81 230 PRO A CA 1
ATOM 1750 C C . PRO A 1 230 ? -21.703 19.875 7.965 1 79.81 230 PRO A C 1
ATOM 1752 O O . PRO A 1 230 ? -21.641 20.234 9.148 1 79.81 230 PRO A O 1
ATOM 1755 N N . GLY A 1 231 ? -21.297 18.672 7.578 1 80.62 231 GLY A N 1
ATOM 1756 C CA . GLY A 1 231 ? -20.75 17.688 8.508 1 80.62 231 GLY A CA 1
ATOM 1757 C C . GLY A 1 231 ? -21.812 16.953 9.289 1 80.62 231 GLY A C 1
ATOM 1758 O O . GLY A 1 231 ? -21.484 16.156 10.188 1 80.62 231 GLY A O 1
ATOM 1759 N N . THR A 1 232 ? -23.062 17.141 9.047 1 82.94 232 THR A N 1
ATOM 1760 C CA . THR A 1 232 ? -24.125 16.562 9.859 1 82.94 232 THR A CA 1
ATOM 1761 C C . THR A 1 232 ? -24.844 15.461 9.086 1 82.94 232 THR A C 1
ATOM 1763 O O . THR A 1 232 ? -25.859 14.93 9.555 1 82.94 232 THR A O 1
ATOM 1766 N N . THR A 1 233 ? -24.359 15.141 7.977 1 85.75 233 THR A N 1
ATOM 1767 C CA . THR A 1 233 ? -24.969 14.07 7.195 1 85.75 233 THR A CA 1
ATOM 1768 C C . THR A 1 233 ? -24.438 12.711 7.633 1 85.75 233 THR A C 1
ATOM 1770 O O . THR A 1 233 ? -25.078 11.688 7.426 1 85.75 233 THR A O 1
ATOM 1773 N N . TYR A 1 234 ? -23.344 12.742 8.312 1 88.69 234 TYR A N 1
ATOM 1774 C CA . TYR A 1 234 ? -22.734 11.461 8.672 1 88.69 234 TYR A CA 1
ATOM 1775 C C . TYR A 1 234 ? -22.391 11.422 10.156 1 88.69 234 TYR A C 1
ATOM 1777 O O . TYR A 1 234 ? -21.875 10.422 10.648 1 88.69 234 TYR A O 1
ATOM 1785 N N . ARG A 1 235 ? -22.562 12.438 10.875 1 88.44 235 ARG A N 1
ATOM 1786 C CA . ARG A 1 235 ? -22.469 12.461 12.328 1 88.44 235 ARG A CA 1
ATOM 1787 C C . ARG A 1 235 ? -23.562 13.328 12.938 1 88.44 235 ARG A C 1
ATOM 1789 O O . ARG A 1 235 ? -24.109 14.211 12.273 1 88.44 235 ARG A O 1
ATOM 1796 N N . THR A 1 236 ? -23.828 13.141 14.18 1 90.19 236 THR A N 1
ATOM 1797 C CA . THR A 1 236 ? -24.938 13.844 14.82 1 90.19 236 THR A CA 1
ATOM 1798 C C . THR A 1 236 ? -24.469 15.148 15.438 1 90.19 236 THR A C 1
ATOM 1800 O O . THR A 1 236 ? -23.297 15.281 15.805 1 90.19 236 THR A O 1
ATOM 1803 N N . ARG A 1 237 ? -25.391 16.031 15.547 1 92.19 237 ARG A N 1
ATOM 1804 C CA . ARG A 1 237 ? -25.094 17.281 16.234 1 92.19 237 ARG A CA 1
ATOM 1805 C C . ARG A 1 237 ? -24.719 17.031 17.688 1 92.19 237 ARG A C 1
ATOM 1807 O O . ARG A 1 237 ? -23.875 17.734 18.25 1 92.19 237 ARG A O 1
ATOM 1814 N N . ASP A 1 238 ? -25.344 16.031 18.219 1 94.06 238 ASP A N 1
ATOM 1815 C CA . ASP A 1 238 ? -25.078 15.672 19.609 1 94.06 238 ASP A CA 1
ATOM 1816 C C . ASP A 1 238 ? -23.641 15.195 19.797 1 94.06 238 ASP A C 1
ATOM 1818 O O . ASP A 1 238 ? -23.016 15.484 20.812 1 94.06 238 ASP A O 1
ATOM 1822 N N . GLU A 1 239 ? -23.156 14.484 18.844 1 93.75 239 GLU A N 1
ATOM 1823 C CA . GLU A 1 239 ? -21.766 14.031 18.891 1 93.75 239 GLU A CA 1
ATOM 1824 C C . GLU A 1 239 ? -20.812 15.211 18.938 1 93.75 239 GLU A C 1
ATOM 1826 O O . GLU A 1 239 ? -19.891 15.25 19.766 1 93.75 239 GLU A O 1
ATOM 1831 N N . ILE A 1 240 ? -21.047 16.156 18.125 1 93.38 240 ILE A N 1
ATOM 1832 C CA . ILE A 1 240 ? -20.188 17.328 18.031 1 93.38 240 ILE A CA 1
ATOM 1833 C C . ILE A 1 240 ? -20.281 18.141 19.328 1 93.38 240 ILE A C 1
ATOM 1835 O O . ILE A 1 240 ? -19.266 18.562 19.875 1 93.38 240 ILE A O 1
ATOM 1839 N N . GLN A 1 241 ? -21.484 18.297 19.781 1 94.44 241 GLN A N 1
ATOM 1840 C CA . GLN A 1 241 ? -21.719 19.094 20.984 1 94.44 241 GLN A CA 1
ATOM 1841 C C . GLN A 1 241 ? -21.062 18.438 22.203 1 94.44 241 GLN A C 1
ATOM 1843 O O . GLN A 1 241 ? -20.5 19.109 23.062 1 94.44 241 GLN A O 1
ATOM 1848 N N . LYS A 1 242 ? -21.188 17.188 22.266 1 94.94 242 LYS A N 1
ATOM 1849 C CA . LYS A 1 242 ? -20.562 16.453 23.359 1 94.94 242 LYS A CA 1
ATOM 1850 C C . LYS A 1 242 ? -19.047 16.656 23.375 1 94.94 242 LYS A C 1
ATOM 1852 O O . LYS A 1 242 ? -18.453 16.891 24.422 1 94.94 242 LYS A O 1
ATOM 1857 N N . MET A 1 243 ? -18.469 16.594 22.188 1 93.94 243 MET A N 1
ATOM 1858 C CA . MET A 1 243 ? -17.031 16.797 22.094 1 93.94 243 MET A CA 1
ATOM 1859 C C . MET A 1 243 ? -16.641 18.234 22.469 1 93.94 243 MET A C 1
ATOM 1861 O O . MET A 1 243 ? -15.664 18.453 23.172 1 93.94 243 MET A O 1
ATOM 1865 N N . ARG A 1 244 ? -17.406 19.172 22.062 1 94.38 244 ARG A N 1
ATOM 1866 C CA . ARG A 1 244 ? -17.156 20.578 22.344 1 94.38 244 ARG A CA 1
ATOM 1867 C C . ARG A 1 244 ? -17.234 20.859 23.844 1 94.38 244 ARG A C 1
ATOM 1869 O O . ARG A 1 244 ? -16.438 21.641 24.375 1 94.38 244 ARG A O 1
ATOM 1876 N N . SER A 1 245 ? -18.094 20.203 24.469 1 94.81 245 SER A N 1
ATOM 1877 C CA . SER A 1 245 ? -18.344 20.516 25.875 1 94.81 245 SER A CA 1
ATOM 1878 C C . SER A 1 245 ? -17.391 19.75 26.797 1 94.81 245 SER A C 1
ATOM 1880 O O . SER A 1 245 ? -16.984 20.25 27.844 1 94.81 245 SER A O 1
ATOM 1882 N N . SER A 1 246 ? -17 18.609 26.359 1 94.5 246 SER A N 1
ATOM 1883 C CA . SER A 1 246 ? -16.297 17.734 27.297 1 94.5 246 SER A CA 1
ATOM 1884 C C . SER A 1 246 ? -14.805 17.656 26.969 1 94.5 246 SER A C 1
ATOM 1886 O O . SER A 1 246 ? -13.984 17.344 27.828 1 94.5 246 SER A O 1
ATOM 1888 N N . SER A 1 247 ? -14.461 18 25.703 1 96.25 247 SER A N 1
ATOM 1889 C CA . SER A 1 247 ? -13.102 17.656 25.297 1 96.25 247 SER A CA 1
ATOM 1890 C C . SER A 1 247 ? -12.438 18.781 24.531 1 96.25 247 SER A C 1
ATOM 1892 O O . SER A 1 247 ? -11.453 18.562 23.812 1 96.25 247 SER A O 1
ATOM 1894 N N . ASP A 1 248 ? -12.93 19.953 24.641 1 98.19 248 ASP A N 1
ATOM 1895 C CA . ASP A 1 248 ? -12.344 21.078 23.906 1 98.19 248 ASP A CA 1
ATOM 1896 C C . ASP A 1 248 ? -10.922 21.359 24.391 1 98.19 248 ASP A C 1
ATOM 1898 O O . ASP A 1 248 ? -10.695 21.531 25.594 1 98.19 248 ASP A O 1
ATOM 1902 N N . PRO A 1 249 ? -10 21.391 23.453 1 98.5 249 PRO A N 1
ATOM 1903 C CA . PRO A 1 249 ? -8.609 21.516 23.891 1 98.5 249 PRO A CA 1
ATOM 1904 C C . PRO A 1 249 ? -8.32 22.859 24.547 1 98.5 249 PRO A C 1
ATOM 1906 O O . PRO A 1 249 ? -7.516 22.938 25.484 1 98.5 249 PRO A O 1
ATOM 1909 N N . ILE A 1 250 ? -8.883 23.938 24.109 1 98.31 250 ILE A N 1
ATOM 1910 C CA . ILE A 1 250 ? -8.656 25.25 24.688 1 98.31 250 ILE A CA 1
ATOM 1911 C C . ILE A 1 250 ? -9.258 25.312 26.078 1 98.31 250 ILE A C 1
ATOM 1913 O O . ILE A 1 250 ? -8.586 25.703 27.047 1 98.31 250 ILE A O 1
ATOM 1917 N N . GLN A 1 251 ? -10.516 24.875 26.188 1 97.56 251 GLN A N 1
ATOM 1918 C CA . GLN A 1 251 ? -11.172 24.875 27.5 1 97.56 251 GLN A CA 1
ATOM 1919 C C . GLN A 1 251 ? -10.445 23.969 28.484 1 97.56 251 GLN A C 1
ATOM 1921 O O . GLN A 1 251 ? -10.336 24.281 29.672 1 97.56 251 GLN A O 1
ATOM 1926 N N . GLY A 1 252 ? -10.023 22.797 28 1 97.81 252 GLY A N 1
ATOM 1927 C CA . GLY A 1 252 ? -9.258 21.891 28.859 1 97.81 252 GLY A CA 1
ATOM 1928 C C . GLY A 1 252 ? -8.008 22.531 29.422 1 97.81 252 GLY A C 1
ATOM 1929 O O . GLY A 1 252 ? -7.734 22.406 30.625 1 97.81 252 GLY A O 1
ATOM 1930 N N . LEU A 1 253 ? -7.254 23.203 28.594 1 98.25 253 LEU A N 1
ATOM 1931 C CA . LEU A 1 253 ? -6.031 23.844 29.078 1 98.25 253 LEU A CA 1
ATOM 1932 C C . LEU A 1 253 ? -6.355 24.984 30.031 1 98.25 253 LEU A C 1
ATOM 1934 O O . LEU A 1 253 ? -5.664 25.172 31.031 1 98.25 253 LEU A O 1
ATOM 1938 N N . LYS A 1 254 ? -7.395 25.812 29.734 1 97.94 254 LYS A N 1
ATOM 1939 C CA . LYS A 1 254 ? -7.816 26.891 30.625 1 97.94 254 LYS A CA 1
ATOM 1940 C C . LYS A 1 254 ? -8.125 26.359 32.031 1 97.94 254 LYS A C 1
ATOM 1942 O O . LYS A 1 254 ? -7.723 26.969 33.031 1 97.94 254 LYS A O 1
ATOM 1947 N N . THR A 1 255 ? -8.82 25.25 32.031 1 97.31 255 THR A N 1
ATOM 1948 C CA . THR A 1 255 ? -9.172 24.641 33.312 1 97.31 255 THR A CA 1
ATOM 1949 C C . THR A 1 255 ? -7.918 24.281 34.094 1 97.31 255 THR A C 1
ATOM 1951 O O . THR A 1 255 ? -7.832 24.547 35.312 1 97.31 255 THR A O 1
ATOM 1954 N N . HIS A 1 256 ? -6.949 23.719 33.469 1 97.31 256 HIS A N 1
ATOM 1955 C CA . HIS A 1 256 ? -5.699 23.359 34.125 1 97.31 256 HIS A CA 1
ATOM 1956 C C . HIS A 1 256 ? -4.961 24.594 34.625 1 97.31 256 HIS A C 1
ATOM 1958 O O . HIS A 1 256 ? -4.449 24.594 35.75 1 97.31 256 HIS A O 1
ATOM 1964 N N . ILE A 1 257 ? -4.887 25.609 33.781 1 97.94 257 ILE A N 1
ATOM 1965 C CA . ILE A 1 257 ? -4.172 26.844 34.125 1 97.94 257 ILE A CA 1
ATOM 1966 C C . ILE A 1 257 ? -4.758 27.438 35.406 1 97.94 257 ILE A C 1
ATOM 1968 O O . ILE A 1 257 ? -4.02 27.859 36.312 1 97.94 257 ILE A O 1
ATOM 1972 N N . ILE A 1 258 ? -6.078 27.375 35.469 1 97.69 258 ILE A N 1
ATOM 1973 C CA . ILE A 1 258 ? -6.777 27.922 36.625 1 97.69 258 ILE A CA 1
ATOM 1974 C C . ILE A 1 258 ? -6.562 27.031 37.844 1 97.69 258 ILE A C 1
ATOM 1976 O O . ILE A 1 258 ? -6.219 27.5 38.938 1 97.69 258 ILE A O 1
ATOM 1980 N N . GLU A 1 259 ? -6.723 25.75 37.688 1 97.69 259 GLU A N 1
ATOM 1981 C CA . GLU A 1 259 ? -6.574 24.781 38.75 1 97.69 259 GLU A CA 1
ATOM 1982 C C . GLU A 1 259 ? -5.164 24.812 39.344 1 97.69 259 GLU A C 1
ATOM 1984 O O . GLU A 1 259 ? -4.984 24.641 40.531 1 97.69 259 GLU A O 1
ATOM 1989 N N . TRP A 1 260 ? -4.172 25.094 38.469 1 97.69 260 TRP A N 1
ATOM 1990 C CA . TRP A 1 260 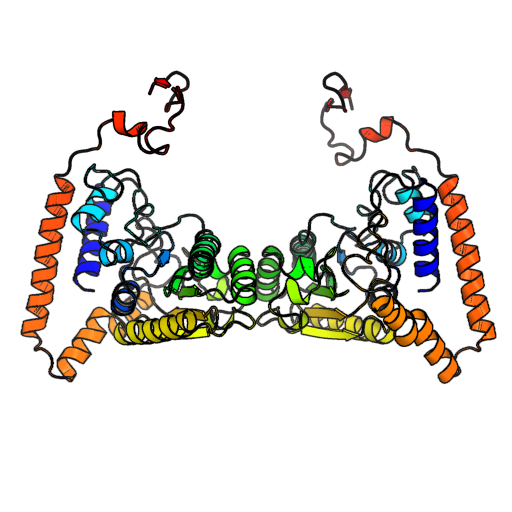? -2.779 25.062 38.906 1 97.69 260 TRP A CA 1
ATOM 1991 C C . TRP A 1 260 ? -2.33 26.422 39.406 1 97.69 260 TRP A C 1
ATOM 1993 O O . TRP A 1 260 ? -1.189 26.594 39.844 1 97.69 260 TRP A O 1
ATOM 2003 N N . GLY A 1 261 ? -3.16 27.391 39.312 1 96.88 261 GLY A N 1
ATOM 2004 C CA . GLY A 1 261 ? -2.887 28.734 39.844 1 96.88 261 GLY A CA 1
ATOM 2005 C C . GLY A 1 261 ? -1.911 29.516 38.969 1 96.88 261 GLY A C 1
ATOM 2006 O O . GLY A 1 261 ? -1.189 30.375 39.5 1 96.88 261 GLY A O 1
ATOM 2007 N N . VAL A 1 262 ? -1.856 29.188 37.781 1 97 262 VAL A N 1
ATOM 2008 C CA . VAL A 1 262 ? -0.919 29.844 36.875 1 97 262 VAL A CA 1
ATOM 2009 C C . VAL A 1 262 ? -1.467 31.219 36.469 1 97 262 VAL A C 1
ATOM 2011 O O . VAL A 1 262 ? -0.722 32.188 36.406 1 97 262 VAL A O 1
ATOM 2014 N N . MET A 1 263 ? -2.762 31.281 36.094 1 96.69 263 MET A N 1
ATOM 2015 C CA . MET A 1 263 ? -3.477 32.5 35.75 1 96.69 263 MET A CA 1
ATOM 2016 C C . MET A 1 263 ? -4.898 32.469 36.312 1 96.69 263 MET A C 1
ATOM 2018 O O . MET A 1 263 ? -5.473 31.406 36.5 1 96.69 263 MET A O 1
ATOM 2022 N N . GLU A 1 264 ? -5.398 33.688 36.469 1 97.12 264 GLU A N 1
ATOM 2023 C CA . GLU A 1 264 ? -6.801 33.812 36.844 1 97.12 264 GLU A CA 1
ATOM 2024 C C . GLU A 1 264 ? -7.707 33.875 35.625 1 97.12 264 GLU A C 1
ATOM 2026 O O . GLU A 1 264 ? -7.238 34.125 34.5 1 97.12 264 GLU A O 1
ATOM 2031 N N . GLU A 1 265 ? -8.906 33.656 35.906 1 96.75 265 GLU A N 1
ATOM 2032 C CA . GLU A 1 265 ? -9.891 33.656 34.844 1 96.75 265 GLU A CA 1
ATOM 2033 C C . GLU A 1 265 ? -9.875 35 34.094 1 96.75 265 GLU A C 1
ATOM 2035 O O . GLU A 1 265 ? -10.023 35.062 32.875 1 96.75 265 GLU A O 1
ATOM 2040 N N . SER A 1 266 ? -9.75 36.062 34.844 1 97.38 266 SER A N 1
ATOM 2041 C CA . SER A 1 266 ? -9.75 37.406 34.25 1 97.38 266 SER A CA 1
ATOM 2042 C C . SER A 1 266 ? -8.562 37.562 33.312 1 97.38 266 SER A C 1
ATOM 2044 O O . SER A 1 266 ? -8.672 38.25 32.281 1 97.38 266 SER A O 1
ATOM 2046 N N . GLU A 1 267 ? -7.438 37 33.656 1 97.81 267 GLU A N 1
ATOM 2047 C CA . GLU A 1 267 ? -6.254 37.062 32.812 1 97.81 267 GLU A CA 1
ATOM 2048 C C . GLU A 1 267 ? -6.453 36.281 31.531 1 97.81 267 GLU A C 1
ATOM 2050 O O . GLU A 1 267 ? -6.016 36.688 30.453 1 97.81 267 GLU A O 1
ATOM 2055 N N . LEU A 1 268 ? -7.082 35.156 31.672 1 97.81 268 LEU A N 1
ATOM 2056 C CA . LEU A 1 268 ? -7.359 34.312 30.5 1 97.81 268 LEU A CA 1
ATOM 2057 C C . LEU A 1 268 ? -8.32 35.031 29.547 1 97.81 268 LEU A C 1
ATOM 2059 O O . LEU A 1 268 ? -8.188 34.906 28.328 1 97.81 268 LEU A O 1
ATOM 2063 N N . LYS A 1 269 ? -9.258 35.719 30.062 1 97.56 269 LYS A N 1
ATOM 2064 C CA . LYS A 1 269 ? -10.172 36.531 29.25 1 97.56 269 LYS A CA 1
ATOM 2065 C C . LYS A 1 269 ? -9.414 37.594 28.469 1 97.56 269 LYS A C 1
ATOM 2067 O O . LYS A 1 269 ? -9.781 37.906 27.328 1 97.56 269 LYS A O 1
ATOM 2072 N N . LYS A 1 270 ? -8.438 38.156 29.047 1 98 270 LYS A N 1
ATOM 2073 C CA . LYS A 1 270 ? -7.598 39.156 28.359 1 98 270 LYS A CA 1
ATOM 2074 C C . LYS A 1 270 ? -6.84 38.5 27.203 1 98 270 LYS A C 1
ATOM 2076 O O . LYS A 1 270 ? -6.641 39.125 26.156 1 98 270 LYS A O 1
ATOM 2081 N N . VAL A 1 271 ? -6.391 37.312 27.438 1 97.62 271 VAL A N 1
ATOM 2082 C CA . VAL A 1 271 ? -5.699 36.562 26.391 1 97.62 271 VAL A CA 1
ATOM 2083 C C . VAL A 1 271 ? -6.648 36.344 25.203 1 97.62 271 VAL A C 1
ATOM 2085 O O . VAL A 1 271 ? -6.266 36.531 24.047 1 97.62 271 VAL A O 1
ATOM 2088 N N . ASP A 1 272 ? -7.871 35.938 25.484 1 97.88 272 ASP A N 1
ATOM 2089 C CA . ASP A 1 272 ? -8.875 35.719 24.438 1 97.88 272 ASP A CA 1
ATOM 2090 C C . ASP A 1 272 ? -9.148 37.031 23.672 1 97.88 272 ASP A C 1
ATOM 2092 O O . ASP A 1 272 ? -9.227 37 22.438 1 97.88 272 ASP A O 1
ATOM 2096 N N . LYS A 1 273 ? -9.305 38.062 24.438 1 98.06 273 LYS A N 1
ATOM 2097 C CA . LYS A 1 273 ? -9.594 39.344 23.828 1 98.06 273 LYS A CA 1
ATOM 2098 C C . LYS A 1 273 ? -8.43 39.812 22.953 1 98.06 273 LYS A C 1
ATOM 2100 O O . LYS A 1 273 ? -8.648 40.312 21.844 1 98.06 273 LYS A O 1
ATOM 2105 N N . ALA A 1 274 ? -7.273 39.688 23.453 1 98.44 274 ALA A N 1
ATOM 2106 C CA . ALA A 1 274 ? -6.082 40.094 22.688 1 98.44 274 ALA A CA 1
ATOM 2107 C C . ALA A 1 274 ? -5.977 39.281 21.406 1 98.44 274 ALA A C 1
ATOM 2109 O O . ALA A 1 274 ? -5.598 39.812 20.359 1 98.44 274 ALA A O 1
ATOM 2110 N N . ALA A 1 275 ? -6.242 37.969 21.484 1 98.31 275 ALA A N 1
ATOM 2111 C CA . ALA A 1 275 ? -6.215 37.125 20.312 1 98.31 275 ALA A CA 1
ATOM 2112 C C . ALA A 1 275 ? -7.246 37.562 19.281 1 98.31 275 ALA A C 1
ATOM 2114 O O . ALA A 1 275 ? -6.965 37.594 18.078 1 98.31 275 ALA A O 1
ATOM 2115 N N . LYS A 1 276 ? -8.406 37.844 19.75 1 98.12 276 LYS A N 1
ATOM 2116 C CA . LYS A 1 276 ? -9.469 38.312 18.859 1 98.12 276 LYS A CA 1
ATOM 2117 C C . LYS A 1 276 ? -9.055 39.625 18.156 1 98.12 276 LYS A C 1
ATOM 2119 O O . LYS A 1 276 ? -9.195 39.75 16.938 1 98.12 276 LYS A O 1
ATOM 2124 N N . GLU A 1 277 ? -8.547 40.562 18.875 1 98.44 277 GLU A N 1
ATOM 2125 C CA . GLU A 1 277 ? -8.117 41.844 18.312 1 98.44 277 GLU A CA 1
ATOM 2126 C C . GLU A 1 277 ? -6.988 41.656 17.297 1 98.44 277 GLU A C 1
ATOM 2128 O O . GLU A 1 277 ? -6.977 42.281 16.25 1 98.44 277 GLU A O 1
ATOM 2133 N N . PHE A 1 278 ? -6.082 40.906 17.734 1 98.5 278 PHE A N 1
ATOM 2134 C CA . PHE A 1 278 ? -4.961 40.594 16.859 1 98.5 278 PHE A CA 1
ATOM 2135 C C . PHE A 1 278 ? -5.457 40.031 15.523 1 98.5 278 PHE A C 1
ATOM 2137 O O . PHE A 1 278 ? -5.066 40.531 14.461 1 98.5 278 PHE A O 1
ATOM 2144 N N . VAL A 1 279 ? -6.352 38.969 15.484 1 98.75 279 VAL A N 1
ATOM 2145 C CA . VAL A 1 279 ? -6.828 38.281 14.273 1 98.75 279 VAL A CA 1
ATOM 2146 C C . VAL A 1 279 ? -7.684 39.25 13.453 1 98.75 279 VAL A C 1
ATOM 2148 O O . VAL A 1 279 ? -7.629 39.25 12.227 1 98.75 279 VAL A O 1
ATOM 2151 N N . ASP A 1 280 ? -8.477 40.094 14.148 1 98.44 280 ASP A N 1
ATOM 2152 C CA . ASP A 1 280 ? -9.266 41.094 13.445 1 98.44 280 ASP A CA 1
ATOM 2153 C C . ASP A 1 280 ? -8.375 42.031 12.648 1 98.44 280 ASP A C 1
ATOM 2155 O O . ASP A 1 280 ? -8.688 42.375 11.508 1 98.44 280 ASP A O 1
ATOM 2159 N N . LYS A 1 281 ? -7.344 42.438 13.297 1 98.69 281 LYS A N 1
ATOM 2160 C CA . LYS A 1 281 ? -6.387 43.312 12.609 1 98.69 281 LYS A CA 1
ATOM 2161 C C . LYS A 1 281 ? -5.762 42.594 11.414 1 98.69 281 LYS A C 1
ATOM 2163 O O . LYS A 1 281 ? -5.656 43.188 10.328 1 98.69 281 LYS A O 1
ATOM 2168 N N . GLU A 1 282 ? -5.289 41.406 11.609 1 98.75 282 GLU A N 1
ATOM 2169 C CA . GLU A 1 282 ? -4.695 40.594 10.539 1 98.75 282 GLU A CA 1
ATOM 2170 C C . GLU A 1 282 ? -5.684 40.375 9.406 1 98.75 282 GLU A C 1
ATOM 2172 O O . GLU A 1 282 ? -5.301 40.375 8.234 1 98.75 282 GLU A O 1
ATOM 2177 N N . LEU A 1 283 ? -6.961 40.125 9.75 1 98.5 283 LEU A N 1
ATOM 2178 C CA . LEU A 1 283 ? -8.023 39.938 8.766 1 98.5 283 LEU A CA 1
ATOM 2179 C C . LEU A 1 283 ? -8.172 41.188 7.887 1 98.5 283 LEU A C 1
ATOM 2181 O O . LEU A 1 283 ? -8.297 41.094 6.664 1 98.5 283 LEU A O 1
ATOM 2185 N N . GLU A 1 284 ? -8.164 42.344 8.5 1 98.38 284 GLU A N 1
ATOM 2186 C CA . GLU A 1 284 ? -8.273 43.594 7.746 1 98.38 284 GLU A CA 1
ATOM 2187 C C . GLU A 1 284 ? -7.078 43.781 6.82 1 98.38 284 GLU A C 1
ATOM 2189 O O . GLU A 1 284 ? -7.23 44.219 5.684 1 98.38 284 GLU A O 1
ATOM 2194 N N . GLU A 1 285 ? -5.938 43.469 7.332 1 98.38 285 GLU A N 1
ATOM 2195 C CA . GLU A 1 285 ? -4.738 43.531 6.5 1 98.38 285 GLU A CA 1
ATOM 2196 C C . GLU A 1 285 ? -4.863 42.625 5.285 1 98.38 285 GLU A C 1
ATOM 2198 O O . GLU A 1 285 ? -4.477 43 4.176 1 98.38 285 GLU A O 1
ATOM 2203 N N . ALA A 1 286 ? -5.332 41.438 5.469 1 98.38 286 ALA A N 1
ATOM 2204 C CA . ALA A 1 286 ? -5.516 40.469 4.391 1 98.38 286 ALA A CA 1
ATOM 2205 C C . ALA A 1 286 ? -6.504 41 3.352 1 98.38 286 ALA A C 1
ATOM 2207 O O . ALA A 1 286 ? -6.273 40.875 2.146 1 98.38 286 ALA A O 1
ATOM 2208 N N . LYS A 1 287 ? -7.586 41.594 3.779 1 97.5 287 LYS A N 1
ATOM 2209 C CA . LYS A 1 287 ? -8.617 42.125 2.9 1 97.5 287 LYS A CA 1
ATOM 2210 C C . LYS A 1 287 ? -8.062 43.25 2.033 1 97.5 287 LYS A C 1
ATOM 2212 O O . LYS A 1 287 ? -8.492 43.438 0.894 1 97.5 287 LYS A O 1
ATOM 2217 N N . ASN A 1 288 ? -7.117 43.906 2.568 1 97.75 288 ASN A N 1
ATOM 2218 C CA . ASN A 1 288 ? -6.582 45.094 1.885 1 97.75 288 ASN A CA 1
ATOM 2219 C C . ASN A 1 288 ? -5.438 44.719 0.95 1 97.75 288 ASN A C 1
ATOM 2221 O O . ASN A 1 288 ? -4.926 45.562 0.215 1 97.75 288 ASN A O 1
ATOM 2225 N N . SER A 1 289 ? -4.996 43.531 1.033 1 97.56 289 SER A N 1
ATOM 2226 C CA . SER A 1 289 ? -3.967 43.062 0.103 1 97.56 289 SER A CA 1
ATOM 2227 C C . SER A 1 289 ? -4.484 43.062 -1.331 1 97.56 289 SER A C 1
ATOM 2229 O O . SER A 1 289 ? -5.617 42.625 -1.582 1 97.56 289 SER A O 1
ATOM 2231 N N . PRO A 1 290 ? -3.746 43.562 -2.273 1 96.94 290 PRO A N 1
ATOM 2232 C CA . PRO A 1 290 ? -4.215 43.625 -3.662 1 96.94 290 PRO A CA 1
ATOM 2233 C C . PRO A 1 290 ? -4.246 42.25 -4.328 1 96.94 290 PRO A C 1
ATOM 2235 O O . PRO A 1 290 ? -3.568 41.312 -3.871 1 96.94 290 PRO A O 1
ATOM 2238 N N . PRO A 1 291 ? -5.074 42.125 -5.414 1 95.44 291 PRO A N 1
ATOM 2239 C CA . PRO A 1 291 ? -4.984 40.906 -6.219 1 95.44 291 PRO A CA 1
ATOM 2240 C C . PRO A 1 291 ? -3.637 40.781 -6.918 1 95.44 291 PRO A C 1
ATOM 2242 O O . PRO A 1 291 ? -2.986 41.781 -7.234 1 95.44 291 PRO A O 1
ATOM 2245 N N . PRO A 1 292 ? -3.223 39.562 -7.055 1 95.12 292 PRO A N 1
ATOM 2246 C CA . PRO A 1 292 ? -1.986 39.406 -7.82 1 95.12 292 PRO A CA 1
ATOM 2247 C C . PRO A 1 292 ? -2.1 39.938 -9.25 1 95.12 292 PRO A C 1
ATOM 2249 O O . PRO A 1 292 ? -3.152 39.812 -9.883 1 95.12 292 PRO A O 1
ATOM 2252 N N . PRO A 1 293 ? -0.986 40.5 -9.734 1 92.81 293 PRO A N 1
ATOM 2253 C CA . PRO A 1 293 ? -1.005 40.938 -11.133 1 92.81 293 PRO A CA 1
ATOM 2254 C C . PRO A 1 293 ? -1.181 39.75 -12.102 1 92.81 293 PRO A C 1
ATOM 2256 O O . PRO A 1 293 ? -0.702 38.656 -11.828 1 92.81 293 PRO A O 1
ATOM 2259 N N . GLU A 1 294 ? -1.796 40.031 -13.266 1 88.25 294 GLU A N 1
ATOM 2260 C CA . GLU A 1 294 ? -2.068 38.969 -14.258 1 88.25 294 GLU A CA 1
ATOM 2261 C C . GLU A 1 294 ? -0.778 38.344 -14.75 1 88.25 294 GLU A C 1
ATOM 2263 O O . GLU A 1 294 ? -0.758 37.125 -15.062 1 88.25 294 GLU A O 1
ATOM 2268 N N . GLU A 1 295 ? 0.302 39.125 -14.773 1 87.38 295 GLU A N 1
ATOM 2269 C CA . GLU A 1 295 ? 1.583 38.625 -15.258 1 87.38 295 GLU A CA 1
ATOM 2270 C C . GLU A 1 295 ? 2.135 37.531 -14.352 1 87.38 295 GLU A C 1
ATOM 2272 O O . GLU A 1 295 ? 2.992 36.75 -14.758 1 87.38 295 GLU A O 1
ATOM 2277 N N . ASP A 1 296 ? 1.639 37.438 -13.125 1 89.94 296 ASP A N 1
ATOM 2278 C CA . ASP A 1 296 ? 2.123 36.469 -12.148 1 89.94 296 ASP A CA 1
ATOM 2279 C C . ASP A 1 296 ? 1.69 35.062 -12.523 1 89.94 296 ASP A C 1
ATOM 2281 O O . ASP A 1 296 ? 2.246 34.094 -12.016 1 89.94 296 ASP A O 1
ATOM 2285 N N . LEU A 1 297 ? 0.728 35.031 -13.469 1 89.12 297 LEU A N 1
ATOM 2286 C CA . LEU A 1 297 ? 0.255 33.719 -13.953 1 89.12 297 LEU A CA 1
ATOM 2287 C C . LEU A 1 297 ? 1.403 32.906 -14.539 1 89.12 297 LEU A C 1
ATOM 2289 O O . LEU A 1 297 ? 1.396 31.688 -14.477 1 89.12 297 LEU A O 1
ATOM 2293 N N . TYR A 1 298 ? 2.404 33.594 -15.008 1 89.94 298 TYR A N 1
ATOM 2294 C CA . TYR A 1 298 ? 3.463 32.906 -15.742 1 89.94 298 TYR A CA 1
ATOM 2295 C C . TYR A 1 298 ? 4.738 32.812 -14.914 1 89.94 298 TYR A C 1
ATOM 2297 O O . TYR A 1 298 ? 5.754 32.312 -15.375 1 89.94 298 TYR A O 1
ATOM 2305 N N . LYS A 1 299 ? 4.648 33.219 -13.672 1 88.75 299 LYS A N 1
ATOM 2306 C CA . LYS A 1 299 ? 5.844 33.25 -12.836 1 88.75 299 LYS A CA 1
ATOM 2307 C C . LYS A 1 299 ? 5.871 32.062 -11.867 1 88.75 299 LYS A C 1
ATOM 2309 O O . LYS A 1 299 ? 4.836 31.453 -11.609 1 88.75 299 LYS A O 1
ATOM 2314 N N . HIS A 1 300 ? 7.027 31.625 -11.391 1 88.44 300 HIS A N 1
ATOM 2315 C CA . HIS A 1 300 ? 7.301 30.625 -10.359 1 88.44 300 HIS A CA 1
ATOM 2316 C C . HIS A 1 300 ? 6.941 29.219 -10.844 1 88.44 300 HIS A C 1
ATOM 2318 O O . HIS A 1 300 ? 6.617 28.344 -10.039 1 88.44 300 HIS A O 1
ATOM 2324 N N . VAL A 1 301 ? 6.805 29.094 -12.156 1 88.69 301 VAL A N 1
ATOM 2325 C CA . VAL A 1 301 ? 6.578 27.781 -12.75 1 88.69 301 VAL A CA 1
ATOM 2326 C C . VAL A 1 301 ? 7.895 27.016 -12.82 1 88.69 301 VAL A C 1
ATOM 2328 O O . VAL A 1 301 ? 7.926 25.797 -12.602 1 88.69 301 VAL A O 1
ATOM 2331 N N . TYR A 1 302 ? 8.883 27.781 -13.023 1 90.56 302 TYR A N 1
ATOM 2332 C CA . TYR A 1 302 ? 10.234 27.234 -13.062 1 90.56 302 TYR A CA 1
ATOM 2333 C C . TYR A 1 302 ? 11.148 27.969 -12.094 1 90.56 302 TYR A C 1
ATOM 2335 O O . TYR A 1 302 ? 10.828 29.062 -11.633 1 90.56 302 TYR A O 1
ATOM 2343 N N . VAL A 1 303 ? 12.164 27.266 -11.82 1 91 303 VAL A N 1
ATOM 2344 C CA . VAL A 1 303 ? 13.211 28 -11.109 1 91 303 VAL A CA 1
ATOM 2345 C C . VAL A 1 303 ? 13.648 29.203 -11.93 1 91 303 VAL A C 1
ATOM 2347 O O . VAL A 1 303 ? 13.812 29.125 -13.148 1 91 303 VAL A O 1
ATOM 2350 N N . GLU A 1 304 ? 13.703 30.281 -11.195 1 88.88 304 GLU A N 1
ATOM 2351 C CA . GLU A 1 304 ? 14.07 31.516 -11.883 1 88.88 304 GLU A CA 1
ATOM 2352 C C . GLU A 1 304 ? 15.336 31.344 -12.711 1 88.88 304 GLU A C 1
ATOM 2354 O O . GLU A 1 304 ? 16.328 30.781 -12.227 1 88.88 304 GLU A O 1
ATOM 2359 N N . GLY A 1 305 ? 15.258 31.672 -13.898 1 91.62 305 GLY A N 1
ATOM 2360 C CA . GLY A 1 305 ? 16.406 31.578 -14.773 1 91.62 305 GLY A CA 1
ATOM 2361 C C . GLY A 1 305 ? 16.438 30.328 -15.609 1 91.62 305 GLY A C 1
ATOM 2362 O O . GLY A 1 305 ? 17.266 30.188 -16.516 1 91.62 305 GLY A O 1
ATOM 2363 N N . THR A 1 306 ? 15.57 29.422 -15.359 1 94.44 306 THR A N 1
ATOM 2364 C CA . THR A 1 306 ? 15.562 28.156 -16.094 1 94.44 306 THR A CA 1
ATOM 2365 C C . THR A 1 306 ? 14.32 28.047 -16.969 1 94.44 306 THR A C 1
ATOM 2367 O O . THR A 1 306 ? 13.992 26.969 -17.469 1 94.44 306 THR A O 1
ATOM 2370 N N . GLU A 1 307 ? 13.68 29.125 -17.094 1 93.19 307 GLU A N 1
ATOM 2371 C CA . GLU A 1 307 ? 12.43 29.125 -17.859 1 93.19 307 GLU A CA 1
ATOM 2372 C C . GLU A 1 307 ? 12.672 28.781 -19.328 1 93.19 307 GLU A C 1
ATOM 2374 O O . GLU A 1 307 ? 13.719 29.141 -19.875 1 93.19 307 GLU A O 1
ATOM 2379 N N . PRO A 1 308 ? 11.727 28.031 -19.828 1 94.06 308 PRO A N 1
ATOM 2380 C CA . PRO A 1 308 ? 11.812 27.859 -21.281 1 94.06 308 PRO A CA 1
ATOM 2381 C C . PRO A 1 308 ? 11.602 29.172 -22.031 1 94.06 308 PRO A C 1
ATOM 2383 O O . PRO A 1 308 ? 11.375 30.219 -21.406 1 94.06 308 PRO A O 1
ATOM 2386 N N . LYS A 1 309 ? 11.703 28.969 -23.422 1 93.81 309 LYS A N 1
ATOM 2387 C CA . LYS A 1 309 ? 11.508 30.156 -24.25 1 93.81 309 LYS A CA 1
ATOM 2388 C C . LYS A 1 309 ? 10.086 30.688 -24.125 1 93.81 309 LYS A C 1
ATOM 2390 O O . LYS A 1 309 ? 9.867 31.906 -24.125 1 93.81 309 LYS A O 1
ATOM 2395 N N . PHE A 1 310 ? 9.211 29.828 -24.141 1 93.38 310 PHE A N 1
ATOM 2396 C CA . PHE A 1 310 ? 7.824 30.25 -24.031 1 93.38 310 PHE A CA 1
ATOM 2397 C C . PHE A 1 310 ? 7.004 29.25 -23.234 1 93.38 310 PHE A C 1
ATOM 2399 O O . PHE A 1 310 ? 7.441 28.109 -23.016 1 93.38 310 PHE A O 1
ATOM 2406 N N . LEU A 1 311 ? 5.891 29.781 -22.672 1 92.69 311 LEU A N 1
ATOM 2407 C CA . LEU A 1 311 ? 4.906 28.984 -21.953 1 92.69 311 LEU A CA 1
ATOM 2408 C C . LEU A 1 311 ? 3.504 29.234 -22.5 1 92.69 311 LEU A C 1
ATOM 2410 O O . LEU A 1 311 ? 3.123 30.375 -22.75 1 92.69 311 LEU A O 1
ATOM 2414 N N . ARG A 1 312 ? 2.85 28.078 -22.734 1 91.19 312 ARG A N 1
ATOM 2415 C CA . ARG A 1 312 ? 1.468 28.203 -23.172 1 91.19 312 ARG A CA 1
ATOM 2416 C C . ARG A 1 312 ? 0.576 28.734 -22.062 1 91.19 312 ARG A C 1
ATOM 2418 O O . ARG A 1 312 ? 0.728 28.359 -20.906 1 91.19 312 ARG A O 1
ATOM 2425 N N . GLY A 1 313 ? -0.357 29.672 -22.516 1 86.62 313 GLY A N 1
ATOM 2426 C CA . GLY A 1 313 ? -1.268 30.266 -21.547 1 86.62 313 GLY A CA 1
ATOM 2427 C C . GLY A 1 313 ? -2.555 29.469 -21.375 1 86.62 313 GLY A C 1
ATOM 2428 O O . GLY A 1 313 ? -2.559 28.25 -21.5 1 86.62 313 GLY A O 1
ATOM 2429 N N . ARG A 1 314 ? -3.617 30.109 -21.047 1 84.88 314 ARG A N 1
ATOM 2430 C CA . ARG A 1 314 ? -4.902 29.516 -20.703 1 84.88 314 ARG A CA 1
ATOM 2431 C C . ARG A 1 314 ? -5.66 29.078 -21.953 1 84.88 314 ARG A C 1
ATOM 2433 O O . ARG A 1 314 ? -6.488 28.172 -21.891 1 84.88 314 ARG A O 1
ATOM 2440 N N . GLU A 1 315 ? -5.316 29.891 -22.953 1 87.88 315 GLU A N 1
ATOM 2441 C CA . GLU A 1 315 ? -5.91 29.625 -24.266 1 87.88 315 GLU A CA 1
ATOM 2442 C C . GLU A 1 315 ? -4.84 29.266 -25.281 1 87.88 315 GLU A C 1
ATOM 2444 O O . GLU A 1 315 ? -3.66 29.578 -25.094 1 87.88 315 GLU A O 1
ATOM 2449 N N . ARG A 1 316 ? -5.316 28.547 -26.328 1 87.81 316 ARG A N 1
ATOM 2450 C CA . ARG A 1 316 ? -4.406 28.031 -27.344 1 87.81 316 ARG A CA 1
ATOM 2451 C C . ARG A 1 316 ? -3.52 29.141 -27.906 1 87.81 316 ARG A C 1
ATOM 2453 O O . ARG A 1 316 ? -2.34 28.922 -28.188 1 87.81 316 ARG A O 1
ATOM 2460 N N . ASN A 1 317 ? -4.113 30.297 -27.922 1 89.38 317 ASN A N 1
ATOM 2461 C CA . ASN A 1 317 ? -3.383 31.375 -28.578 1 89.38 317 ASN A CA 1
ATOM 2462 C C . ASN A 1 317 ? -2.674 32.281 -27.562 1 89.38 317 ASN A C 1
ATOM 2464 O O . ASN A 1 317 ? -1.967 33.219 -27.938 1 89.38 317 ASN A O 1
ATOM 2468 N N . GLU A 1 318 ? -2.826 31.953 -26.328 1 90 318 GLU A N 1
ATOM 2469 C CA . GLU A 1 318 ? -2.154 32.719 -25.266 1 90 318 GLU A CA 1
ATOM 2470 C C . GLU A 1 318 ? -0.772 32.156 -24.969 1 90 318 GLU A C 1
ATOM 2472 O O . GLU A 1 318 ? -0.654 31.031 -24.453 1 90 318 GLU A O 1
ATOM 2477 N N . ILE A 1 319 ? 0.258 32.906 -25.438 1 92.06 319 ILE A N 1
ATOM 2478 C CA . ILE A 1 319 ? 1.632 32.469 -25.234 1 92.06 319 ILE A CA 1
ATOM 2479 C C . ILE A 1 319 ? 2.418 33.531 -24.484 1 92.06 319 ILE A C 1
ATOM 2481 O O . ILE A 1 319 ? 2.373 34.719 -24.828 1 92.06 319 ILE A O 1
ATOM 2485 N N . HIS A 1 320 ? 3.049 33.125 -23.406 1 92.81 320 HIS A N 1
ATOM 2486 C CA . HIS A 1 320 ? 3.945 34 -22.672 1 92.81 320 HIS A CA 1
ATOM 2487 C C . HIS A 1 320 ? 5.402 33.75 -23.047 1 92.81 320 HIS A C 1
ATOM 2489 O O . HIS A 1 320 ? 5.883 32.625 -22.938 1 92.81 320 HIS A O 1
ATOM 2495 N N . TYR A 1 321 ? 6.027 34.812 -23.422 1 92.69 321 TYR A N 1
ATOM 2496 C CA . TYR A 1 321 ? 7.449 34.719 -23.734 1 92.69 321 TYR A CA 1
ATOM 2497 C C . TYR A 1 321 ? 8.297 35.25 -22.594 1 92.69 321 TYR A C 1
ATOM 2499 O O . TYR A 1 321 ? 8.047 36.375 -22.109 1 92.69 321 TYR A O 1
ATOM 2507 N N . TYR A 1 322 ? 9.227 34.469 -22.094 1 90 322 TYR A N 1
ATOM 2508 C CA . TYR A 1 322 ? 10.125 34.906 -21.031 1 90 322 TYR A CA 1
ATOM 2509 C C . TYR A 1 322 ? 11.18 35.875 -21.578 1 90 322 TYR A C 1
ATOM 2511 O O . TYR A 1 322 ? 11.586 35.75 -22.734 1 90 322 TYR A O 1
ATOM 2519 N N . MET B 1 1 ? 4.164 -34.281 -8.273 1 97.88 1 MET B N 1
ATOM 2520 C CA . MET B 1 1 ? 5.301 -33.375 -8.156 1 97.88 1 MET B CA 1
ATOM 2521 C C . MET B 1 1 ? 6.395 -33.719 -9.156 1 97.88 1 MET B C 1
ATOM 2523 O O . MET B 1 1 ? 6.996 -32.844 -9.766 1 97.88 1 MET B O 1
ATOM 2527 N N . VAL B 1 2 ? 6.605 -35.062 -9.352 1 98.31 2 VAL B N 1
ATOM 2528 C CA . VAL B 1 2 ? 7.652 -35.5 -10.273 1 98.31 2 VAL B CA 1
ATOM 2529 C C . VAL B 1 2 ? 7.289 -35.062 -11.695 1 98.31 2 VAL B C 1
ATOM 2531 O O . VAL B 1 2 ? 8.156 -34.656 -12.469 1 98.31 2 VAL B O 1
ATOM 2534 N N . LYS B 1 3 ? 6.008 -35.219 -12.07 1 98.31 3 LYS B N 1
ATOM 2535 C CA . LYS B 1 3 ? 5.562 -34.781 -13.383 1 98.31 3 LYS B CA 1
ATOM 2536 C C . LYS B 1 3 ? 5.809 -33.281 -13.562 1 98.31 3 LYS B C 1
ATOM 2538 O O . LYS B 1 3 ? 6.277 -32.844 -14.609 1 98.31 3 LYS B O 1
ATOM 2543 N N . MET B 1 4 ? 5.465 -32.5 -12.562 1 98.5 4 MET B N 1
ATOM 2544 C CA . MET B 1 4 ? 5.656 -31.047 -12.617 1 98.5 4 MET B CA 1
ATOM 2545 C C . MET B 1 4 ? 7.137 -30.703 -12.766 1 98.5 4 MET B C 1
ATOM 2547 O O . MET B 1 4 ? 7.496 -29.828 -13.562 1 98.5 4 MET B O 1
ATOM 2551 N N . ARG B 1 5 ? 7.988 -31.344 -11.992 1 98.19 5 ARG B N 1
ATOM 2552 C CA . ARG B 1 5 ? 9.43 -31.109 -12.07 1 98.19 5 ARG B CA 1
ATOM 2553 C C . ARG B 1 5 ? 9.953 -31.453 -13.461 1 98.19 5 ARG B C 1
ATOM 2555 O O . ARG B 1 5 ? 10.758 -30.703 -14.023 1 98.19 5 ARG B O 1
ATOM 2562 N N . ARG B 1 6 ? 9.5 -32.594 -13.938 1 98.44 6 ARG B N 1
ATOM 2563 C CA . ARG B 1 6 ? 9.953 -33 -15.258 1 98.44 6 ARG B CA 1
ATOM 2564 C C . ARG B 1 6 ? 9.516 -32.031 -16.328 1 98.44 6 ARG B C 1
ATOM 2566 O O . ARG B 1 6 ? 10.266 -31.734 -17.266 1 98.44 6 ARG B O 1
ATOM 2573 N N . MET B 1 7 ? 8.328 -31.547 -16.234 1 98.62 7 MET B N 1
ATOM 2574 C CA . MET B 1 7 ? 7.848 -30.547 -17.172 1 98.62 7 MET B CA 1
ATOM 2575 C C . MET B 1 7 ? 8.719 -29.297 -17.125 1 98.62 7 MET B C 1
ATOM 2577 O O . MET B 1 7 ? 9.094 -28.766 -18.172 1 98.62 7 MET B O 1
ATOM 2581 N N . GLU B 1 8 ? 9.039 -28.844 -15.93 1 98.12 8 GLU B N 1
ATOM 2582 C CA . GLU B 1 8 ? 9.859 -27.641 -15.766 1 98.12 8 GLU B CA 1
ATOM 2583 C C . GLU B 1 8 ? 11.273 -27.859 -16.297 1 98.12 8 GLU B C 1
ATOM 2585 O O . GLU B 1 8 ? 11.867 -26.969 -16.891 1 98.12 8 GLU B O 1
ATOM 2590 N N . VAL B 1 9 ? 11.805 -29.047 -16.062 1 97.12 9 VAL B N 1
ATOM 2591 C CA . VAL B 1 9 ? 13.125 -29.375 -16.578 1 97.12 9 VAL B CA 1
ATOM 2592 C C . VAL B 1 9 ? 13.094 -29.391 -18.109 1 97.12 9 VAL B C 1
ATOM 2594 O O . VAL B 1 9 ? 14.016 -28.906 -18.766 1 97.12 9 VAL B O 1
ATOM 2597 N N . ALA B 1 10 ? 12.055 -29.984 -18.641 1 98 10 ALA B N 1
ATOM 2598 C CA . ALA B 1 10 ? 11.891 -29.969 -20.078 1 98 10 ALA B CA 1
ATOM 2599 C C . ALA B 1 10 ? 11.805 -28.547 -20.625 1 98 10 ALA B C 1
ATOM 2601 O O . ALA B 1 10 ? 12.352 -28.234 -21.672 1 98 10 ALA B O 1
ATOM 2602 N N . SER B 1 11 ? 11.102 -27.688 -19.953 1 97.44 11 SER B N 1
ATOM 2603 C CA . SER B 1 11 ? 11.008 -26.281 -20.312 1 97.44 11 SER B CA 1
ATOM 2604 C C . SER B 1 11 ? 12.375 -25.609 -20.297 1 97.44 11 SER B C 1
ATOM 2606 O O . SER B 1 11 ? 12.695 -24.797 -21.172 1 97.44 11 SER B O 1
ATOM 2608 N N . ASP B 1 12 ? 13.133 -25.891 -19.297 1 96.31 12 ASP B N 1
ATOM 2609 C CA . ASP B 1 12 ? 14.484 -25.375 -19.172 1 96.31 12 ASP B CA 1
ATOM 2610 C C . ASP B 1 12 ? 15.328 -25.766 -20.391 1 96.31 12 ASP B C 1
ATOM 2612 O O . ASP B 1 12 ? 16 -24.922 -20.984 1 96.31 12 ASP B O 1
ATOM 2616 N N . GLN B 1 13 ? 15.242 -27.016 -20.734 1 96.25 13 GLN B N 1
ATOM 2617 C CA . GLN B 1 13 ? 16 -27.516 -21.859 1 96.25 13 GLN B CA 1
ATOM 2618 C C . GLN B 1 13 ? 15.531 -26.891 -23.172 1 96.25 13 GLN B C 1
ATOM 2620 O O . GLN B 1 13 ? 16.344 -26.531 -24.031 1 96.25 13 GLN B O 1
ATOM 2625 N N . ALA B 1 14 ? 14.273 -26.812 -23.281 1 96.94 14 ALA B N 1
ATOM 2626 C CA . ALA B 1 14 ? 13.703 -26.203 -24.469 1 96.94 14 ALA B CA 1
ATOM 2627 C C . ALA B 1 14 ? 14.156 -24.75 -24.625 1 96.94 14 ALA B C 1
ATOM 2629 O O . ALA B 1 14 ? 14.414 -24.281 -25.734 1 96.94 14 ALA B O 1
ATOM 2630 N N . TYR B 1 15 ? 14.156 -24.047 -23.547 1 95.62 15 TYR B N 1
ATOM 2631 C CA . TYR B 1 15 ? 14.625 -22.656 -23.547 1 95.62 15 TYR B CA 1
ATOM 2632 C C . TYR B 1 15 ? 16.078 -22.578 -24.031 1 95.62 15 TYR B C 1
ATOM 2634 O O . TYR B 1 15 ? 16.406 -21.75 -24.891 1 95.62 15 TYR B O 1
ATOM 2642 N N . LYS B 1 16 ? 16.922 -23.406 -23.531 1 93.38 16 LYS B N 1
ATOM 2643 C CA . LYS B 1 16 ? 18.328 -23.453 -23.906 1 93.38 16 LYS B CA 1
ATOM 2644 C C . LYS B 1 16 ? 18.5 -23.828 -25.375 1 93.38 16 LYS B C 1
ATOM 2646 O O . LYS B 1 16 ? 19.453 -23.375 -26.031 1 93.38 16 LYS B O 1
ATOM 2651 N N . ASN B 1 17 ? 17.562 -24.531 -25.859 1 94.88 17 ASN B N 1
ATOM 2652 C CA . ASN B 1 17 ? 17.578 -24.938 -27.266 1 94.88 17 ASN B CA 1
ATOM 2653 C C . ASN B 1 17 ? 16.875 -23.906 -28.156 1 94.88 17 ASN B C 1
ATOM 2655 O O . ASN B 1 17 ? 16.562 -24.188 -29.312 1 94.88 17 ASN B O 1
ATOM 2659 N N . LYS B 1 18 ? 16.453 -22.797 -27.609 1 94.44 18 LYS B N 1
ATOM 2660 C CA . LYS B 1 18 ? 15.922 -21.625 -28.312 1 94.44 18 LYS B CA 1
ATOM 2661 C C . LYS B 1 18 ? 14.523 -21.891 -28.859 1 94.44 18 LYS B C 1
ATOM 2663 O O . LYS B 1 18 ? 14.117 -21.297 -29.859 1 94.44 18 LYS B O 1
ATOM 2668 N N . LEU B 1 19 ? 13.898 -22.875 -28.203 1 95.06 19 LEU B N 1
ATOM 2669 C CA . LEU B 1 19 ? 12.523 -23.141 -28.578 1 95.06 19 LEU B CA 1
ATOM 2670 C C . LEU B 1 19 ? 11.57 -22.156 -27.906 1 95.06 19 LEU B C 1
ATOM 2672 O O . LEU B 1 19 ? 10.422 -22 -28.328 1 95.06 19 LEU B O 1
ATOM 2676 N N . VAL B 1 20 ? 12.008 -21.531 -26.875 1 94.38 20 VAL B N 1
ATOM 2677 C CA . VAL B 1 20 ? 11.219 -20.547 -26.141 1 94.38 20 VAL B CA 1
ATOM 2678 C C . VAL B 1 20 ? 11.742 -19.141 -26.438 1 94.38 20 VAL B C 1
ATOM 2680 O O . VAL B 1 20 ? 12.922 -18.844 -26.219 1 94.38 20 VAL B O 1
ATOM 2683 N N . ARG B 1 21 ? 10.977 -18.203 -27 1 85 21 ARG B N 1
ATOM 2684 C CA . ARG B 1 21 ? 11.438 -16.891 -27.406 1 85 21 ARG B CA 1
ATOM 2685 C C . ARG B 1 21 ? 11.141 -15.844 -26.344 1 85 21 ARG B C 1
ATOM 2687 O O . ARG B 1 21 ? 11.758 -14.773 -26.312 1 85 21 ARG B O 1
ATOM 2694 N N . GLY B 1 22 ? 10.469 -16.047 -25.328 1 85.62 22 GLY B N 1
ATOM 2695 C CA . GLY B 1 22 ? 10.141 -15.109 -24.266 1 85.62 22 GLY B CA 1
ATOM 2696 C C . GLY B 1 22 ? 10.68 -15.531 -22.906 1 85.62 22 GLY B C 1
ATOM 2697 O O . GLY B 1 22 ? 11.602 -16.344 -22.828 1 85.62 22 GLY B O 1
ATOM 2698 N N . PHE B 1 23 ? 10.258 -14.836 -21.969 1 87.44 23 PHE B N 1
ATOM 2699 C CA . PHE B 1 23 ? 10.664 -15.164 -20.609 1 87.44 23 PHE B CA 1
ATOM 2700 C C . PHE B 1 23 ? 10.109 -16.531 -20.203 1 87.44 23 PHE B C 1
ATOM 2702 O O . PHE B 1 23 ? 9.141 -17.016 -20.781 1 87.44 23 PHE B O 1
ATOM 2709 N N . CYS B 1 24 ? 10.812 -17.156 -19.375 1 93.5 24 CYS B N 1
ATOM 2710 C CA . CYS B 1 24 ? 10.383 -18.438 -18.812 1 93.5 24 CYS B CA 1
ATOM 2711 C C . CYS B 1 24 ? 10.641 -18.5 -17.312 1 93.5 24 CYS B C 1
ATOM 2713 O O . CYS B 1 24 ? 11.789 -18.484 -16.875 1 93.5 24 CYS B O 1
ATOM 2715 N N . HIS B 1 25 ? 9.609 -18.547 -16.562 1 94.12 25 HIS B N 1
ATOM 2716 C CA . HIS B 1 25 ? 9.695 -18.531 -15.109 1 94.12 25 HIS B CA 1
ATOM 2717 C C . HIS B 1 25 ? 9.398 -19.922 -14.531 1 94.12 25 HIS B C 1
ATOM 2719 O O . HIS B 1 25 ? 8.234 -20.328 -14.445 1 94.12 25 HIS B O 1
ATOM 2725 N N . LEU B 1 26 ? 10.461 -20.594 -14.117 1 95.38 26 LEU B N 1
ATOM 2726 C CA . LEU B 1 26 ? 10.328 -21.984 -13.695 1 95.38 26 LEU B CA 1
ATOM 2727 C C . LEU B 1 26 ? 10.102 -22.062 -12.188 1 95.38 26 LEU B C 1
ATOM 2729 O O . LEU B 1 26 ? 10.508 -21.172 -11.438 1 95.38 26 LEU B O 1
ATOM 2733 N N . SER B 1 27 ? 9.484 -23.156 -11.805 1 95.62 27 SER B N 1
ATOM 2734 C CA . SER B 1 27 ? 9.141 -23.375 -10.398 1 95.62 27 SER B CA 1
ATOM 2735 C C . SER B 1 27 ? 9.883 -24.578 -9.828 1 95.62 27 SER B C 1
ATOM 2737 O O . SER B 1 27 ? 9.406 -25.219 -8.891 1 95.62 27 SER B O 1
ATOM 2739 N N . ILE B 1 28 ? 11.055 -24.875 -10.43 1 96.88 28 ILE B N 1
ATOM 2740 C CA . ILE B 1 28 ? 11.805 -26.031 -9.945 1 96.88 28 ILE B CA 1
ATOM 2741 C C . ILE B 1 28 ? 12.164 -25.844 -8.477 1 96.88 28 ILE B C 1
ATOM 2743 O O . ILE B 1 28 ? 12.766 -24.828 -8.102 1 96.88 28 ILE B O 1
ATOM 2747 N N . GLY B 1 29 ? 11.82 -26.75 -7.633 1 97.06 29 GLY B N 1
ATOM 2748 C CA . GLY B 1 29 ? 12.023 -26.688 -6.195 1 97.06 29 GLY B CA 1
ATOM 2749 C C . GLY B 1 29 ? 10.773 -26.312 -5.43 1 97.06 29 GLY B C 1
ATOM 2750 O O . GLY B 1 29 ? 10.695 -26.5 -4.211 1 97.06 29 GLY B O 1
ATOM 2751 N N . GLN B 1 30 ? 9.742 -25.859 -6.137 1 98.06 30 GLN B N 1
ATOM 2752 C CA . GLN B 1 30 ? 8.547 -25.344 -5.48 1 98.06 30 GLN B CA 1
ATOM 2753 C C . GLN B 1 30 ? 7.324 -26.188 -5.797 1 98.06 30 GLN B C 1
ATOM 2755 O O . GLN B 1 30 ? 6.188 -25.734 -5.645 1 98.06 30 GLN B O 1
ATOM 2760 N N . GLU B 1 31 ? 7.496 -27.438 -6.262 1 98.19 31 GLU B N 1
ATOM 2761 C CA . GLU B 1 31 ? 6.402 -28.281 -6.75 1 98.19 31 GLU B CA 1
ATOM 2762 C C . GLU B 1 31 ? 5.363 -28.516 -5.66 1 98.19 31 GLU B C 1
ATOM 2764 O O . GLU B 1 31 ? 4.172 -28.641 -5.945 1 98.19 31 GLU B O 1
ATOM 2769 N N . ALA B 1 32 ? 5.824 -28.547 -4.426 1 98.75 32 ALA B N 1
ATOM 2770 C CA . ALA B 1 32 ? 4.941 -28.875 -3.311 1 98.75 32 ALA B CA 1
ATOM 2771 C C . ALA B 1 32 ? 3.84 -27.828 -3.16 1 98.75 32 ALA B C 1
ATOM 2773 O O . ALA B 1 32 ? 2.742 -28.141 -2.691 1 98.75 32 ALA B O 1
ATOM 2774 N N . VAL B 1 33 ? 4.09 -26.594 -3.582 1 98.75 33 VAL B N 1
ATOM 2775 C CA . VAL B 1 33 ? 3.141 -25.5 -3.412 1 98.75 33 VAL B CA 1
ATOM 2776 C C . VAL B 1 33 ? 1.883 -25.766 -4.234 1 98.75 33 VAL B C 1
ATOM 2778 O O . VAL B 1 33 ? 0.807 -26 -3.676 1 98.75 33 VAL B O 1
ATOM 2781 N N . SER B 1 34 ? 2.031 -25.891 -5.547 1 98.5 34 SER B N 1
ATOM 2782 C CA . SER B 1 34 ? 0.873 -26.047 -6.418 1 98.5 34 SER B CA 1
ATOM 2783 C C . SER B 1 34 ? 0.201 -27.406 -6.195 1 98.5 34 SER B C 1
ATOM 2785 O O . SER B 1 34 ? -1.025 -27.484 -6.109 1 98.5 34 SER B O 1
ATOM 2787 N N . VAL B 1 35 ? 0.999 -28.5 -6.082 1 98.62 35 VAL B N 1
ATOM 2788 C CA . VAL B 1 35 ? 0.454 -29.844 -5.957 1 98.62 35 VAL B CA 1
ATOM 2789 C C . VAL B 1 35 ? -0.258 -30 -4.613 1 98.62 35 VAL B C 1
ATOM 2791 O O . VAL B 1 35 ? -1.363 -30.531 -4.543 1 98.62 35 VAL B O 1
ATOM 2794 N N . GLY B 1 36 ? 0.404 -29.5 -3.543 1 98.75 36 GLY B N 1
ATOM 2795 C CA . GLY B 1 36 ? -0.216 -29.562 -2.229 1 98.75 36 GLY B CA 1
ATOM 2796 C C . GLY B 1 36 ? -1.516 -28.781 -2.145 1 98.75 36 GLY B C 1
ATOM 2797 O O . GLY B 1 36 ? -2.498 -29.266 -1.579 1 98.75 36 GLY B O 1
ATOM 2798 N N . MET B 1 37 ? -1.559 -27.625 -2.686 1 98.81 37 MET B N 1
ATOM 2799 C CA . MET B 1 37 ? -2.76 -26.781 -2.662 1 98.81 37 MET B CA 1
ATOM 2800 C C . MET B 1 37 ? -3.889 -27.438 -3.449 1 98.81 37 MET B C 1
ATOM 2802 O O . MET B 1 37 ? -5.031 -27.484 -2.986 1 98.81 37 MET B O 1
ATOM 2806 N N . GLU B 1 38 ? -3.559 -27.938 -4.621 1 98.19 38 GLU B N 1
ATOM 2807 C CA . GLU B 1 38 ? -4.59 -28.5 -5.484 1 98.19 38 GLU B CA 1
ATOM 2808 C C . GLU B 1 38 ? -5.27 -29.703 -4.828 1 98.19 38 GLU B C 1
ATOM 2810 O O . GLU B 1 38 ? -6.461 -29.938 -5.039 1 98.19 38 GLU B O 1
ATOM 2815 N N . THR B 1 39 ? -4.551 -30.422 -4.051 1 97.5 39 THR B N 1
ATOM 2816 C CA . THR B 1 39 ? -5.105 -31.594 -3.379 1 97.5 39 THR B CA 1
ATOM 2817 C C . THR B 1 39 ? -6.074 -31.172 -2.273 1 97.5 39 THR B C 1
ATOM 2819 O O . THR B 1 39 ? -6.852 -32 -1.781 1 97.5 39 THR B O 1
ATOM 2822 N N . ALA B 1 40 ? -6.07 -29.953 -1.936 1 98.25 40 ALA B N 1
ATOM 2823 C CA . ALA B 1 40 ? -6.82 -29.484 -0.773 1 98.25 40 ALA B CA 1
ATOM 2824 C C . ALA B 1 40 ? -7.996 -28.609 -1.194 1 98.25 40 ALA B C 1
ATOM 2826 O O . ALA B 1 40 ? -8.938 -28.406 -0.423 1 98.25 40 ALA B O 1
ATOM 2827 N N . ILE B 1 41 ? -7.98 -28.016 -2.4 1 97.94 41 ILE B N 1
ATOM 2828 C CA . ILE B 1 41 ? -9.008 -27.062 -2.779 1 97.94 41 ILE B CA 1
ATOM 2829 C C . ILE B 1 41 ? -10.016 -27.719 -3.713 1 97.94 41 ILE B C 1
ATOM 2831 O O . ILE B 1 41 ? -9.828 -28.859 -4.133 1 97.94 41 ILE B O 1
ATOM 2835 N N . LYS B 1 42 ? -11.086 -27.062 -4.008 1 97.75 42 LYS B N 1
ATOM 2836 C CA . LYS B 1 42 ? -12.148 -27.562 -4.883 1 97.75 42 LYS B CA 1
ATOM 2837 C C . LYS B 1 42 ? -12.039 -26.938 -6.273 1 97.75 42 LYS B C 1
ATOM 2839 O O . LYS B 1 42 ? -11.484 -25.859 -6.438 1 97.75 42 LYS B O 1
ATOM 2844 N N . PRO B 1 43 ? -12.609 -27.641 -7.258 1 96.38 43 PRO B N 1
ATOM 2845 C CA . PRO B 1 43 ? -12.531 -27.125 -8.633 1 96.38 43 PRO B CA 1
ATOM 2846 C C . PRO B 1 43 ? -13.172 -25.75 -8.781 1 96.38 43 PRO B C 1
ATOM 2848 O O . PRO B 1 43 ? -12.734 -24.953 -9.602 1 96.38 43 PRO B O 1
ATOM 2851 N N . ASP B 1 44 ? -14.133 -25.469 -7.898 1 97.19 44 ASP B N 1
ATOM 2852 C CA . ASP B 1 44 ? -14.867 -24.219 -8.039 1 97.19 44 ASP B CA 1
ATOM 2853 C C . ASP B 1 44 ? -14.219 -23.109 -7.215 1 97.19 44 ASP B C 1
ATOM 2855 O O . ASP B 1 44 ? -14.633 -21.938 -7.289 1 97.19 44 ASP B O 1
ATOM 2859 N N . ASP B 1 45 ? -13.25 -23.453 -6.43 1 98.75 45 ASP B N 1
ATOM 2860 C CA . ASP B 1 45 ? -12.453 -22.422 -5.797 1 98.75 45 ASP B CA 1
ATOM 2861 C C . ASP B 1 45 ? -11.656 -21.625 -6.84 1 98.75 45 ASP B C 1
ATOM 2863 O O . ASP B 1 45 ? -11.219 -22.188 -7.844 1 98.75 45 ASP B O 1
ATOM 2867 N N . SER B 1 46 ? -11.5 -20.328 -6.602 1 98.69 46 SER B N 1
ATOM 2868 C CA . SER B 1 46 ? -10.719 -19.5 -7.508 1 98.69 46 SER B CA 1
ATOM 2869 C C . SER B 1 46 ? -9.258 -19.422 -7.078 1 98.69 46 SER B C 1
ATOM 2871 O O . SER B 1 46 ? -8.953 -19.391 -5.883 1 98.69 46 SER B O 1
ATOM 2873 N N . LEU B 1 47 ? -8.391 -19.484 -8.07 1 98.75 47 LEU B N 1
ATOM 2874 C CA . LEU B 1 47 ? -6.961 -19.344 -7.816 1 98.75 47 LEU B CA 1
ATOM 2875 C C . LEU B 1 47 ? -6.336 -18.328 -8.758 1 98.75 47 LEU B C 1
ATOM 2877 O O . LEU B 1 47 ? -6.621 -18.328 -9.961 1 98.75 47 LEU B O 1
ATOM 2881 N N . ILE B 1 48 ? -5.625 -17.375 -8.219 1 98.62 48 ILE B N 1
ATOM 2882 C CA . ILE B 1 48 ? -4.902 -16.375 -9 1 98.62 48 ILE B CA 1
ATOM 2883 C C . ILE B 1 48 ? -3.479 -16.234 -8.461 1 98.62 48 ILE B C 1
ATOM 2885 O O . ILE B 1 48 ? -3.258 -16.266 -7.25 1 98.62 48 ILE B O 1
ATOM 2889 N N . THR B 1 49 ? -2.494 -16.172 -9.359 1 98 49 THR B N 1
ATOM 2890 C CA . THR B 1 49 ? -1.104 -16.156 -8.914 1 98 49 THR B CA 1
ATOM 2891 C C . THR B 1 49 ? -0.26 -15.242 -9.797 1 98 49 THR B C 1
ATOM 2893 O O . THR B 1 49 ? -0.791 -14.547 -10.664 1 98 49 THR B O 1
ATOM 2896 N N . ALA B 1 50 ? 0.992 -15.148 -9.43 1 96.12 50 ALA B N 1
ATOM 2897 C CA . ALA B 1 50 ? 1.968 -14.367 -10.188 1 96.12 50 ALA B CA 1
ATOM 2898 C C . ALA B 1 50 ? 2.479 -15.148 -11.391 1 96.12 50 ALA B C 1
ATOM 2900 O O . ALA B 1 50 ? 1.887 -16.156 -11.781 1 96.12 50 ALA B O 1
ATOM 2901 N N . TYR B 1 51 ? 3.484 -14.617 -12.023 1 94.56 51 TYR B N 1
ATOM 2902 C CA . TYR B 1 51 ? 3.984 -15.07 -13.32 1 94.56 51 TYR B CA 1
ATOM 2903 C C . TYR B 1 51 ? 4.484 -16.516 -13.234 1 94.56 51 TYR B C 1
ATOM 2905 O O . TYR B 1 51 ? 4.625 -17.188 -14.258 1 94.56 51 TYR B O 1
ATOM 2913 N N . ARG B 1 52 ? 4.773 -16.984 -12.086 1 94.69 52 ARG B N 1
ATOM 2914 C CA . ARG B 1 52 ? 5.242 -18.359 -11.922 1 94.69 52 ARG B CA 1
ATOM 2915 C C . ARG B 1 52 ? 4.07 -19.328 -11.758 1 94.69 52 ARG B C 1
ATOM 2917 O O . ARG B 1 52 ? 3.801 -19.797 -10.656 1 94.69 52 ARG B O 1
ATOM 2924 N N . CYS B 1 53 ? 3.49 -19.672 -12.914 1 97.12 53 CYS B N 1
ATOM 2925 C CA . CYS B 1 53 ? 2.164 -20.266 -12.797 1 97.12 53 CYS B CA 1
ATOM 2926 C C . CYS B 1 53 ? 2.086 -21.594 -13.555 1 97.12 53 CYS B C 1
ATOM 2928 O O . CYS B 1 53 ? 1.008 -22.172 -13.688 1 97.12 53 CYS B O 1
ATOM 2930 N N . HIS B 1 54 ? 3.24 -22.172 -14.055 1 97.69 54 HIS B N 1
ATOM 2931 C CA . HIS B 1 54 ? 3.209 -23.359 -14.898 1 97.69 54 HIS B CA 1
ATOM 2932 C C . HIS B 1 54 ? 2.553 -24.531 -14.172 1 97.69 54 HIS B C 1
ATOM 2934 O O . HIS B 1 54 ? 1.642 -25.156 -14.711 1 97.69 54 HIS B O 1
ATOM 2940 N N . THR B 1 55 ? 2.998 -24.734 -12.992 1 98.12 55 THR B N 1
ATOM 2941 C CA . THR B 1 55 ? 2.553 -25.922 -12.266 1 98.12 55 THR B CA 1
ATOM 2942 C C . THR B 1 55 ? 1.106 -25.766 -11.805 1 98.12 55 THR B C 1
ATOM 2944 O O . THR B 1 55 ? 0.358 -26.734 -11.734 1 98.12 55 THR B O 1
ATOM 2947 N N . PHE B 1 56 ? 0.671 -24.578 -11.594 1 98.25 56 PHE B N 1
ATOM 2948 C CA . PHE B 1 56 ? -0.697 -24.312 -11.164 1 98.25 56 PHE B CA 1
ATOM 2949 C C . PHE B 1 56 ? -1.682 -24.562 -12.297 1 98.25 56 PHE B C 1
ATOM 2951 O O . PHE B 1 56 ? -2.709 -25.219 -12.094 1 98.25 56 PHE B O 1
ATOM 2958 N N . VAL B 1 57 ? -1.323 -24.078 -13.469 1 97.94 57 VAL B N 1
ATOM 2959 C CA . VAL B 1 57 ? -2.273 -24.188 -14.57 1 97.94 57 VAL B CA 1
ATOM 2960 C C . VAL B 1 57 ? -2.469 -25.656 -14.953 1 97.94 57 VAL B C 1
ATOM 2962 O O . VAL B 1 57 ? -3.576 -26.062 -15.297 1 97.94 57 VAL B O 1
ATOM 2965 N N . VAL B 1 58 ? -1.393 -26.406 -14.883 1 98.12 58 VAL B N 1
ATOM 2966 C CA . VAL B 1 58 ? -1.493 -27.828 -15.203 1 98.12 58 VAL B CA 1
ATOM 2967 C C . VAL B 1 58 ? -2.34 -28.531 -14.148 1 98.12 58 VAL B C 1
ATOM 2969 O O . VAL B 1 58 ? -3.162 -29.391 -14.477 1 98.12 58 VAL B O 1
ATOM 2972 N N . GLN B 1 59 ? -2.146 -28.172 -12.867 1 97.06 59 GLN B N 1
ATOM 2973 C CA . GLN B 1 59 ? -2.949 -28.75 -11.797 1 97.06 59 GLN B CA 1
ATOM 2974 C C . GLN B 1 59 ? -4.418 -28.359 -11.938 1 97.06 59 GLN B C 1
ATOM 2976 O O . GLN B 1 59 ? -5.309 -29.109 -11.523 1 97.06 59 GLN B O 1
ATOM 2981 N N . ARG B 1 60 ? -4.703 -27.25 -12.547 1 97.44 60 ARG B N 1
ATOM 2982 C CA . ARG B 1 60 ? -6.059 -26.703 -12.648 1 97.44 60 ARG B CA 1
ATOM 2983 C C . ARG B 1 60 ? -6.684 -27.047 -13.992 1 97.44 60 ARG B C 1
ATOM 2985 O O . ARG B 1 60 ? -7.555 -26.328 -14.484 1 97.44 60 ARG B O 1
ATOM 2992 N N . GLY B 1 61 ? -6.16 -28.047 -14.672 1 96.69 61 GLY B N 1
ATOM 2993 C CA . GLY B 1 61 ? -6.859 -28.594 -15.82 1 96.69 61 GLY B CA 1
ATOM 2994 C C . GLY B 1 61 ? -6.109 -28.406 -17.125 1 96.69 61 GLY B C 1
ATOM 2995 O O . GLY B 1 61 ? -6.492 -28.953 -18.156 1 96.69 61 GLY B O 1
ATOM 2996 N N . GLY B 1 62 ? -5.043 -27.656 -17.125 1 97.88 62 GLY B N 1
ATOM 2997 C CA . GLY B 1 62 ? -4.211 -27.562 -18.312 1 97.88 62 GLY B CA 1
ATOM 2998 C C . GLY B 1 62 ? -3.385 -28.812 -18.562 1 97.88 62 GLY B C 1
ATOM 2999 O O . GLY B 1 62 ? -2.986 -29.5 -17.609 1 97.88 62 GLY B O 1
ATOM 3000 N N . SER B 1 63 ? -3.123 -29.062 -19.844 1 98.25 63 SER B N 1
ATOM 3001 C CA . SER B 1 63 ? -2.262 -30.203 -20.156 1 98.25 63 SER B CA 1
ATOM 3002 C C . SER B 1 63 ? -0.793 -29.797 -20.172 1 98.25 63 SER B C 1
ATOM 3004 O O . SER B 1 63 ? -0.47 -28.625 -20.375 1 98.25 63 SER B O 1
ATOM 3006 N N . VAL B 1 64 ? 0.062 -30.766 -19.906 1 98.69 64 VAL B N 1
ATOM 3007 C CA . VAL B 1 64 ? 1.5 -30.531 -20 1 98.69 64 VAL B CA 1
ATOM 3008 C C . VAL B 1 64 ? 1.876 -30.125 -21.422 1 98.69 64 VAL B C 1
ATOM 3010 O O . VAL B 1 64 ? 2.621 -29.156 -21.609 1 98.69 64 VAL B O 1
ATOM 3013 N N . SER B 1 65 ? 1.314 -30.812 -22.422 1 98.69 65 SER B N 1
ATOM 3014 C CA . SER B 1 65 ? 1.592 -30.453 -23.812 1 98.69 65 SER B CA 1
ATOM 3015 C C . SER B 1 65 ? 1.117 -29.047 -24.125 1 98.69 65 SER B C 1
ATOM 3017 O O . SER B 1 65 ? 1.779 -28.312 -24.859 1 98.69 65 SER B O 1
ATOM 3019 N N . GLY B 1 66 ? -0.028 -28.719 -23.609 1 98.31 66 GLY B N 1
ATOM 3020 C CA . GLY B 1 66 ? -0.551 -27.375 -23.812 1 98.31 66 GLY B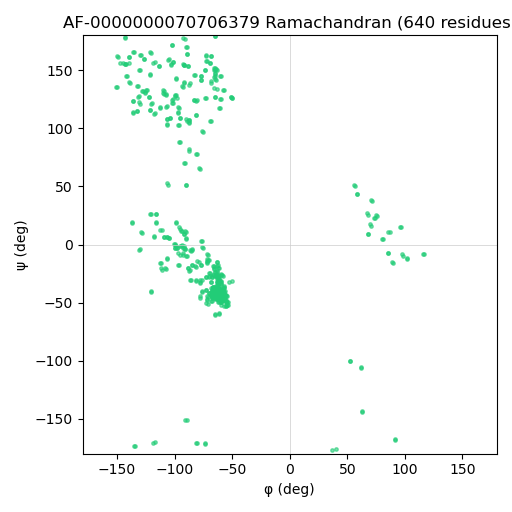 CA 1
ATOM 3021 C C . GLY B 1 66 ? 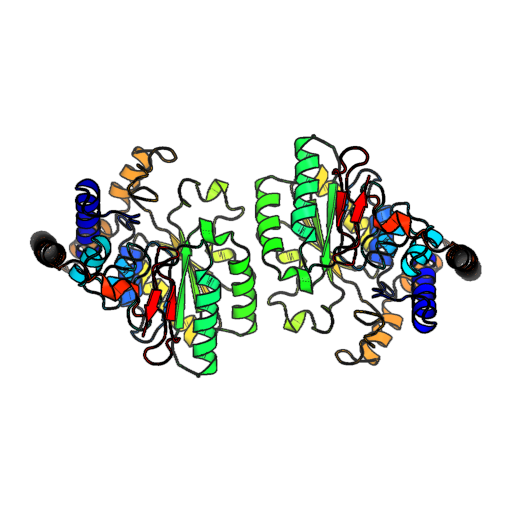0.336 -26.297 -23.219 1 98.31 66 GLY B C 1
ATOM 3022 O O . GLY B 1 66 ? 0.548 -25.25 -23.828 1 98.31 66 GLY B O 1
ATOM 3023 N N . MET B 1 67 ? 0.82 -26.484 -21.984 1 98.12 67 MET B N 1
ATOM 3024 C CA . MET B 1 67 ? 1.71 -25.531 -21.344 1 98.12 67 MET B CA 1
ATOM 3025 C C . MET B 1 67 ? 3.014 -25.391 -22.109 1 98.12 67 MET B C 1
ATOM 3027 O O . MET B 1 67 ? 3.494 -24.281 -22.344 1 98.12 67 MET B O 1
ATOM 3031 N N . LEU B 1 68 ? 3.588 -26.516 -22.562 1 98.5 68 LEU B N 1
ATOM 3032 C CA . LEU B 1 68 ? 4.824 -26.5 -23.344 1 98.5 68 LEU B CA 1
ATOM 3033 C C . LEU B 1 68 ? 4.617 -25.828 -24.688 1 98.5 68 LEU B C 1
ATOM 3035 O O . LEU B 1 68 ? 5.438 -25.016 -25.109 1 98.5 68 LEU B O 1
ATOM 3039 N N . ALA B 1 69 ? 3.533 -26.156 -25.328 1 98.25 69 ALA B N 1
ATOM 3040 C CA . ALA B 1 69 ? 3.223 -25.531 -26.609 1 98.25 69 ALA B CA 1
ATOM 3041 C C . ALA B 1 69 ? 3.074 -24.016 -26.453 1 98.25 69 ALA B C 1
ATOM 3043 O O . ALA B 1 69 ? 3.461 -23.25 -27.344 1 98.25 69 ALA B O 1
ATOM 3044 N N . GLU B 1 70 ? 2.451 -23.609 -25.422 1 97.25 70 GLU B N 1
ATOM 3045 C CA . GLU B 1 70 ? 2.32 -22.172 -25.141 1 97.25 70 GLU B CA 1
ATOM 3046 C C . GLU B 1 70 ? 3.686 -21.5 -25.062 1 97.25 70 GLU B C 1
ATOM 3048 O O . GLU B 1 70 ? 3.885 -20.422 -25.609 1 97.25 70 GLU B O 1
ATOM 3053 N N . LEU B 1 71 ? 4.609 -22.141 -24.391 1 97.44 71 LEU B N 1
ATOM 3054 C CA . LEU B 1 71 ? 5.965 -21.625 -24.281 1 97.44 71 LEU B CA 1
ATOM 3055 C C . LEU B 1 71 ? 6.625 -21.5 -25.641 1 97.44 71 LEU B C 1
ATOM 3057 O O . LEU B 1 71 ? 7.441 -20.609 -25.875 1 97.44 71 LEU B O 1
ATOM 3061 N N . PHE B 1 72 ? 6.23 -22.391 -26.531 1 97.44 72 PHE B N 1
ATOM 3062 C CA . PHE B 1 72 ? 6.832 -22.453 -27.859 1 97.44 72 PHE B CA 1
ATOM 3063 C C . PHE B 1 72 ? 6.121 -21.5 -28.812 1 97.44 72 PHE B C 1
ATOM 3065 O O . PHE B 1 72 ? 6.527 -21.344 -29.969 1 97.44 72 PHE B O 1
ATOM 3072 N N . GLY B 1 73 ? 5.07 -20.875 -28.375 1 96.31 73 GLY B N 1
ATOM 3073 C CA . GLY B 1 73 ? 4.297 -20 -29.234 1 96.31 73 GLY B CA 1
ATOM 3074 C C . GLY B 1 73 ? 3.514 -20.75 -30.297 1 96.31 73 GLY B C 1
ATOM 3075 O O . GLY B 1 73 ? 3.424 -20.312 -31.438 1 96.31 73 GLY B O 1
ATOM 3076 N N . ARG B 1 74 ? 3.021 -21.875 -29.844 1 97 74 ARG B N 1
ATOM 3077 C CA . ARG B 1 74 ? 2.311 -22.734 -30.797 1 97 74 ARG B CA 1
ATOM 3078 C C . ARG B 1 74 ? 0.803 -22.656 -30.562 1 97 74 ARG B C 1
ATOM 3080 O O . ARG B 1 74 ? 0.347 -22.375 -29.453 1 97 74 ARG B O 1
ATOM 3087 N N . GLU B 1 75 ? -0.014 -23.016 -31.578 1 96.06 75 GLU B N 1
ATOM 3088 C CA . GLU B 1 75 ? -1.47 -22.922 -31.578 1 96.06 75 GLU B CA 1
ATOM 3089 C C . GLU B 1 75 ? -2.08 -23.812 -30.5 1 96.06 75 GLU B C 1
ATOM 3091 O O . GLU B 1 75 ? -3.098 -23.469 -29.906 1 96.06 75 GLU B O 1
ATOM 3096 N N . GLY B 1 76 ? -1.43 -24.875 -30.25 1 96.62 76 GLY B N 1
ATOM 3097 C CA . GLY B 1 76 ? -1.935 -25.828 -29.281 1 96.62 76 GLY B CA 1
ATOM 3098 C C . GLY B 1 76 ? -1.713 -25.406 -27.844 1 96.62 76 GLY B C 1
ATOM 3099 O O . GLY B 1 76 ? -2.07 -26.141 -26.922 1 96.62 76 GLY B O 1
ATOM 3100 N N . GLY B 1 77 ? -1.157 -24.234 -27.688 1 97.38 77 GLY B N 1
ATOM 3101 C CA . GLY B 1 77 ? -0.903 -23.734 -26.359 1 97.38 77 GLY B CA 1
ATOM 3102 C C . GLY B 1 77 ? -2.172 -23.406 -25.594 1 97.38 77 GLY B C 1
ATOM 3103 O O . GLY B 1 77 ? -3.242 -23.266 -26.188 1 97.38 77 GLY B O 1
ATOM 3104 N N . LEU B 1 78 ? -2.123 -23.281 -24.328 1 96.62 78 LEU B N 1
ATOM 3105 C CA . LEU B 1 78 ? -3.25 -23.062 -23.422 1 96.62 78 LEU B CA 1
ATOM 3106 C C . LEU B 1 78 ? -3.934 -21.734 -23.734 1 96.62 78 LEU B C 1
ATOM 3108 O O . LEU B 1 78 ? -5.121 -21.562 -23.453 1 96.62 78 LEU B O 1
ATOM 3112 N N . SER B 1 79 ? -3.209 -20.812 -24.25 1 94.94 79 SER B N 1
ATOM 3113 C CA . SER B 1 79 ? -3.742 -19.531 -24.734 1 94.94 79 SER B CA 1
ATOM 3114 C C . SER B 1 79 ? -3.451 -19.328 -26.219 1 94.94 79 SER B C 1
ATOM 3116 O O . SER B 1 79 ? -3.189 -18.203 -26.656 1 94.94 79 SER B O 1
ATOM 3118 N N . ARG B 1 80 ? -3.307 -20.453 -26.922 1 94.06 80 ARG B N 1
ATOM 3119 C CA . ARG B 1 80 ? -3.143 -20.516 -28.375 1 94.06 80 ARG B CA 1
ATOM 3120 C C . ARG B 1 80 ? -1.806 -19.922 -28.797 1 94.06 80 ARG B C 1
ATOM 3122 O O . ARG B 1 80 ? -1.709 -19.281 -29.859 1 94.06 80 ARG B O 1
ATOM 3129 N N . GLY B 1 81 ? -0.894 -19.953 -27.906 1 93.88 81 GLY B N 1
ATOM 3130 C CA . GLY B 1 81 ? 0.464 -19.547 -28.234 1 93.88 81 GLY B CA 1
ATOM 3131 C C . GLY B 1 81 ? 0.692 -18.047 -28.078 1 93.88 81 GLY B C 1
ATOM 3132 O O . GLY B 1 81 ? 1.733 -17.531 -28.5 1 93.88 81 GLY B O 1
ATOM 3133 N N . LYS B 1 82 ? -0.278 -17.344 -27.469 1 91.56 82 LYS B N 1
ATOM 3134 C CA . LYS B 1 82 ? -0.19 -15.891 -27.391 1 91.56 82 LYS B CA 1
ATOM 3135 C C . LYS B 1 82 ? 0.161 -15.43 -25.969 1 91.56 82 LYS B C 1
ATOM 3137 O O . LYS B 1 82 ? 0.545 -14.281 -25.766 1 91.56 82 LYS B O 1
ATOM 3142 N N . GLY B 1 83 ? 0.107 -16.312 -24.984 1 92.25 83 GLY B N 1
ATOM 3143 C CA . GLY B 1 83 ? 0.211 -15.922 -23.594 1 92.25 83 GLY B CA 1
ATOM 3144 C C . GLY B 1 83 ? 1.612 -16.078 -23.031 1 92.25 83 GLY B C 1
ATOM 3145 O O . GLY B 1 83 ? 1.939 -15.5 -22 1 92.25 83 GLY B O 1
ATOM 3146 N N . GLY B 1 84 ? 2.438 -16.875 -23.734 1 92.81 84 GLY B N 1
ATOM 3147 C CA . GLY B 1 84 ? 3.789 -17.109 -23.266 1 92.81 84 GLY B CA 1
ATOM 3148 C C . GLY B 1 84 ? 3.834 -17.812 -21.922 1 92.81 84 GLY B C 1
ATOM 3149 O O . GLY B 1 84 ? 3.029 -18.719 -21.656 1 92.81 84 GLY B O 1
ATOM 3150 N N . SER B 1 85 ? 4.812 -17.438 -21.094 1 93.75 85 SER B N 1
ATOM 3151 C CA . SER B 1 85 ? 5.121 -18.141 -19.859 1 93.75 85 SER B CA 1
ATOM 3152 C C . SER B 1 85 ? 4.113 -17.797 -18.766 1 93.75 85 SER B C 1
ATOM 3154 O O . SER B 1 85 ? 3.977 -18.531 -17.781 1 93.75 85 SER B O 1
ATOM 3156 N N . MET B 1 86 ? 3.367 -16.719 -18.906 1 93.12 86 MET B N 1
ATOM 3157 C CA . MET B 1 86 ? 2.66 -16.219 -17.734 1 93.12 86 MET B CA 1
ATOM 3158 C C . MET B 1 86 ? 1.153 -16.203 -17.969 1 93.12 86 MET B C 1
ATOM 3160 O O . MET B 1 86 ? 0.379 -16.562 -17.094 1 93.12 86 MET B O 1
ATOM 3164 N N . HIS B 1 87 ? 0.716 -15.797 -19.203 1 93.69 87 HIS B N 1
ATOM 3165 C CA . HIS B 1 87 ? -0.693 -15.492 -19.422 1 93.69 87 HIS B CA 1
ATOM 3166 C C . HIS B 1 87 ? -1.459 -16.734 -19.891 1 93.69 87 HIS B C 1
ATOM 3168 O O . HIS B 1 87 ? -1.906 -16.781 -21.031 1 93.69 87 HIS B O 1
ATOM 3174 N N . VAL B 1 88 ? -1.635 -17.672 -19.031 1 95.62 88 VAL B N 1
ATOM 3175 C CA . VAL B 1 88 ? -2.354 -18.922 -19.266 1 95.62 88 VAL B CA 1
ATOM 3176 C C . VAL B 1 88 ? -3.514 -19.047 -18.281 1 95.62 88 VAL B C 1
ATOM 3178 O O . VAL B 1 88 ? -3.418 -18.594 -17.141 1 95.62 88 VAL B O 1
ATOM 3181 N N . TYR B 1 89 ? -4.613 -19.656 -18.766 1 95.19 89 TYR B N 1
ATOM 3182 C CA . TYR B 1 89 ? -5.848 -19.688 -17.984 1 95.19 89 TYR B CA 1
ATOM 3183 C C . TYR B 1 89 ? -6.559 -21.016 -18.125 1 95.19 89 TYR B C 1
ATOM 3185 O O . TYR B 1 89 ? -6.488 -21.656 -19.188 1 95.19 89 TYR B O 1
ATOM 3193 N N . THR B 1 90 ? -7.164 -21.438 -17.109 1 96.56 90 THR B N 1
ATOM 3194 C CA . THR B 1 90 ? -8.141 -22.531 -17.062 1 96.56 90 THR B CA 1
ATOM 3195 C C . THR B 1 90 ? -9.336 -22.141 -16.203 1 96.56 90 THR B C 1
ATOM 3197 O O . THR B 1 90 ? -9.344 -21.078 -15.578 1 96.56 90 THR B O 1
ATOM 3200 N N . PRO B 1 91 ? -10.438 -22.859 -16.266 1 96 91 PRO B N 1
ATOM 3201 C CA . PRO B 1 91 ? -11.594 -22.484 -15.445 1 96 91 PRO B CA 1
ATOM 3202 C C . PRO B 1 91 ? -11.234 -22.266 -13.977 1 96 91 PRO B C 1
ATOM 3204 O O . PRO B 1 91 ? -10.617 -23.141 -13.352 1 96 91 PRO B O 1
ATOM 3207 N N . ASN B 1 92 ? -11.547 -21.141 -13.391 1 97.44 92 ASN B N 1
ATOM 3208 C CA . ASN B 1 92 ? -11.359 -20.719 -12.008 1 97.44 92 ASN B CA 1
ATOM 3209 C C . ASN B 1 92 ? -9.875 -20.547 -11.68 1 97.44 92 ASN B C 1
ATOM 3211 O O . ASN B 1 92 ? -9.5 -20.5 -10.5 1 97.44 92 ASN B O 1
ATOM 3215 N N . PHE B 1 93 ? -9.055 -20.609 -12.711 1 98 93 PHE B N 1
ATOM 3216 C CA . PHE B 1 93 ? -7.656 -20.219 -12.586 1 98 93 PHE B CA 1
ATOM 3217 C C . PHE B 1 93 ? -7.371 -18.953 -13.391 1 98 93 PHE B C 1
ATOM 3219 O O . PHE B 1 93 ? -7.504 -18.953 -14.617 1 98 93 PHE B O 1
ATOM 3226 N N . TYR B 1 94 ? -7 -17.953 -12.758 1 96.25 94 TYR B N 1
ATOM 3227 C CA . TYR B 1 94 ? -6.879 -16.641 -13.352 1 96.25 94 TYR B CA 1
ATOM 3228 C C . TYR B 1 94 ? -5.418 -16.266 -13.578 1 96.25 94 TYR B C 1
ATOM 3230 O O . TYR B 1 94 ? -4.988 -15.164 -13.234 1 96.25 94 TYR B O 1
ATOM 3238 N N . GLY B 1 95 ? -4.723 -17.172 -14.211 1 87.62 95 GLY B N 1
ATOM 3239 C CA . GLY B 1 95 ? -3.385 -17.125 -14.773 1 87.62 95 GLY B CA 1
ATOM 3240 C C . GLY B 1 95 ? -2.391 -16.391 -13.906 1 87.62 95 GLY B C 1
ATOM 3241 O O . GLY B 1 95 ? -2.617 -16.203 -12.703 1 87.62 95 GLY B O 1
ATOM 3242 N N . GLY B 1 96 ? -1.081 -16.328 -14.641 1 89.81 96 GLY B N 1
ATOM 3243 C CA . GLY B 1 96 ? 0.027 -15.594 -14.062 1 89.81 96 GLY B CA 1
ATOM 3244 C C . GLY B 1 96 ? 0.031 -14.117 -14.438 1 89.81 96 GLY B C 1
ATOM 3245 O O . GLY B 1 96 ? -0.418 -13.75 -15.523 1 89.81 96 GLY B O 1
ATOM 3246 N N . ASN B 1 97 ? 0.294 -13.297 -13.508 1 92.38 97 ASN B N 1
ATOM 3247 C CA . ASN B 1 97 ? 0.353 -11.844 -13.648 1 92.38 97 ASN B CA 1
ATOM 3248 C C . ASN B 1 97 ? 1.786 -11.328 -13.547 1 92.38 97 ASN B C 1
ATOM 3250 O O . ASN B 1 97 ? 2.506 -11.656 -12.602 1 92.38 97 ASN B O 1
ATOM 3254 N N . GLY B 1 98 ? 2.094 -10.508 -14.594 1 92.06 98 GLY B N 1
ATOM 3255 C CA . GLY B 1 98 ? 3.473 -10.047 -14.664 1 92.06 98 GLY B CA 1
ATOM 3256 C C . GLY B 1 98 ? 3.727 -8.797 -13.852 1 92.06 98 GLY B C 1
ATOM 3257 O O . GLY B 1 98 ? 4.875 -8.469 -13.547 1 92.06 98 GLY B O 1
ATOM 3258 N N . ILE B 1 99 ? 2.709 -8.086 -13.594 1 94.06 99 ILE B N 1
ATOM 3259 C CA . ILE B 1 99 ? 2.869 -6.871 -12.797 1 94.06 99 ILE B CA 1
ATOM 3260 C C . ILE B 1 99 ? 2.916 -7.234 -11.312 1 94.06 99 ILE B C 1
ATOM 3262 O O . ILE B 1 99 ? 1.975 -7.832 -10.789 1 94.06 99 ILE B O 1
ATOM 3266 N N . VAL B 1 100 ? 3.961 -6.832 -10.688 1 93.94 100 VAL B N 1
ATOM 3267 C CA . VAL B 1 100 ? 4.25 -7.227 -9.312 1 93.94 100 VAL B CA 1
ATOM 3268 C C . VAL B 1 100 ? 3.127 -6.758 -8.391 1 93.94 100 VAL B C 1
ATOM 3270 O O . VAL B 1 100 ? 2.842 -5.559 -8.305 1 93.94 100 VAL B O 1
ATOM 3273 N N . GLY B 1 101 ? 2.42 -7.691 -7.738 1 96.81 101 GLY B N 1
ATOM 3274 C CA . GLY B 1 101 ? 1.408 -7.383 -6.742 1 96.81 101 GLY B CA 1
ATOM 3275 C C . GLY B 1 101 ? 0.044 -7.102 -7.344 1 96.81 101 GLY B C 1
ATOM 3276 O O . GLY B 1 101 ? -0.955 -7.035 -6.625 1 96.81 101 GLY B O 1
ATOM 3277 N N . ALA B 1 102 ? -0.072 -7.008 -8.633 1 96.94 102 ALA B N 1
ATOM 3278 C CA . ALA B 1 102 ? -1.313 -6.59 -9.273 1 96.94 102 ALA B CA 1
ATOM 3279 C C . ALA B 1 102 ? -2.393 -7.66 -9.141 1 96.94 102 ALA B C 1
ATOM 3281 O O . ALA B 1 102 ? -3.586 -7.355 -9.172 1 96.94 102 ALA B O 1
ATOM 3282 N N . GLN B 1 103 ? -2.014 -8.898 -9.023 1 97.81 103 GLN B N 1
ATOM 3283 C CA . GLN B 1 103 ? -2.994 -9.977 -8.93 1 97.81 103 GLN B CA 1
ATOM 3284 C C . GLN B 1 103 ? -3.703 -9.961 -7.582 1 97.81 103 GLN B C 1
ATOM 3286 O O . GLN B 1 103 ? -4.754 -10.586 -7.422 1 97.81 103 GLN B O 1
ATOM 3291 N N . VAL B 1 104 ? -3.184 -9.266 -6.605 1 98.75 104 VAL B N 1
ATOM 3292 C CA . VAL B 1 104 ? -3.732 -9.328 -5.258 1 98.75 104 VAL B CA 1
ATOM 3293 C C . VAL B 1 104 ? -5.078 -8.617 -5.207 1 98.75 104 VAL B C 1
ATOM 3295 O O . VAL B 1 104 ? -6.082 -9.188 -4.777 1 98.75 104 VAL B O 1
ATOM 3298 N N . PRO B 1 105 ? -5.195 -7.32 -5.703 1 98.75 105 PRO B N 1
ATOM 3299 C CA . PRO B 1 105 ? -6.531 -6.719 -5.746 1 98.75 105 PRO B CA 1
ATOM 3300 C C . PRO B 1 105 ? -7.496 -7.484 -6.648 1 98.75 105 PRO B C 1
ATOM 3302 O O . PRO B 1 105 ? -8.703 -7.52 -6.383 1 98.75 105 PRO B O 1
ATOM 3305 N N . LEU B 1 106 ? -7.016 -8.07 -7.719 1 98.62 106 LEU B N 1
ATOM 3306 C CA . LEU B 1 106 ? -7.875 -8.883 -8.578 1 98.62 106 LEU B CA 1
ATOM 3307 C C . LEU B 1 106 ? -8.43 -10.078 -7.82 1 98.62 106 LEU B C 1
ATOM 3309 O O . LEU B 1 106 ? -9.617 -10.391 -7.926 1 98.62 106 LEU B O 1
ATOM 3313 N N . GLY B 1 107 ? -7.543 -10.766 -7.074 1 98.81 107 GLY B N 1
ATOM 3314 C CA . GLY B 1 107 ? -8.008 -11.852 -6.227 1 98.81 107 GLY B CA 1
ATOM 3315 C C . GLY B 1 107 ? -9.031 -11.414 -5.203 1 98.81 107 GLY B C 1
ATOM 3316 O O . GLY B 1 107 ? -10 -12.133 -4.934 1 98.81 107 GLY B O 1
ATOM 3317 N N . THR B 1 108 ? -8.805 -10.266 -4.664 1 98.88 108 THR B N 1
ATOM 3318 C CA . THR B 1 108 ? -9.773 -9.688 -3.734 1 98.88 108 THR B CA 1
ATOM 3319 C C . THR B 1 108 ? -11.133 -9.508 -4.41 1 98.88 108 THR B C 1
ATOM 3321 O O . THR B 1 108 ? -12.172 -9.773 -3.809 1 98.88 108 THR B O 1
ATOM 3324 N N . GLY B 1 109 ? -11.078 -9.008 -5.664 1 98.81 109 GLY B N 1
ATOM 3325 C CA . GLY B 1 109 ? -12.305 -8.875 -6.434 1 98.81 109 GLY B CA 1
ATOM 3326 C C . GLY B 1 109 ? -13.016 -10.195 -6.648 1 98.81 109 GLY B C 1
ATOM 3327 O O . GLY B 1 109 ? -14.25 -10.266 -6.578 1 98.81 109 GLY B O 1
ATOM 3328 N N . LEU B 1 110 ? -12.281 -11.234 -6.961 1 98.75 110 LEU B N 1
ATOM 3329 C CA . LEU B 1 110 ? -12.859 -12.57 -7.129 1 98.75 110 LEU B CA 1
ATOM 3330 C C . LEU B 1 110 ? -13.562 -13.023 -5.852 1 98.75 110 LEU B C 1
ATOM 3332 O O . LEU B 1 110 ? -14.672 -13.539 -5.906 1 98.75 110 LEU B O 1
ATOM 3336 N N . ALA B 1 111 ? -12.906 -12.859 -4.734 1 98.88 111 ALA B N 1
ATOM 3337 C CA . ALA B 1 111 ? -13.5 -13.227 -3.451 1 98.88 111 ALA B CA 1
ATOM 3338 C C . ALA B 1 111 ? -14.766 -12.422 -3.182 1 98.88 111 ALA B C 1
ATOM 3340 O O . ALA B 1 111 ? -15.734 -12.953 -2.635 1 98.88 111 ALA B O 1
ATOM 3341 N N . PHE B 1 112 ? -14.727 -11.117 -3.498 1 98.75 112 PHE B N 1
ATOM 3342 C CA . PHE B 1 112 ? -15.914 -10.273 -3.354 1 98.75 112 PHE B CA 1
ATOM 3343 C C . PHE B 1 112 ? -17.078 -10.836 -4.168 1 98.75 112 PHE B C 1
ATOM 3345 O O . PHE B 1 112 ? -18.219 -10.883 -3.689 1 98.75 112 PHE B O 1
ATOM 3352 N N . ALA B 1 113 ? -16.766 -11.188 -5.422 1 98.56 113 ALA B N 1
ATOM 3353 C CA . ALA B 1 113 ? -17.781 -11.773 -6.281 1 98.56 113 ALA B CA 1
ATOM 3354 C C . ALA B 1 113 ? -18.391 -13.023 -5.641 1 98.56 113 ALA B C 1
ATOM 3356 O O . ALA B 1 113 ? -19.609 -13.227 -5.695 1 98.56 113 ALA B O 1
ATOM 3357 N N . GLN B 1 114 ? -17.562 -13.867 -5.074 1 97.88 114 GLN B N 1
ATOM 3358 C CA . GLN B 1 114 ? -18.047 -15.086 -4.441 1 97.88 114 GLN B CA 1
ATOM 3359 C C . GLN B 1 114 ? -18.969 -14.773 -3.268 1 97.88 114 GLN B C 1
ATOM 3361 O O . GLN B 1 114 ? -20 -15.422 -3.098 1 97.88 114 GLN B O 1
ATOM 3366 N N . LYS B 1 115 ? -18.578 -13.836 -2.471 1 97.56 115 LYS B N 1
ATOM 3367 C CA . LYS B 1 115 ? -19.453 -13.414 -1.381 1 97.56 115 LYS B CA 1
ATOM 3368 C C . LYS B 1 115 ? -20.75 -12.836 -1.917 1 97.56 115 LYS B C 1
ATOM 3370 O O . LYS B 1 115 ? -21.828 -13.18 -1.431 1 97.56 115 LYS B O 1
ATOM 3375 N N . TYR B 1 116 ? -20.625 -11.984 -2.889 1 97.75 116 TYR B N 1
ATOM 3376 C CA . TYR B 1 116 ? -21.781 -11.297 -3.473 1 97.75 116 TYR B CA 1
ATOM 3377 C C . TYR B 1 116 ? -22.766 -12.289 -4.059 1 97.75 116 TYR B C 1
ATOM 3379 O O . TYR B 1 116 ? -23.984 -12.125 -3.904 1 97.75 116 TYR B O 1
ATOM 3387 N N . LEU B 1 117 ? -22.266 -13.312 -4.641 1 97.69 117 LEU B N 1
ATOM 3388 C CA . LEU B 1 117 ? -23.094 -14.32 -5.289 1 97.69 117 LEU B CA 1
ATOM 3389 C C . LEU B 1 117 ? -23.422 -15.461 -4.332 1 97.69 117 LEU B C 1
ATOM 3391 O O . LEU B 1 117 ? -24.125 -16.406 -4.699 1 97.69 117 LEU B O 1
ATOM 3395 N N . LYS B 1 118 ? -22.844 -15.359 -3.102 1 96.62 118 LYS B N 1
ATOM 3396 C CA . LYS B 1 118 ? -23.094 -16.328 -2.033 1 96.62 118 LYS B CA 1
ATOM 3397 C C . LYS B 1 118 ? -22.719 -17.734 -2.469 1 96.62 118 LYS B C 1
ATOM 3399 O O . LYS B 1 118 ? -23.484 -18.688 -2.281 1 96.62 118 LYS B O 1
ATOM 3404 N N . THR B 1 119 ? -21.547 -17.641 -3.104 1 93.75 119 THR B N 1
ATOM 3405 C CA . THR B 1 119 ? -21.031 -18.969 -3.416 1 93.75 119 THR B CA 1
ATOM 3406 C C . THR B 1 119 ? -20.312 -19.562 -2.215 1 93.75 119 THR B C 1
ATOM 3408 O O . THR B 1 119 ? -19.922 -18.844 -1.296 1 93.75 119 THR B O 1
ATOM 3411 N N . ASN B 1 120 ? -20.297 -20.797 -1.901 1 94.25 120 ASN B N 1
ATOM 3412 C CA . ASN B 1 120 ? -19.578 -21.469 -0.829 1 94.25 120 ASN B CA 1
ATOM 3413 C C . ASN B 1 120 ? -18.203 -21.938 -1.296 1 94.25 120 ASN B C 1
ATOM 3415 O O . ASN B 1 120 ? -17.844 -23.109 -1.113 1 94.25 120 ASN B O 1
ATOM 3419 N N . HIS B 1 121 ? -17.438 -20.906 -1.93 1 97.94 121 HIS B N 1
ATOM 3420 C CA . HIS B 1 121 ? -16.094 -21.203 -2.418 1 97.94 121 HIS B CA 1
ATOM 3421 C C . HIS B 1 121 ? -15.094 -20.172 -1.917 1 97.94 121 HIS B C 1
ATOM 3423 O O . HIS B 1 121 ? -15.484 -19.125 -1.392 1 97.94 121 HIS B O 1
ATOM 3429 N N . ALA B 1 122 ? -13.891 -20.5 -2.002 1 98.56 122 ALA B N 1
ATOM 3430 C CA . ALA B 1 122 ? -12.805 -19.641 -1.553 1 98.56 122 ALA B CA 1
ATOM 3431 C C . ALA B 1 122 ? -11.953 -19.172 -2.73 1 98.56 122 ALA B C 1
ATOM 3433 O O . ALA B 1 122 ? -11.961 -19.781 -3.795 1 98.56 122 ALA B O 1
ATOM 3434 N N . THR B 1 123 ? -11.352 -18.047 -2.541 1 98.88 123 THR B N 1
ATOM 3435 C CA . THR B 1 123 ? -10.336 -17.562 -3.469 1 98.88 123 THR B CA 1
ATOM 3436 C C . THR B 1 123 ? -8.945 -17.672 -2.854 1 98.88 123 THR B C 1
ATOM 3438 O O . THR B 1 123 ? -8.734 -17.281 -1.703 1 98.88 123 THR B O 1
ATOM 3441 N N . PHE B 1 124 ? -8.047 -18.266 -3.57 1 98.94 124 PHE B N 1
ATOM 3442 C CA . PHE B 1 124 ? -6.637 -18.344 -3.197 1 98.94 124 PHE B CA 1
ATOM 3443 C C . PHE B 1 124 ? -5.805 -17.359 -4.02 1 98.94 124 PHE B C 1
ATOM 3445 O O . PHE B 1 124 ? -5.652 -17.531 -5.23 1 98.94 124 PHE B O 1
ATOM 3452 N N . THR B 1 125 ? -5.328 -16.312 -3.377 1 98.94 125 THR B N 1
ATOM 3453 C CA . THR B 1 125 ? -4.574 -15.234 -4.02 1 98.94 125 THR B CA 1
ATOM 3454 C C . THR B 1 125 ? -3.092 -15.328 -3.662 1 98.94 125 THR B C 1
ATOM 3456 O O . THR B 1 125 ? -2.693 -14.977 -2.551 1 98.94 125 THR B O 1
ATOM 3459 N N . LEU B 1 126 ? -2.289 -15.734 -4.629 1 98.75 126 LEU B N 1
ATOM 3460 C CA . LEU B 1 126 ? -0.864 -15.914 -4.375 1 98.75 126 LEU B CA 1
ATOM 3461 C C . LEU B 1 126 ? -0.064 -14.711 -4.852 1 98.75 126 LEU B C 1
ATOM 3463 O O . LEU B 1 126 ? -0.403 -14.094 -5.867 1 98.75 126 LEU B O 1
ATOM 3467 N N . TYR B 1 127 ? 0.941 -14.398 -4.109 1 98.31 127 TYR B N 1
ATOM 3468 C CA . TYR B 1 127 ? 1.933 -13.383 -4.449 1 98.31 127 TYR B CA 1
ATOM 3469 C C . TYR B 1 127 ? 3.291 -13.727 -3.848 1 98.31 127 TYR B C 1
ATOM 3471 O O . TYR B 1 127 ? 3.396 -14.617 -3.006 1 98.31 127 TYR B O 1
ATOM 3479 N N . GLY B 1 128 ? 4.32 -13.125 -4.348 1 97.56 128 GLY B N 1
ATOM 3480 C CA . GLY B 1 128 ? 5.668 -13.406 -3.877 1 97.56 128 GLY B CA 1
ATOM 3481 C C . GLY B 1 128 ? 6.094 -12.508 -2.729 1 97.56 128 GLY B C 1
ATOM 3482 O O . GLY B 1 128 ? 5.391 -11.555 -2.385 1 97.56 128 GLY B O 1
ATOM 3483 N N . ASP B 1 129 ? 7.227 -12.859 -2.135 1 96.94 129 ASP B N 1
ATOM 3484 C CA . ASP B 1 129 ? 7.805 -12.07 -1.049 1 96.94 129 ASP B CA 1
ATOM 3485 C C . ASP B 1 129 ? 8.086 -10.641 -1.495 1 96.94 129 ASP B C 1
ATOM 3487 O O . ASP B 1 129 ? 7.852 -9.695 -0.739 1 96.94 129 ASP B O 1
ATOM 3491 N N . GLY B 1 130 ? 8.594 -10.5 -2.713 1 96.19 130 GLY B N 1
ATOM 3492 C CA . GLY B 1 130 ? 8.797 -9.156 -3.23 1 96.19 130 GLY B CA 1
ATOM 3493 C C . GLY B 1 130 ? 7.508 -8.375 -3.387 1 96.19 130 GLY B C 1
ATOM 3494 O O . GLY B 1 130 ? 7.438 -7.199 -3.014 1 96.19 130 GLY B O 1
ATOM 3495 N N . ALA B 1 131 ? 6.5 -9.016 -3.941 1 97.62 131 ALA B N 1
ATOM 3496 C CA . ALA B 1 131 ? 5.199 -8.398 -4.18 1 97.62 131 ALA B CA 1
ATOM 3497 C C . ALA B 1 131 ? 4.531 -8 -2.865 1 97.62 131 ALA B C 1
ATOM 3499 O O . ALA B 1 131 ? 3.689 -7.102 -2.836 1 97.62 131 ALA B O 1
ATOM 3500 N N . SER B 1 132 ? 4.902 -8.625 -1.776 1 97.94 132 SER B N 1
ATOM 3501 C CA . SER B 1 132 ? 4.305 -8.391 -0.468 1 97.94 132 SER B CA 1
ATOM 3502 C C . SER B 1 132 ? 4.543 -6.957 -0.001 1 97.94 132 SER B C 1
ATOM 3504 O O . SER B 1 132 ? 3.895 -6.488 0.934 1 97.94 132 SER B O 1
ATOM 3506 N N . ASN B 1 133 ? 5.457 -6.281 -0.633 1 97.69 133 ASN B N 1
ATOM 3507 C CA . ASN B 1 133 ? 5.805 -4.926 -0.222 1 97.69 133 ASN B CA 1
ATOM 3508 C C . ASN B 1 133 ? 5.031 -3.881 -1.024 1 97.69 133 ASN B C 1
ATOM 3510 O O . ASN B 1 133 ? 5.16 -2.68 -0.776 1 97.69 133 ASN B O 1
ATOM 3514 N N . GLN B 1 134 ? 4.25 -4.363 -1.925 1 97.62 134 GLN B N 1
ATOM 3515 C CA . GLN B 1 134 ? 3.451 -3.432 -2.713 1 97.62 134 GLN B CA 1
ATOM 3516 C C . GLN B 1 134 ? 2.258 -2.916 -1.913 1 97.62 134 GLN B C 1
ATOM 3518 O O . GLN B 1 134 ? 1.591 -3.684 -1.218 1 97.62 134 GLN B O 1
ATOM 3523 N N . GLY B 1 135 ? 1.936 -1.644 -2.068 1 97.69 135 GLY B N 1
ATOM 3524 C CA . GLY B 1 135 ? 0.876 -0.991 -1.316 1 97.69 135 GLY B CA 1
ATOM 3525 C C . GLY B 1 135 ? -0.493 -1.594 -1.566 1 97.69 135 GLY B C 1
ATOM 3526 O O . GLY B 1 135 ? -1.319 -1.67 -0.655 1 97.69 135 GLY B O 1
ATOM 3527 N N . GLN B 1 136 ? -0.719 -1.978 -2.756 1 97.81 136 GLN B N 1
ATOM 3528 C CA . GLN B 1 136 ? -2.037 -2.486 -3.119 1 97.81 136 GLN B CA 1
ATOM 3529 C C . GLN B 1 136 ? -2.348 -3.787 -2.383 1 97.81 136 GLN B C 1
ATOM 3531 O O . GLN B 1 136 ? -3.514 -4.152 -2.223 1 97.81 136 GLN B O 1
ATOM 3536 N N . VAL B 1 137 ? -1.286 -4.52 -1.949 1 98.62 137 VAL B N 1
ATOM 3537 C CA . VAL B 1 137 ? -1.498 -5.719 -1.146 1 98.62 137 VAL B CA 1
ATOM 3538 C C . VAL B 1 137 ? -2.174 -5.348 0.171 1 98.62 137 VAL B C 1
ATOM 3540 O O . VAL B 1 137 ? -3.172 -5.961 0.558 1 98.62 137 VAL B O 1
ATOM 3543 N N . PHE B 1 138 ? -1.734 -4.258 0.803 1 98 138 PHE B N 1
ATOM 3544 C CA . PHE B 1 138 ? -2.275 -3.818 2.084 1 98 138 PHE B CA 1
ATOM 3545 C C . PHE B 1 138 ? -3.676 -3.238 1.91 1 98 138 PHE B C 1
ATOM 3547 O O . PHE B 1 138 ? -4.539 -3.42 2.771 1 98 138 PHE B O 1
ATOM 3554 N N . GLU B 1 139 ? -3.877 -2.506 0.849 1 98.44 139 GLU B N 1
ATOM 3555 C CA . GLU B 1 139 ? -5.223 -2.023 0.556 1 98.44 139 GLU B CA 1
ATOM 3556 C C . GLU B 1 139 ? -6.207 -3.182 0.417 1 98.44 139 GLU B C 1
ATOM 3558 O O . GLU B 1 139 ? -7.332 -3.111 0.912 1 98.44 139 GLU B O 1
ATOM 3563 N N . SER B 1 140 ? -5.73 -4.211 -0.243 1 98.88 140 SER B N 1
ATOM 3564 C CA . SER B 1 140 ? -6.559 -5.395 -0.44 1 98.88 140 SER B CA 1
ATOM 3565 C C . SER B 1 140 ? -6.879 -6.074 0.888 1 98.88 140 SER B C 1
ATOM 3567 O O . SER B 1 140 ? -8.016 -6.492 1.116 1 98.88 140 SER B O 1
ATOM 3569 N N . PHE B 1 141 ? -5.852 -6.18 1.758 1 98.88 141 PHE B N 1
ATOM 3570 C CA . PHE B 1 141 ? -6.07 -6.746 3.084 1 98.88 141 PHE B CA 1
ATOM 3571 C C . PHE B 1 141 ? -7.176 -5.996 3.814 1 98.88 141 PHE B C 1
ATOM 3573 O O . PHE B 1 141 ? -8.102 -6.609 4.352 1 98.88 141 PHE B O 1
ATOM 3580 N N . ASN B 1 142 ? -7.078 -4.66 3.832 1 98.69 142 ASN B N 1
ATOM 3581 C CA . ASN B 1 142 ? -8.047 -3.832 4.547 1 98.69 142 ASN B CA 1
ATOM 3582 C C . ASN B 1 142 ? -9.469 -4.074 4.047 1 98.69 142 ASN B C 1
ATOM 3584 O O . ASN B 1 142 ? -10.375 -4.312 4.844 1 98.69 142 ASN B O 1
ATOM 3588 N N . MET B 1 143 ? -9.656 -4.102 2.785 1 98.5 143 MET B N 1
ATOM 3589 C CA . MET B 1 143 ? -10.977 -4.277 2.193 1 98.5 143 MET B CA 1
ATOM 3590 C C . MET B 1 143 ? -11.516 -5.676 2.469 1 98.5 143 MET B C 1
ATOM 3592 O O . MET B 1 143 ? -12.68 -5.836 2.83 1 98.5 143 MET B O 1
ATOM 3596 N N . ALA B 1 144 ? -10.664 -6.641 2.268 1 98.88 144 ALA B N 1
ATOM 3597 C CA . ALA B 1 144 ? -11.094 -8.023 2.461 1 98.88 144 ALA B CA 1
ATOM 3598 C C . ALA B 1 144 ? -11.547 -8.258 3.898 1 98.88 144 ALA B C 1
ATOM 3600 O O . ALA B 1 144 ? -12.547 -8.945 4.133 1 98.88 144 ALA B O 1
ATOM 3601 N N . LYS B 1 145 ? -10.766 -7.746 4.832 1 98.88 145 LYS B N 1
ATOM 3602 C CA . LYS B 1 145 ? -11.125 -7.906 6.238 1 98.88 145 LYS B CA 1
ATOM 3603 C C . LYS B 1 145 ? -12.422 -7.176 6.562 1 98.88 145 LYS B C 1
ATOM 3605 O O . LYS B 1 145 ? -13.312 -7.738 7.207 1 98.88 145 LYS B O 1
ATOM 3610 N N . LEU B 1 146 ? -12.562 -5.922 6.105 1 98.19 146 LEU B N 1
ATOM 3611 C CA . LEU B 1 146 ? -13.75 -5.113 6.348 1 98.19 146 LEU B CA 1
ATOM 3612 C C . LEU B 1 146 ? -15 -5.816 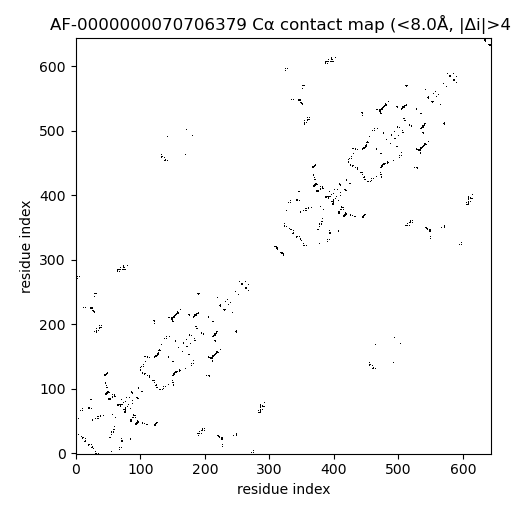5.832 1 98.19 146 LEU B C 1
ATOM 3614 O O . LEU B 1 146 ? -16.047 -5.793 6.48 1 98.19 146 LEU B O 1
ATOM 3618 N N . TRP B 1 147 ? -14.844 -6.5 4.734 1 98.06 147 TRP B N 1
ATOM 3619 C CA . TRP B 1 147 ? -15.992 -7.105 4.07 1 98.06 147 TRP B CA 1
ATOM 3620 C C . TRP B 1 147 ? -16.094 -8.594 4.398 1 98.06 147 TRP B C 1
ATOM 3622 O O . TRP B 1 147 ? -16.969 -9.289 3.885 1 98.06 147 TRP B O 1
ATOM 3632 N N . LYS B 1 148 ? -15.133 -9.117 5.156 1 98.38 148 LYS B N 1
ATOM 3633 C CA . LYS B 1 148 ? -15.086 -10.523 5.551 1 98.38 148 LYS B CA 1
ATOM 3634 C C . LYS B 1 148 ? -15.102 -11.438 4.332 1 98.38 148 LYS B C 1
ATOM 3636 O O . LYS B 1 148 ? -15.914 -12.359 4.254 1 98.38 148 LYS B O 1
ATOM 3641 N N . LEU B 1 149 ? -14.25 -11.188 3.398 1 98.81 149 LEU B N 1
ATOM 3642 C CA . LEU B 1 149 ? -14.211 -11.938 2.146 1 98.81 149 LEU B CA 1
ATOM 3643 C C . LEU B 1 149 ? -13.562 -13.297 2.344 1 98.81 149 LEU B C 1
ATOM 3645 O O . LEU B 1 149 ? -12.617 -13.438 3.121 1 98.81 149 LEU B O 1
ATOM 3649 N N . PRO B 1 150 ? -14.039 -14.266 1.646 1 98.81 150 PRO B N 1
ATOM 3650 C CA . PRO B 1 150 ? -13.43 -15.602 1.693 1 98.81 150 PRO B CA 1
ATOM 3651 C C . PRO B 1 150 ? -12.156 -15.695 0.851 1 98.81 150 PRO B C 1
ATOM 3653 O O . PRO B 1 150 ? -12.117 -16.453 -0.125 1 98.81 150 PRO B O 1
ATOM 3656 N N . ASN B 1 151 ? -11.203 -15 1.237 1 98.94 151 ASN B N 1
ATOM 3657 C CA . ASN B 1 151 ? -9.938 -14.891 0.514 1 98.94 151 ASN B CA 1
ATOM 3658 C C . ASN B 1 151 ? -8.766 -15.367 1.362 1 98.94 151 ASN B C 1
ATOM 3660 O O . ASN B 1 151 ? -8.57 -14.906 2.486 1 98.94 151 ASN B O 1
ATOM 3664 N N . VAL B 1 152 ? -8.07 -16.328 0.885 1 98.94 152 VAL B N 1
ATOM 3665 C CA . VAL B 1 152 ? -6.785 -16.703 1.462 1 98.94 152 VAL B CA 1
ATOM 3666 C C . VAL B 1 152 ? -5.656 -16.031 0.697 1 98.94 152 VAL B C 1
ATOM 3668 O O . VAL B 1 152 ? -5.402 -16.344 -0.468 1 98.94 152 VAL B O 1
ATOM 3671 N N . PHE B 1 153 ? -5.047 -15.062 1.373 1 98.94 153 PHE B N 1
ATOM 3672 C CA . PHE B 1 153 ? -3.875 -14.414 0.794 1 98.94 153 PHE B CA 1
ATOM 3673 C C . PHE B 1 153 ? -2.619 -15.234 1.065 1 98.94 153 PHE B C 1
ATOM 3675 O O . PHE B 1 153 ? -2.275 -15.492 2.221 1 98.94 153 PHE B O 1
ATOM 3682 N N . ILE B 1 154 ? -1.902 -15.594 -0.018 1 98.94 154 ILE B N 1
ATOM 3683 C CA . ILE B 1 154 ? -0.803 -16.531 0.144 1 98.94 154 ILE B CA 1
ATOM 3684 C C . ILE B 1 154 ? 0.499 -15.898 -0.337 1 98.94 154 ILE B C 1
ATOM 3686 O O . ILE B 1 154 ? 0.652 -15.602 -1.524 1 98.94 154 ILE B O 1
ATOM 3690 N N . CYS B 1 155 ? 1.397 -15.719 0.588 1 98.81 155 CYS B N 1
ATOM 3691 C CA . CYS B 1 155 ? 2.748 -15.32 0.215 1 98.81 155 CYS B CA 1
ATOM 3692 C C . CYS B 1 155 ? 3.619 -16.531 -0.085 1 98.81 155 CYS B C 1
ATOM 3694 O O . CYS B 1 155 ? 3.98 -17.281 0.825 1 98.81 155 CYS B O 1
ATOM 3696 N N . GLU B 1 156 ? 3.855 -16.719 -1.364 1 98.25 156 GLU B N 1
ATOM 3697 C CA . GLU B 1 156 ? 4.855 -17.719 -1.747 1 98.25 156 GLU B CA 1
ATOM 3698 C C . GLU B 1 156 ? 6.27 -17.188 -1.518 1 98.25 156 GLU B C 1
ATOM 3700 O O . GLU B 1 156 ? 6.848 -16.547 -2.391 1 98.25 156 GLU B O 1
ATOM 3705 N N . ASN B 1 157 ? 6.863 -17.562 -0.392 1 98.12 157 ASN B N 1
ATOM 3706 C CA . ASN B 1 157 ? 8.141 -17.031 0.055 1 98.12 157 ASN B CA 1
ATOM 3707 C C . ASN B 1 157 ? 9.297 -17.938 -0.347 1 98.12 157 ASN B C 1
ATOM 3709 O O . ASN B 1 157 ? 9.711 -18.812 0.425 1 98.12 157 ASN B O 1
ATOM 3713 N N . ASN B 1 158 ? 9.797 -17.672 -1.539 1 96 158 ASN B N 1
ATOM 3714 C CA . ASN B 1 158 ? 10.977 -18.422 -1.953 1 96 158 ASN B CA 1
ATOM 3715 C C . ASN B 1 158 ? 12.266 -17.672 -1.63 1 96 158 ASN B C 1
ATOM 3717 O O . ASN B 1 158 ? 13.32 -17.969 -2.193 1 96 158 ASN B O 1
ATOM 3721 N N . LYS B 1 159 ? 12.164 -16.609 -0.836 1 95 159 LYS B N 1
ATOM 3722 C CA . LYS B 1 159 ? 13.258 -15.906 -0.168 1 95 159 LYS B CA 1
ATOM 3723 C C . LYS B 1 159 ? 13.828 -14.797 -1.054 1 95 159 LYS B C 1
ATOM 3725 O O . LYS B 1 159 ? 14.547 -13.922 -0.576 1 95 159 LYS B O 1
ATOM 3730 N N . TYR B 1 160 ? 13.5 -14.836 -2.365 1 94.19 160 TYR B N 1
ATOM 3731 C CA . TYR B 1 160 ? 14.133 -13.867 -3.25 1 94.19 160 TYR B CA 1
ATOM 3732 C C . TYR B 1 160 ? 13.109 -13.258 -4.207 1 94.19 160 TYR B C 1
ATOM 3734 O O . TYR B 1 160 ? 12.438 -13.984 -4.941 1 94.19 160 TYR B O 1
ATOM 3742 N N . GLY B 1 161 ? 12.984 -11.961 -4.203 1 93.06 161 GLY B N 1
ATOM 3743 C CA . GLY B 1 161 ? 12.375 -11.219 -5.297 1 93.06 161 GLY B CA 1
ATOM 3744 C C . GLY B 1 161 ? 13.359 -10.844 -6.387 1 93.06 161 GLY B C 1
ATOM 3745 O O . GLY B 1 161 ? 14.102 -9.867 -6.258 1 93.06 161 GLY B O 1
ATOM 3746 N N . MET B 1 162 ? 13.195 -11.547 -7.461 1 90.94 162 MET B N 1
ATOM 3747 C CA . MET B 1 162 ? 14.242 -11.5 -8.484 1 90.94 162 MET B CA 1
ATOM 3748 C C . MET B 1 162 ? 15.609 -11.812 -7.875 1 90.94 162 MET B C 1
ATOM 3750 O O . MET B 1 162 ? 15.898 -12.961 -7.547 1 90.94 162 MET B O 1
ATOM 3754 N N . GLY B 1 163 ? 16.359 -10.859 -7.617 1 89.25 163 GLY B N 1
ATOM 3755 C CA . GLY B 1 163 ? 17.672 -11.055 -7.035 1 89.25 163 GLY B CA 1
ATOM 3756 C C . GLY B 1 163 ? 17.828 -10.422 -5.664 1 89.25 163 GLY B C 1
ATOM 3757 O O . GLY B 1 163 ? 18.891 -10.5 -5.051 1 89.25 163 GLY B O 1
ATOM 3758 N N . THR B 1 164 ? 16.766 -9.93 -5.141 1 93.56 164 THR B N 1
ATOM 3759 C CA . THR B 1 164 ? 16.812 -9.258 -3.846 1 93.56 164 THR B CA 1
ATOM 3760 C C . THR B 1 164 ? 16.281 -10.172 -2.748 1 93.56 164 THR B C 1
ATOM 3762 O O . THR B 1 164 ? 15.148 -10.656 -2.834 1 93.56 164 THR B O 1
ATOM 3765 N N . SER B 1 165 ? 17.094 -10.414 -1.776 1 94.69 165 SER B N 1
ATOM 3766 C CA . SER B 1 165 ? 16.656 -11.273 -0.676 1 94.69 165 SER B CA 1
ATOM 3767 C C . SER B 1 165 ? 15.523 -10.625 0.114 1 94.69 165 SER B C 1
ATOM 3769 O O . SER B 1 165 ? 15.422 -9.398 0.168 1 94.69 165 SER B O 1
ATOM 3771 N N . ALA B 1 166 ? 14.695 -11.422 0.71 1 95.5 166 ALA B N 1
ATOM 3772 C CA . ALA B 1 166 ? 13.586 -10.961 1.532 1 95.5 166 ALA B CA 1
ATOM 3773 C C . ALA B 1 166 ? 14.078 -10.062 2.668 1 95.5 166 ALA B C 1
ATOM 3775 O O . ALA B 1 166 ? 13.445 -9.062 2.994 1 95.5 166 ALA B O 1
ATOM 3776 N N . GLU B 1 167 ? 15.219 -10.352 3.26 1 94.38 167 GLU B N 1
ATOM 3777 C CA . GLU B 1 167 ? 15.773 -9.625 4.395 1 94.38 167 GLU B CA 1
ATOM 3778 C C . GLU B 1 167 ? 16.172 -8.203 3.998 1 94.38 167 GLU B C 1
ATOM 3780 O O . GLU B 1 167 ? 16.156 -7.293 4.828 1 94.38 167 GLU B O 1
ATOM 3785 N N . ARG B 1 168 ? 16.469 -8.008 2.768 1 95.19 168 ARG B N 1
ATOM 3786 C CA . ARG B 1 168 ? 16.922 -6.707 2.291 1 95.19 168 ARG B CA 1
ATOM 3787 C C . ARG B 1 168 ? 15.75 -5.824 1.886 1 95.19 168 ARG B C 1
ATOM 3789 O O . ARG B 1 168 ? 15.867 -4.598 1.846 1 95.19 168 ARG B O 1
ATOM 3796 N N . SER B 1 169 ? 14.633 -6.453 1.634 1 96.31 169 SER B N 1
ATOM 3797 C CA . SER B 1 169 ? 13.555 -5.68 1.023 1 96.31 169 SER B CA 1
ATOM 3798 C C . SER B 1 169 ? 12.391 -5.508 1.985 1 96.31 169 SER B C 1
ATOM 3800 O O . SER B 1 169 ? 11.516 -4.668 1.763 1 96.31 169 SER B O 1
ATOM 3802 N N . SER B 1 170 ? 12.344 -6.277 3.021 1 98.06 170 SER B N 1
ATOM 3803 C CA . SER B 1 170 ? 11.164 -6.312 3.875 1 98.06 170 SER B CA 1
ATOM 3804 C C . SER B 1 170 ? 11.523 -6.047 5.332 1 98.06 170 SER B C 1
ATOM 3806 O O . SER B 1 170 ? 12.383 -6.727 5.898 1 98.06 170 SER B O 1
ATOM 3808 N N . MET B 1 171 ? 10.797 -5.145 5.938 1 97.75 171 MET B N 1
ATOM 3809 C CA . MET B 1 171 ? 11.047 -4.832 7.344 1 97.75 171 MET B CA 1
ATOM 3810 C C . MET B 1 171 ? 10.688 -6.016 8.234 1 97.75 171 MET B C 1
ATOM 3812 O O . MET B 1 171 ? 11.219 -6.152 9.336 1 97.75 171 MET B O 1
ATOM 3816 N N . ASN B 1 172 ? 9.773 -6.797 7.793 1 98 172 ASN B N 1
ATOM 3817 C CA . ASN B 1 172 ? 9.25 -7.988 8.453 1 98 172 ASN B CA 1
ATOM 3818 C C . ASN B 1 172 ? 9.18 -9.18 7.496 1 98 172 ASN B C 1
ATOM 3820 O O . ASN B 1 172 ? 8.406 -9.164 6.539 1 98 172 ASN B O 1
ATOM 3824 N N . THR B 1 173 ? 9.977 -10.242 7.77 1 98.06 173 THR B N 1
ATOM 3825 C CA . THR B 1 173 ? 10.031 -11.367 6.844 1 98.06 173 THR B CA 1
ATOM 3826 C C . THR B 1 173 ? 9.109 -12.492 7.312 1 98.06 173 THR B C 1
ATOM 3828 O O . THR B 1 173 ? 9.102 -13.578 6.723 1 98.06 173 THR B O 1
ATOM 3831 N N . GLN B 1 174 ? 8.484 -12.289 8.461 1 98.38 174 GLN B N 1
ATOM 3832 C CA . GLN B 1 174 ? 7.375 -13.164 8.828 1 98.38 174 GLN B CA 1
ATOM 3833 C C . GLN B 1 174 ? 6.086 -12.742 8.125 1 98.38 174 GLN B C 1
ATOM 3835 O O . GLN B 1 174 ? 5.18 -12.203 8.758 1 98.38 174 GLN B O 1
ATOM 3840 N N . PHE B 1 175 ? 6.023 -13.094 6.926 1 98.62 175 PHE B N 1
ATOM 3841 C CA . PHE B 1 175 ? 5.023 -12.539 6.02 1 98.62 175 PHE B CA 1
ATOM 3842 C C . PHE B 1 175 ? 3.617 -12.883 6.496 1 98.62 175 PHE B C 1
ATOM 3844 O O . PHE B 1 175 ? 2.666 -12.148 6.227 1 98.62 175 PHE B O 1
ATOM 3851 N N . TYR B 1 176 ? 3.379 -13.969 7.238 1 98.75 176 TYR B N 1
ATOM 3852 C CA . TYR B 1 176 ? 2.072 -14.398 7.723 1 98.75 176 TYR B CA 1
ATOM 3853 C C . TYR B 1 176 ? 1.566 -13.469 8.82 1 98.75 176 TYR B C 1
ATOM 3855 O O . TYR B 1 176 ? 0.392 -13.523 9.195 1 98.75 176 TYR B O 1
ATOM 3863 N N . THR B 1 177 ? 2.414 -12.523 9.32 1 98.5 177 THR B N 1
ATOM 3864 C CA . THR B 1 177 ? 2.023 -11.625 10.398 1 98.5 177 THR B CA 1
ATOM 3865 C C . THR B 1 177 ? 1.733 -10.227 9.859 1 98.5 177 THR B C 1
ATOM 3867 O O . THR B 1 177 ? 1.455 -9.305 10.633 1 98.5 177 THR B O 1
ATOM 3870 N N . ARG B 1 178 ? 1.754 -10.07 8.609 1 98.19 178 ARG B N 1
ATOM 3871 C CA . ARG B 1 178 ? 1.724 -8.727 8.031 1 98.19 178 ARG B CA 1
ATOM 3872 C C . ARG B 1 178 ? 0.293 -8.289 7.742 1 98.19 178 ARG B C 1
ATOM 3874 O O . ARG B 1 178 ? 0.072 -7.254 7.109 1 98.19 178 ARG B O 1
ATOM 3881 N N . GLY B 1 179 ? -0.647 -9.039 8.195 1 97.94 179 GLY B N 1
ATOM 3882 C CA . GLY B 1 179 ? -2.035 -8.797 7.836 1 97.94 179 GLY B CA 1
ATOM 3883 C C . GLY B 1 179 ? -2.746 -7.867 8.805 1 97.94 179 GLY B C 1
ATOM 3884 O O . GLY B 1 179 ? -3.957 -7.66 8.695 1 97.94 179 GLY B O 1
ATOM 3885 N N . ASP B 1 180 ? -1.918 -7.188 9.742 1 97.19 180 ASP B N 1
ATOM 3886 C CA . ASP B 1 180 ? -2.549 -6.371 10.773 1 97.19 180 ASP B CA 1
ATOM 3887 C C . ASP B 1 180 ? -3.443 -7.219 11.68 1 97.19 180 ASP B C 1
ATOM 3889 O O . ASP B 1 180 ? -2.961 -8.109 12.375 1 97.19 180 ASP B O 1
ATOM 3893 N N . VAL B 1 181 ? -4.789 -7.129 11.539 1 98.06 181 VAL B N 1
ATOM 3894 C CA . VAL B 1 181 ? -5.648 -7.906 12.422 1 98.06 181 VAL B CA 1
ATOM 3895 C C . VAL B 1 181 ? -6.129 -9.164 11.711 1 98.06 181 VAL B C 1
ATOM 3897 O O . VAL B 1 181 ? -6.859 -9.977 12.281 1 98.06 181 VAL B O 1
ATOM 3900 N N . ILE B 1 182 ? -5.77 -9.398 10.477 1 98.75 182 ILE B N 1
ATOM 3901 C CA . ILE B 1 182 ? -6.035 -10.656 9.781 1 98.75 182 ILE B CA 1
ATOM 3902 C C . ILE B 1 182 ? -5.109 -11.742 10.312 1 98.75 182 ILE B C 1
ATOM 3904 O O . ILE B 1 182 ? -3.887 -11.578 10.32 1 98.75 182 ILE B O 1
ATOM 3908 N N . PRO B 1 183 ? -5.668 -12.844 10.734 1 98.75 183 PRO B N 1
ATOM 3909 C CA . PRO B 1 183 ? -4.785 -13.906 11.219 1 98.75 183 PRO B CA 1
ATOM 3910 C C . PRO B 1 183 ? -3.967 -14.547 10.102 1 98.75 183 PRO B C 1
ATOM 3912 O O . PRO B 1 183 ? -4.332 -14.453 8.93 1 98.75 183 PRO B O 1
ATOM 3915 N N . GLY B 1 184 ? -2.822 -15.148 10.484 1 98.81 184 GLY B N 1
ATOM 3916 C CA . GLY B 1 184 ? -1.962 -15.781 9.5 1 98.81 184 GLY B CA 1
ATOM 3917 C C . GLY B 1 184 ? -1.303 -17.047 10.008 1 98.81 184 GLY B C 1
ATOM 3918 O O . GLY B 1 184 ? -1.141 -17.219 11.219 1 98.81 184 GLY B O 1
ATOM 3919 N N . ILE B 1 185 ? -0.959 -17.891 9.117 1 98.88 185 ILE B N 1
ATOM 3920 C CA . ILE B 1 185 ? -0.241 -19.125 9.438 1 98.88 185 ILE B CA 1
ATOM 3921 C C . ILE B 1 185 ? 0.97 -19.266 8.523 1 98.88 185 ILE B C 1
ATOM 3923 O O . ILE B 1 185 ? 0.968 -18.766 7.395 1 98.88 185 ILE B O 1
ATOM 3927 N N . GLN B 1 186 ? 1.969 -19.891 9.031 1 98.88 186 GLN B N 1
ATOM 3928 C CA . GLN B 1 186 ? 3.152 -20.219 8.25 1 98.88 186 GLN B CA 1
ATOM 3929 C C . GLN B 1 186 ? 3.244 -21.734 8.008 1 98.88 186 GLN B C 1
ATOM 3931 O O . GLN B 1 186 ? 3.02 -22.531 8.922 1 98.88 186 GLN B O 1
ATOM 3936 N N . VAL B 1 187 ? 3.496 -22.094 6.824 1 98.94 187 VAL B N 1
ATOM 3937 C CA . VAL B 1 187 ? 3.529 -23.5 6.414 1 98.94 187 VAL B CA 1
ATOM 3938 C C . VAL B 1 187 ? 4.875 -23.812 5.758 1 98.94 187 VAL B C 1
ATOM 3940 O O . VAL B 1 187 ? 5.379 -23.031 4.953 1 98.94 187 VAL B O 1
ATOM 3943 N N . ASN B 1 188 ? 5.508 -24.922 6.145 1 98.75 188 ASN B N 1
ATOM 3944 C CA . ASN B 1 188 ? 6.66 -25.422 5.41 1 98.75 188 ASN B CA 1
ATOM 3945 C C . ASN B 1 188 ? 6.266 -25.953 4.031 1 98.75 188 ASN B C 1
ATOM 3947 O O . ASN B 1 188 ? 5.797 -27.078 3.9 1 98.75 188 ASN B O 1
ATOM 3951 N N . ALA B 1 189 ? 6.613 -25.156 3.021 1 98.75 189 ALA B N 1
ATOM 3952 C CA . ALA B 1 189 ? 6.098 -25.484 1.693 1 98.75 189 ALA B CA 1
ATOM 3953 C C . ALA B 1 189 ? 7.105 -26.312 0.897 1 98.75 189 ALA B C 1
ATOM 3955 O O . ALA B 1 189 ? 6.984 -26.438 -0.322 1 98.75 189 ALA B O 1
ATOM 3956 N N . MET B 1 190 ? 8.102 -26.812 1.65 1 98.5 190 MET B N 1
ATOM 3957 C CA . MET B 1 190 ? 8.93 -27.875 1.088 1 98.5 190 MET B CA 1
ATOM 3958 C C . MET B 1 190 ? 8.375 -29.25 1.45 1 98.5 190 MET B C 1
ATOM 3960 O O . MET B 1 190 ? 8.922 -30.266 1.031 1 98.5 190 MET B O 1
ATOM 3964 N N . ASP B 1 191 ? 7.371 -29.281 2.15 1 98.62 191 ASP B N 1
ATOM 3965 C CA . ASP B 1 191 ? 6.621 -30.484 2.523 1 98.62 191 ASP B CA 1
ATOM 3966 C C . ASP B 1 191 ? 5.199 -30.438 1.977 1 98.62 191 ASP B C 1
ATOM 3968 O O . ASP B 1 191 ? 4.352 -29.703 2.504 1 98.62 191 ASP B O 1
ATOM 3972 N N . VAL B 1 192 ? 4.938 -31.344 1.036 1 98.75 192 VAL B N 1
ATOM 3973 C CA . VAL B 1 192 ? 3.678 -31.281 0.303 1 98.75 192 VAL B CA 1
ATOM 3974 C C . VAL B 1 192 ? 2.52 -31.625 1.241 1 98.75 192 VAL B C 1
ATOM 3976 O O . VAL B 1 192 ? 1.417 -31.094 1.088 1 98.75 192 VAL B O 1
ATOM 3979 N N . LEU B 1 193 ? 2.721 -32.469 2.199 1 98.75 193 LEU B N 1
ATOM 3980 C CA . LEU B 1 193 ? 1.671 -32.812 3.15 1 98.75 193 LEU B CA 1
ATOM 3981 C C . LEU B 1 193 ? 1.323 -31.609 4.035 1 98.75 193 LEU B C 1
ATOM 3983 O O . LEU B 1 193 ? 0.155 -31.406 4.371 1 98.75 193 LEU B O 1
ATOM 3987 N N . ALA B 1 194 ? 2.332 -30.844 4.426 1 98.81 194 ALA B N 1
ATOM 3988 C CA . ALA B 1 194 ? 2.098 -29.625 5.191 1 98.81 194 ALA B CA 1
ATOM 3989 C C . ALA B 1 194 ? 1.294 -28.625 4.379 1 98.81 194 ALA B C 1
ATOM 3991 O O . ALA B 1 194 ? 0.382 -27.969 4.902 1 98.81 194 ALA B O 1
ATOM 3992 N N . VAL B 1 195 ? 1.647 -28.5 3.119 1 98.94 195 VAL B N 1
ATOM 3993 C CA . VAL B 1 195 ? 0.929 -27.578 2.25 1 98.94 195 VAL B CA 1
ATOM 3994 C C . VAL B 1 195 ? -0.531 -28 2.129 1 98.94 195 VAL B C 1
ATOM 3996 O O . VAL B 1 195 ? -1.438 -27.172 2.221 1 98.94 195 VAL B O 1
ATOM 3999 N N . LYS B 1 196 ? -0.74 -29.281 1.9 1 98.88 196 LYS B N 1
ATOM 4000 C CA . LYS B 1 196 ? -2.102 -29.797 1.804 1 98.88 196 LYS B CA 1
ATOM 4001 C C . LYS B 1 196 ? -2.91 -29.453 3.053 1 98.88 196 LYS B C 1
ATOM 4003 O O . LYS B 1 196 ? -3.998 -28.891 2.957 1 98.88 196 LYS B O 1
ATOM 4008 N N . ARG B 1 197 ? -2.383 -29.781 4.203 1 98.81 197 ARG B N 1
ATOM 4009 C CA . ARG B 1 197 ? -3.102 -29.578 5.457 1 98.81 197 ARG B CA 1
ATOM 4010 C C . ARG B 1 197 ? -3.32 -28.094 5.723 1 98.81 197 ARG B C 1
ATOM 4012 O O . ARG B 1 197 ? -4.398 -27.688 6.164 1 98.81 197 ARG B O 1
ATOM 4019 N N . GLY B 1 198 ? -2.279 -27.266 5.543 1 98.94 198 GLY B N 1
ATOM 4020 C CA . GLY B 1 198 ? -2.42 -25.828 5.711 1 98.94 198 GLY B CA 1
ATOM 4021 C C . GLY B 1 198 ? -3.479 -25.234 4.809 1 98.94 198 GLY B C 1
ATOM 4022 O O . GLY B 1 198 ? -4.258 -24.375 5.242 1 98.94 198 GLY B O 1
ATOM 4023 N N . THR B 1 199 ? -3.51 -25.703 3.602 1 98.94 199 THR B N 1
ATOM 4024 C CA . THR B 1 199 ? -4.477 -25.188 2.633 1 98.94 199 THR B CA 1
ATOM 4025 C C . THR B 1 199 ? -5.895 -25.625 3.006 1 98.94 199 THR B C 1
ATOM 4027 O O . THR B 1 199 ? -6.84 -24.844 2.879 1 98.94 199 THR B O 1
ATOM 4030 N N . GLU B 1 200 ? -6.039 -26.891 3.426 1 98.81 200 GLU B N 1
ATOM 4031 C CA . GLU B 1 200 ? -7.332 -27.359 3.902 1 98.81 200 GLU B CA 1
ATOM 4032 C C . GLU B 1 200 ? -7.855 -26.484 5.039 1 98.81 200 GLU B C 1
ATOM 4034 O O . GLU B 1 200 ? -9.023 -26.094 5.043 1 98.81 200 GLU B O 1
ATOM 4039 N N . PHE B 1 201 ? -7.008 -26.25 5.953 1 98.88 201 PHE B N 1
ATOM 4040 C CA . PHE B 1 201 ? -7.367 -25.422 7.09 1 98.88 201 PHE B CA 1
ATOM 4041 C C . PHE B 1 201 ? -7.777 -24.031 6.629 1 98.88 201 PHE B C 1
ATOM 4043 O O . PHE B 1 201 ? -8.812 -23.5 7.051 1 98.88 201 PHE B O 1
ATOM 4050 N N . ALA B 1 202 ? -6.977 -23.406 5.801 1 98.88 202 ALA B N 1
ATOM 4051 C CA . ALA B 1 202 ? -7.227 -22.062 5.324 1 98.88 202 ALA B CA 1
ATOM 4052 C C . ALA B 1 202 ? -8.555 -21.969 4.582 1 98.88 202 ALA B C 1
ATOM 4054 O O . ALA B 1 202 ? -9.32 -21.016 4.766 1 98.88 202 ALA B O 1
ATOM 4055 N N . ARG B 1 203 ? -8.758 -22.938 3.725 1 98.75 203 ARG B N 1
ATOM 4056 C CA . ARG B 1 203 ? -10.016 -22.953 2.994 1 98.75 203 ARG B CA 1
ATOM 4057 C C . ARG B 1 203 ? -11.203 -23.031 3.951 1 98.75 203 ARG B C 1
ATOM 4059 O O . ARG B 1 203 ? -12.156 -22.25 3.824 1 98.75 203 ARG B O 1
ATOM 4066 N N . GLU B 1 204 ? -11.141 -24.016 4.832 1 98.56 204 GLU B N 1
ATOM 4067 C CA . GLU B 1 204 ? -12.227 -24.188 5.785 1 98.56 204 GLU B CA 1
ATOM 4068 C C . GLU B 1 204 ? -12.453 -22.906 6.602 1 98.56 204 GLU B C 1
ATOM 4070 O O . GLU B 1 204 ? -13.594 -22.5 6.809 1 98.56 204 GLU B O 1
ATOM 4075 N N . TYR B 1 205 ? -11.445 -22.344 7.066 1 98.62 205 TYR B N 1
ATOM 4076 C CA . TYR B 1 205 ? -11.516 -21.109 7.852 1 98.62 205 TYR B CA 1
ATOM 4077 C C . TYR B 1 205 ? -12.273 -20.031 7.098 1 98.62 205 TYR B C 1
ATOM 4079 O O . TYR B 1 205 ? -13.188 -19.406 7.648 1 98.62 205 TYR B O 1
ATOM 4087 N N . THR B 1 206 ? -11.93 -19.797 5.859 1 97.94 206 THR B N 1
ATOM 4088 C CA . THR B 1 206 ? -12.477 -18.672 5.113 1 97.94 206 THR B CA 1
ATOM 4089 C C . THR B 1 206 ? -13.906 -18.953 4.664 1 97.94 206 THR B C 1
ATOM 4091 O O . THR B 1 206 ? -14.766 -18.078 4.73 1 97.94 206 THR B O 1
ATOM 4094 N N . VAL B 1 207 ? -14.188 -20.172 4.227 1 97.38 207 VAL B N 1
ATOM 4095 C CA . VAL B 1 207 ? -15.516 -20.516 3.725 1 97.38 207 VAL B CA 1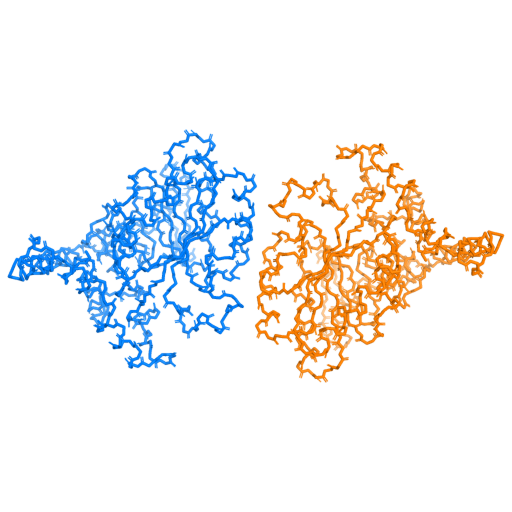
ATOM 4096 C C . VAL B 1 207 ? -16.516 -20.547 4.879 1 97.38 207 VAL B C 1
ATOM 4098 O O . VAL B 1 207 ? -17.719 -20.375 4.672 1 97.38 207 VAL B O 1
ATOM 4101 N N . SER B 1 208 ? -16 -20.766 6.07 1 97.75 208 SER B N 1
ATOM 4102 C CA . SER B 1 208 ? -16.859 -20.797 7.254 1 97.75 208 SER B CA 1
ATOM 4103 C C . SER B 1 208 ? -17.297 -19.406 7.672 1 97.75 208 SER B C 1
ATOM 4105 O O . SER B 1 208 ? -17.953 -19.234 8.695 1 97.75 208 SER B O 1
ATOM 4107 N N . GLY B 1 209 ? -16.859 -18.438 7.027 1 96.81 209 GLY B N 1
ATOM 4108 C CA . GLY B 1 209 ? -17.359 -17.094 7.27 1 96.81 209 GLY B CA 1
ATOM 4109 C C . GLY B 1 209 ? -16.469 -16.297 8.211 1 96.81 209 GLY B C 1
ATOM 4110 O O . GLY B 1 209 ? -16.875 -15.234 8.695 1 96.81 209 GLY B O 1
ATOM 4111 N N . ASN B 1 210 ? -15.266 -16.734 8.461 1 98.19 210 ASN B N 1
ATOM 4112 C CA . ASN B 1 210 ? -14.391 -16.078 9.422 1 98.19 210 ASN B CA 1
ATOM 4113 C C . ASN B 1 210 ? -13.625 -14.922 8.781 1 98.19 210 ASN B C 1
ATOM 4115 O O . ASN B 1 210 ? -12.898 -14.195 9.469 1 98.19 210 ASN B O 1
ATOM 4119 N N . GLY B 1 211 ? -13.781 -14.742 7.496 1 98.38 211 GLY B N 1
ATOM 4120 C CA . GLY B 1 211 ? -13.039 -13.711 6.797 1 98.38 211 GLY B CA 1
ATOM 4121 C C . GLY B 1 211 ? -11.727 -14.203 6.219 1 98.38 211 GLY B C 1
ATOM 4122 O O . GLY B 1 211 ? -11.508 -15.406 6.098 1 98.38 211 GLY B O 1
ATOM 4123 N N . PRO B 1 212 ? -10.938 -13.234 5.809 1 98.94 212 PRO B N 1
ATOM 4124 C CA . PRO B 1 212 ? -9.695 -13.617 5.121 1 98.94 212 PRO B CA 1
ATOM 4125 C C . PRO B 1 212 ? -8.656 -14.203 6.074 1 98.94 212 PRO B C 1
ATOM 4127 O O . PRO B 1 212 ? -8.75 -14.016 7.289 1 98.94 212 PRO B O 1
ATOM 4130 N N . LEU B 1 213 ? -7.695 -14.859 5.465 1 98.94 213 LEU B N 1
ATOM 4131 C CA . LEU B 1 213 ? -6.562 -15.461 6.164 1 98.94 213 LEU B CA 1
ATOM 4132 C C . LEU B 1 213 ? -5.273 -15.258 5.375 1 98.94 213 LEU B C 1
ATOM 4134 O O . LEU B 1 213 ? -5.273 -15.344 4.145 1 98.94 213 LEU B O 1
ATOM 4138 N N . LEU B 1 214 ? -4.211 -14.961 6.133 1 98.94 214 LEU B N 1
ATOM 4139 C CA . LEU B 1 214 ? -2.895 -14.969 5.5 1 98.94 214 LEU B CA 1
ATOM 4140 C C . LEU B 1 214 ? -2.219 -16.328 5.672 1 98.94 214 LEU B C 1
ATOM 4142 O O . LEU B 1 214 ? -2.287 -16.922 6.746 1 98.94 214 LEU B O 1
ATOM 4146 N N . MET B 1 215 ? -1.635 -16.781 4.605 1 98.94 215 MET B N 1
ATOM 4147 C CA . MET B 1 215 ? -0.821 -17.984 4.648 1 98.94 215 MET B CA 1
ATOM 4148 C C . MET B 1 215 ? 0.531 -17.75 3.979 1 98.94 215 MET B C 1
ATOM 4150 O O . MET B 1 215 ? 0.594 -17.281 2.844 1 98.94 215 MET B O 1
ATOM 4154 N N . GLU B 1 216 ? 1.543 -17.969 4.723 1 98.94 216 GLU B N 1
ATOM 4155 C CA . GLU B 1 216 ? 2.893 -17.938 4.168 1 98.94 216 GLU B CA 1
ATOM 4156 C C . GLU B 1 216 ? 3.371 -19.359 3.832 1 98.94 216 GLU B C 1
ATOM 4158 O O . GLU B 1 216 ? 3.434 -20.219 4.707 1 98.94 216 GLU B O 1
ATOM 4163 N N . LEU B 1 217 ? 3.623 -19.562 2.607 1 98.94 217 LEU B N 1
ATOM 4164 C CA . LEU B 1 217 ? 4.254 -20.797 2.156 1 98.94 217 LEU B CA 1
ATOM 4165 C C . LEU B 1 217 ? 5.758 -20.609 1.996 1 98.94 217 LEU B C 1
ATOM 4167 O O . LEU B 1 217 ? 6.215 -20.031 1.009 1 98.94 217 LEU B O 1
ATOM 4171 N N . VAL B 1 218 ? 6.516 -21.125 2.977 1 98.75 218 VAL B N 1
ATOM 4172 C CA . VAL B 1 218 ? 7.969 -21 2.912 1 98.75 218 VAL B CA 1
ATOM 4173 C C . VAL B 1 218 ? 8.539 -22.094 2.002 1 98.75 218 VAL B C 1
ATOM 4175 O O . VAL B 1 218 ? 8.492 -23.266 2.332 1 98.75 218 VAL B O 1
ATOM 4178 N N . THR B 1 219 ? 9.047 -21.656 0.892 1 98.31 219 THR B N 1
ATOM 4179 C CA . THR B 1 219 ? 9.562 -22.562 -0.133 1 98.31 219 THR B CA 1
ATOM 4180 C C . THR B 1 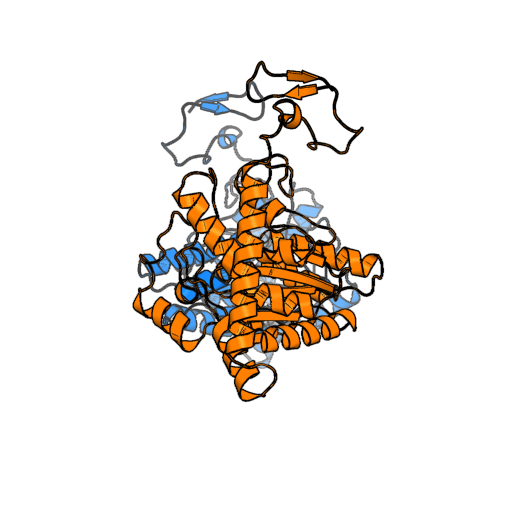219 ? 10.906 -22.078 -0.662 1 98.31 219 THR B C 1
ATOM 4182 O O . THR B 1 219 ? 11.578 -21.266 -0.013 1 98.31 219 THR B O 1
ATOM 4185 N N . TYR B 1 220 ? 11.422 -22.75 -1.723 1 97.12 220 TYR B N 1
ATOM 4186 C CA . TYR B 1 220 ? 12.703 -22.359 -2.297 1 97.12 220 TYR B CA 1
ATOM 4187 C C . TYR B 1 220 ? 12.75 -22.688 -3.787 1 97.12 220 TYR B C 1
ATOM 4189 O O . TYR B 1 220 ? 12.305 -23.75 -4.215 1 97.12 220 TYR B O 1
ATOM 4197 N N . ARG B 1 221 ? 13.242 -21.719 -4.488 1 94.06 221 ARG B N 1
ATOM 4198 C CA . ARG B 1 221 ? 13.406 -21.875 -5.934 1 94.06 221 ARG B CA 1
ATOM 4199 C C . ARG B 1 221 ? 14.852 -22.234 -6.281 1 94.06 221 ARG B C 1
ATOM 4201 O O . ARG B 1 221 ? 15.781 -21.516 -5.91 1 94.06 221 ARG B O 1
ATOM 4208 N N . TYR B 1 222 ? 15.039 -23.297 -7.062 1 94.12 222 TYR B N 1
ATOM 4209 C CA . TYR B 1 222 ? 16.391 -23.75 -7.359 1 94.12 222 TYR B CA 1
ATOM 4210 C C . TYR B 1 222 ? 17.016 -22.922 -8.484 1 94.12 222 TYR B C 1
ATOM 4212 O O . TYR B 1 222 ? 18.234 -22.734 -8.539 1 94.12 222 TYR B O 1
ATOM 4220 N N . GLY B 1 223 ? 16.172 -22.453 -9.367 1 91.06 223 GLY B N 1
ATOM 4221 C CA . GLY B 1 223 ? 16.656 -21.656 -10.477 1 91.06 223 GLY B CA 1
ATOM 4222 C C . GLY B 1 223 ? 16.641 -20.172 -10.195 1 91.06 223 GLY B C 1
ATOM 4223 O O . GLY B 1 223 ? 16.297 -19.75 -9.086 1 91.06 223 GLY B O 1
ATOM 4224 N N . GLY B 1 224 ? 17.109 -19.391 -11.156 1 89.31 224 GLY B N 1
ATOM 4225 C CA . GLY B 1 224 ? 17.062 -17.938 -11.055 1 89.31 224 GLY B CA 1
ATOM 4226 C C . GLY B 1 224 ? 15.664 -17.375 -11.25 1 89.31 224 GLY B C 1
ATOM 4227 O O . GLY B 1 224 ? 14.68 -18.125 -11.195 1 89.31 224 GLY B O 1
ATOM 4228 N N . HIS B 1 225 ? 15.625 -16.047 -11.344 1 88.81 225 HIS B N 1
ATOM 4229 C CA . HIS B 1 225 ? 14.336 -15.406 -11.57 1 88.81 225 HIS B CA 1
ATOM 4230 C C . HIS B 1 225 ? 13.711 -15.859 -12.891 1 88.81 225 HIS B C 1
ATOM 4232 O O . HIS B 1 225 ? 12.57 -16.328 -12.914 1 88.81 225 HIS B O 1
ATOM 4238 N N . SER B 1 226 ? 14.391 -15.617 -13.922 1 86.81 226 SER B N 1
ATOM 4239 C CA . SER B 1 226 ? 14.133 -16.172 -15.25 1 86.81 226 SER B CA 1
ATOM 4240 C C . SER B 1 226 ? 15.328 -16.969 -15.758 1 86.81 226 SER B C 1
ATOM 4242 O O . SER B 1 226 ? 16.406 -16.922 -15.172 1 86.81 226 SER B O 1
ATOM 4244 N N . LEU B 1 227 ? 15.133 -17.734 -16.734 1 86.5 227 LEU B N 1
ATOM 4245 C CA . LEU B 1 227 ? 16.172 -18.625 -17.219 1 86.5 227 LEU B CA 1
ATOM 4246 C C . LEU B 1 227 ? 17.375 -17.844 -17.719 1 86.5 227 LEU B C 1
ATOM 4248 O O . LEU B 1 227 ? 18.484 -18.391 -17.797 1 86.5 227 LEU B O 1
ATOM 4252 N N . SER B 1 228 ? 17.188 -16.625 -17.969 1 80.56 228 SER B N 1
ATOM 4253 C CA . SER B 1 228 ? 18.328 -15.805 -18.375 1 80.56 228 SER B CA 1
ATOM 4254 C C . SER B 1 228 ? 19.156 -15.375 -17.172 1 80.56 228 SER B C 1
ATOM 4256 O O . SER B 1 228 ? 20.297 -14.938 -17.328 1 80.56 228 SER B O 1
ATOM 4258 N N . ASP B 1 229 ? 18.625 -15.523 -16.031 1 82.94 229 ASP B N 1
ATOM 4259 C CA . ASP B 1 229 ? 19.281 -15.242 -14.766 1 82.94 229 ASP B CA 1
ATOM 4260 C C . ASP B 1 229 ? 19.859 -16.516 -14.156 1 82.94 229 ASP B C 1
ATOM 4262 O O . ASP B 1 229 ? 19.125 -17.406 -13.719 1 82.94 229 ASP B O 1
ATOM 4266 N N . PRO B 1 230 ? 21.188 -16.594 -14.055 1 80.12 230 PRO B N 1
ATOM 4267 C CA . PRO B 1 230 ? 21.766 -17.828 -13.492 1 80.12 230 PRO B CA 1
ATOM 4268 C C . PRO B 1 230 ? 21.406 -18.016 -12.023 1 80.12 230 PRO B C 1
ATOM 4270 O O . PRO B 1 230 ? 21.453 -19.141 -11.516 1 80.12 230 PRO B O 1
ATOM 4273 N N . GLY B 1 231 ? 21.031 -16.969 -11.312 1 81 231 GLY B N 1
ATOM 4274 C CA . GLY B 1 231 ? 20.625 -17.047 -9.922 1 81 231 GLY B CA 1
ATOM 4275 C C . GLY B 1 231 ? 21.797 -17.094 -8.961 1 81 231 GLY B C 1
ATOM 4276 O O . GLY B 1 231 ? 21.609 -17.25 -7.75 1 81 231 GLY B O 1
ATOM 4277 N N . THR B 1 232 ? 23 -16.969 -9.398 1 83.19 232 THR B N 1
ATOM 4278 C CA . THR B 1 232 ? 24.172 -17.141 -8.539 1 83.19 232 THR B CA 1
ATOM 4279 C C . THR B 1 232 ? 24.859 -15.805 -8.297 1 83.19 232 THR B C 1
ATOM 4281 O O . THR B 1 232 ? 25.938 -15.758 -7.691 1 83.19 232 THR B O 1
ATOM 4284 N N . THR B 1 233 ? 24.266 -14.789 -8.742 1 85.88 233 THR B N 1
ATOM 4285 C CA . THR B 1 233 ? 24.844 -13.469 -8.508 1 85.88 233 THR B CA 1
ATOM 4286 C C . THR B 1 233 ? 24.422 -12.93 -7.145 1 85.88 233 THR B C 1
ATOM 4288 O O . THR B 1 233 ? 25.078 -12.055 -6.582 1 85.88 233 THR B O 1
ATOM 4291 N N . TYR B 1 234 ? 23.391 -13.523 -6.613 1 88.56 234 TYR B N 1
ATOM 4292 C CA . TYR B 1 234 ? 22.891 -12.977 -5.359 1 88.56 234 TYR B CA 1
ATOM 4293 C C . TYR B 1 234 ? 22.719 -14.086 -4.324 1 88.56 234 TYR B C 1
ATOM 4295 O O . TYR B 1 234 ? 22.297 -13.82 -3.189 1 88.56 234 TYR B O 1
ATOM 4303 N N . ARG B 1 235 ? 22.922 -15.281 -4.637 1 88.5 235 ARG B N 1
ATOM 4304 C CA . ARG B 1 235 ? 22.984 -16.391 -3.699 1 88.5 235 ARG B CA 1
ATOM 4305 C C . ARG B 1 235 ? 24.094 -17.375 -4.066 1 88.5 235 ARG B C 1
ATOM 4307 O O . ARG B 1 235 ? 24.531 -17.422 -5.219 1 88.5 235 ARG B O 1
ATOM 4314 N N . THR B 1 236 ? 24.484 -18.172 -3.15 1 90.19 236 THR B N 1
ATOM 4315 C CA . THR B 1 236 ? 25.625 -19.062 -3.373 1 90.19 236 THR B CA 1
ATOM 4316 C C . THR B 1 236 ? 25.156 -20.422 -3.904 1 90.19 236 THR B C 1
ATOM 4318 O O . THR B 1 236 ? 24.016 -20.828 -3.639 1 90.19 236 THR B O 1
ATOM 4321 N N . ARG B 1 237 ? 26.047 -21.031 -4.586 1 92.19 237 ARG B N 1
ATOM 4322 C CA . ARG B 1 237 ? 25.766 -22.391 -5.047 1 92.19 237 ARG B CA 1
ATOM 4323 C C . ARG B 1 237 ? 25.562 -23.328 -3.871 1 92.19 237 ARG B C 1
ATOM 4325 O O . ARG B 1 237 ? 24.75 -24.25 -3.947 1 92.19 237 ARG B O 1
ATOM 4332 N N . ASP B 1 238 ? 26.297 -23.031 -2.842 1 94.06 238 ASP B N 1
ATOM 4333 C CA . ASP B 1 238 ? 26.188 -23.859 -1.644 1 94.06 238 ASP B CA 1
ATOM 4334 C C . ASP B 1 238 ? 24.797 -23.75 -1.016 1 94.06 238 ASP B C 1
ATOM 4336 O O . ASP B 1 238 ? 24.266 -24.734 -0.511 1 94.06 238 ASP B O 1
ATOM 4340 N N . GLU B 1 239 ? 24.25 -22.594 -1.043 1 93.62 239 GLU B N 1
ATOM 4341 C CA . GLU B 1 239 ? 22.906 -22.406 -0.527 1 93.62 239 GLU B CA 1
ATOM 4342 C C . GLU B 1 239 ? 21.891 -23.25 -1.287 1 93.62 239 GLU B C 1
ATOM 4344 O O . GLU B 1 239 ? 21.078 -23.938 -0.677 1 93.62 239 GLU B O 1
ATOM 4349 N N . ILE B 1 240 ? 22 -23.25 -2.533 1 93.31 240 ILE B N 1
ATOM 4350 C CA . ILE B 1 240 ? 21.078 -24 -3.389 1 93.31 240 ILE B CA 1
ATOM 4351 C C . ILE B 1 240 ? 21.266 -25.5 -3.166 1 93.31 240 ILE B C 1
ATOM 4353 O O . ILE B 1 240 ? 20.281 -26.234 -3.014 1 93.31 240 ILE B O 1
ATOM 4357 N N . GLN B 1 241 ? 22.5 -25.891 -3.129 1 94.44 241 GLN B N 1
ATOM 4358 C CA . GLN B 1 241 ? 22.812 -27.297 -2.959 1 94.44 241 GLN B CA 1
ATOM 4359 C C . GLN B 1 241 ? 22.328 -27.812 -1.607 1 94.44 241 GLN B C 1
ATOM 4361 O O . GLN B 1 241 ? 21.828 -28.938 -1.505 1 94.44 241 GLN B O 1
ATOM 4366 N N . LYS B 1 242 ? 22.516 -27.031 -0.643 1 94.88 242 LYS B N 1
ATOM 4367 C CA . LYS B 1 242 ? 22.047 -27.406 0.688 1 94.88 242 LYS B CA 1
ATOM 4368 C C . LYS B 1 242 ? 20.531 -27.625 0.7 1 94.88 242 LYS B C 1
ATOM 4370 O O . LYS B 1 242 ? 20.047 -28.594 1.273 1 94.88 242 LYS B O 1
ATOM 4375 N N . MET B 1 243 ? 19.828 -26.719 0.037 1 94 243 MET B N 1
ATOM 4376 C CA . MET B 1 243 ? 18.375 -26.859 -0.022 1 94 243 MET B CA 1
ATOM 4377 C C . MET B 1 243 ? 17.984 -28.094 -0.82 1 94 243 MET B C 1
ATOM 4379 O O . MET B 1 243 ? 17.062 -28.812 -0.425 1 94 243 MET B O 1
ATOM 4383 N N . ARG B 1 244 ? 18.641 -28.359 -1.871 1 94.31 244 ARG B N 1
ATOM 4384 C CA . ARG B 1 244 ? 18.344 -29.516 -2.725 1 94.31 244 ARG B CA 1
ATOM 4385 C C . ARG B 1 244 ? 18.578 -30.812 -1.973 1 94.31 244 ARG B C 1
ATOM 4387 O O . ARG B 1 244 ? 17.797 -31.766 -2.125 1 94.31 244 ARG B O 1
ATOM 4394 N N . SER B 1 245 ? 19.531 -30.828 -1.158 1 94.81 245 SER B N 1
ATOM 4395 C CA . SER B 1 245 ? 19.922 -32.062 -0.5 1 94.81 245 SER B CA 1
ATOM 4396 C C . SER B 1 245 ? 19.109 -32.312 0.767 1 94.81 245 SER B C 1
ATOM 4398 O O . SER B 1 245 ? 18.781 -33.438 1.104 1 94.81 245 SER B O 1
ATOM 4400 N N . SER B 1 246 ? 18.719 -31.25 1.386 1 94.44 246 SER B N 1
ATOM 4401 C CA . SER B 1 246 ? 18.141 -31.422 2.721 1 94.44 246 SER B CA 1
ATOM 4402 C C . SER B 1 246 ? 16.641 -31.188 2.721 1 94.44 246 SER B C 1
ATOM 4404 O O . SER B 1 246 ? 15.93 -31.656 3.611 1 94.44 246 SER B O 1
ATOM 4406 N N . SER B 1 247 ? 16.156 -30.469 1.68 1 96.12 247 SER B N 1
ATOM 4407 C CA . SER B 1 247 ? 14.781 -30 1.831 1 96.12 247 SER B CA 1
ATOM 4408 C C . SER B 1 247 ? 13.984 -30.188 0.546 1 96.12 247 SER B C 1
ATOM 4410 O O . SER B 1 247 ? 12.938 -29.578 0.36 1 96.12 247 SER B O 1
ATOM 4412 N N . ASP B 1 248 ? 14.422 -31.031 -0.318 1 98.19 248 ASP B N 1
ATOM 4413 C CA . ASP B 1 248 ? 13.703 -31.25 -1.57 1 98.19 248 ASP B CA 1
ATOM 4414 C C . ASP B 1 248 ? 12.328 -31.859 -1.318 1 98.19 248 ASP B C 1
ATOM 4416 O O . ASP B 1 248 ? 12.219 -32.875 -0.643 1 98.19 248 ASP B O 1
ATOM 4420 N N . PRO B 1 249 ? 11.312 -31.219 -1.869 1 98.5 249 PRO B N 1
ATOM 4421 C CA . PRO B 1 249 ? 9.969 -31.688 -1.534 1 98.5 249 PRO B CA 1
ATOM 4422 C C . PRO B 1 249 ? 9.688 -33.094 -2.082 1 98.5 249 PRO B C 1
ATOM 4424 O O . PRO B 1 249 ? 8.977 -33.875 -1.443 1 98.5 249 PRO B O 1
ATOM 4427 N N . ILE B 1 250 ? 10.148 -33.438 -3.23 1 98.31 250 ILE B N 1
ATOM 4428 C CA . ILE B 1 250 ? 9.922 -34.75 -3.826 1 98.31 250 ILE B CA 1
ATOM 4429 C C . ILE B 1 250 ? 10.664 -35.812 -3.023 1 98.31 250 ILE B C 1
ATOM 4431 O O . ILE B 1 250 ? 10.07 -36.812 -2.623 1 98.31 250 ILE B O 1
ATOM 4435 N N . GLN B 1 251 ? 11.945 -35.531 -2.748 1 97.56 251 GLN B N 1
ATOM 4436 C CA . GLN B 1 251 ? 12.734 -36.5 -1.971 1 97.56 251 GLN B CA 1
ATOM 4437 C C . GLN B 1 251 ? 12.156 -36.656 -0.569 1 97.56 251 GLN B C 1
ATOM 4439 O O . GLN B 1 251 ? 12.156 -37.781 -0.024 1 97.56 251 GLN B O 1
ATOM 4444 N N . GLY B 1 252 ? 11.734 -35.531 0.047 1 97.81 252 GLY B N 1
ATOM 4445 C CA . GLY B 1 252 ? 11.109 -35.625 1.356 1 97.81 252 GLY B CA 1
ATOM 4446 C C . GLY B 1 252 ? 9.898 -36.531 1.381 1 97.81 252 GLY B C 1
ATOM 4447 O O . GLY B 1 252 ? 9.75 -37.375 2.281 1 97.81 252 GLY B O 1
ATOM 4448 N N . LEU B 1 253 ? 9.023 -36.406 0.414 1 98.25 253 LEU B N 1
ATOM 4449 C CA . LEU B 1 253 ? 7.832 -37.25 0.371 1 98.25 253 LEU B CA 1
ATOM 4450 C C . LEU B 1 253 ? 8.203 -38.688 0.107 1 98.25 253 LEU B C 1
ATOM 4452 O O . LEU B 1 253 ? 7.609 -39.625 0.694 1 98.25 253 LEU B O 1
ATOM 4456 N N . LYS B 1 254 ? 9.164 -38.969 -0.826 1 97.94 254 LYS B N 1
ATOM 4457 C CA . LYS B 1 254 ? 9.625 -40.312 -1.102 1 97.94 254 LYS B CA 1
ATOM 4458 C C . LYS B 1 254 ? 10.102 -41 0.173 1 97.94 254 LYS B C 1
ATOM 4460 O O . LYS B 1 254 ? 9.781 -42.188 0.415 1 97.94 254 LYS B O 1
ATOM 4465 N N . THR B 1 255 ? 10.852 -40.25 0.946 1 97.31 255 THR B N 1
ATOM 4466 C CA . THR B 1 255 ? 11.359 -40.812 2.203 1 97.31 255 THR B CA 1
ATOM 4467 C C . THR B 1 255 ? 10.211 -41.219 3.121 1 97.31 255 THR B C 1
ATOM 4469 O O . THR B 1 255 ? 10.234 -42.312 3.703 1 97.31 255 THR B O 1
ATOM 4472 N N . HIS B 1 256 ? 9.211 -40.406 3.234 1 97.31 256 HIS B N 1
ATOM 4473 C CA . HIS B 1 256 ? 8.055 -40.719 4.062 1 97.31 256 HIS B CA 1
ATOM 4474 C C . HIS B 1 256 ? 7.316 -41.969 3.543 1 97.31 256 HIS B C 1
ATOM 4476 O O . HIS B 1 256 ? 6.93 -42.844 4.324 1 97.31 256 HIS B O 1
ATOM 4482 N N . ILE B 1 257 ? 7.105 -42 2.236 1 98 257 ILE B N 1
ATOM 4483 C CA . ILE B 1 257 ? 6.371 -43.094 1.615 1 98 257 ILE B CA 1
ATOM 4484 C C . ILE B 1 257 ? 7.062 -44.438 1.932 1 98 257 ILE B C 1
ATOM 4486 O O . ILE B 1 257 ? 6.398 -45.406 2.277 1 98 257 ILE B O 1
ATOM 4490 N N . ILE B 1 258 ? 8.391 -44.375 1.876 1 97.69 258 ILE B N 1
ATOM 4491 C CA . ILE B 1 258 ? 9.18 -45.562 2.139 1 97.69 258 ILE B CA 1
ATOM 4492 C C . ILE B 1 258 ? 9.133 -45.906 3.629 1 97.69 258 ILE B C 1
ATOM 4494 O O . ILE B 1 258 ? 8.883 -47.031 4.012 1 97.69 258 ILE B O 1
ATOM 4498 N N . GLU B 1 259 ? 9.336 -44.938 4.469 1 97.69 259 GLU B N 1
ATOM 4499 C CA . GLU B 1 259 ? 9.352 -45.094 5.918 1 97.69 259 GLU B CA 1
ATOM 4500 C C . GLU B 1 259 ? 8.008 -45.625 6.422 1 97.69 259 GLU B C 1
ATOM 4502 O O . GLU B 1 259 ? 7.965 -46.438 7.355 1 97.69 259 GLU B O 1
ATOM 4507 N N . TRP B 1 260 ? 6.922 -45.219 5.754 1 97.69 260 TRP B N 1
ATOM 4508 C CA . TRP B 1 260 ? 5.586 -45.594 6.207 1 97.69 260 TRP B CA 1
ATOM 4509 C C . TRP B 1 260 ? 5.129 -46.875 5.555 1 97.69 260 TRP B C 1
ATOM 4511 O O . TRP B 1 260 ? 4.031 -47.375 5.832 1 97.69 260 TRP B O 1
ATOM 4521 N N . GLY B 1 261 ? 5.906 -47.406 4.672 1 96.88 261 GLY B N 1
ATOM 4522 C CA . GLY B 1 261 ? 5.629 -48.688 4.043 1 96.88 261 GLY B CA 1
ATOM 4523 C C . GLY B 1 261 ? 4.531 -48.625 2.996 1 96.88 261 GLY B C 1
ATOM 4524 O O . GLY B 1 261 ? 3.832 -49.594 2.752 1 96.88 261 GLY B O 1
ATOM 4525 N N . VAL B 1 262 ? 4.359 -47.5 2.461 1 97 262 VAL B N 1
ATOM 4526 C CA . VAL B 1 262 ? 3.307 -47.312 1.471 1 97 262 VAL B CA 1
ATOM 4527 C C . VAL B 1 262 ? 3.75 -47.875 0.126 1 97 262 VAL B C 1
ATOM 4529 O O . VAL B 1 262 ? 2.961 -48.5 -0.575 1 97 262 VAL B O 1
ATOM 4532 N N . MET B 1 263 ? 5 -47.594 -0.293 1 96.69 263 MET B N 1
ATOM 4533 C CA . MET B 1 263 ? 5.617 -48.094 -1.512 1 96.69 263 MET B CA 1
ATOM 4534 C C . MET B 1 263 ? 7.09 -48.406 -1.28 1 96.69 263 MET B C 1
ATOM 4536 O O . MET B 1 263 ? 7.727 -47.844 -0.403 1 96.69 263 MET B O 1
ATOM 4540 N N . GLU B 1 264 ? 7.539 -49.312 -2.135 1 97.12 264 GLU B N 1
ATOM 4541 C CA . GLU B 1 264 ? 8.969 -49.594 -2.121 1 97.12 264 GLU B CA 1
ATOM 4542 C C . GLU B 1 264 ? 9.734 -48.688 -3.068 1 97.12 264 GLU B C 1
ATOM 4544 O O . GLU B 1 264 ? 9.141 -48.031 -3.926 1 97.12 264 GLU B O 1
ATOM 4549 N N . GLU B 1 265 ? 10.969 -48.688 -2.842 1 96.75 265 GLU B N 1
ATOM 4550 C CA . GLU B 1 265 ? 11.836 -47.844 -3.662 1 96.75 265 GLU B CA 1
ATOM 4551 C C . GLU B 1 265 ? 11.68 -48.156 -5.145 1 96.75 265 GLU B C 1
ATOM 4553 O O . GLU B 1 265 ? 11.695 -47.281 -5.988 1 96.75 265 GLU B O 1
ATOM 4558 N N . SER B 1 266 ? 11.57 -49.406 -5.449 1 97.31 266 SER B N 1
ATOM 4559 C CA . SER B 1 266 ? 11.445 -49.844 -6.836 1 97.31 266 SER B CA 1
ATOM 4560 C C . SER B 1 266 ? 10.156 -49.312 -7.461 1 97.31 266 SER B C 1
ATOM 4562 O O . SER B 1 266 ? 10.133 -48.969 -8.648 1 97.31 266 SER B O 1
ATOM 4564 N N . GLU B 1 267 ? 9.102 -49.281 -6.688 1 97.81 267 GLU B N 1
ATOM 4565 C CA . GLU B 1 267 ? 7.832 -48.719 -7.164 1 97.81 267 GLU B CA 1
ATOM 4566 C C . GLU B 1 267 ? 7.93 -47.219 -7.414 1 97.81 267 GLU B C 1
ATOM 4568 O O . GLU B 1 267 ? 7.363 -46.719 -8.383 1 97.81 267 GLU B O 1
ATOM 4573 N N . LEU B 1 268 ? 8.625 -46.562 -6.547 1 97.81 268 LEU B N 1
ATOM 4574 C CA . LEU B 1 268 ? 8.82 -45.125 -6.711 1 97.81 268 LEU B CA 1
ATOM 4575 C C . LEU B 1 268 ? 9.641 -44.812 -7.965 1 97.81 268 LEU B C 1
ATOM 4577 O O . LEU B 1 268 ? 9.383 -43.844 -8.656 1 97.81 268 LEU B O 1
ATOM 4581 N N . LYS B 1 269 ? 10.602 -45.625 -8.25 1 97.56 269 LYS B N 1
ATOM 4582 C CA . LYS B 1 269 ? 11.383 -45.5 -9.477 1 97.56 269 LYS B CA 1
ATOM 4583 C C . LYS B 1 269 ? 10.5 -45.625 -10.711 1 97.56 269 LYS B C 1
ATOM 4585 O O . LYS B 1 269 ? 10.727 -44.969 -11.727 1 97.56 269 LYS B O 1
ATOM 4590 N N . LYS B 1 270 ? 9.555 -46.5 -10.672 1 98 270 LYS B N 1
ATOM 4591 C CA . LYS B 1 270 ? 8.602 -46.656 -11.773 1 98 270 LYS B CA 1
ATOM 4592 C C . LYS B 1 270 ? 7.758 -45.406 -11.969 1 98 270 LYS B C 1
ATOM 4594 O O . LYS B 1 270 ? 7.426 -45.031 -13.094 1 98 270 LYS B O 1
ATOM 4599 N N . VAL B 1 271 ? 7.398 -44.812 -10.852 1 97.62 271 VAL B N 1
ATOM 4600 C CA . VAL B 1 271 ? 6.641 -43.562 -10.906 1 97.62 271 VAL B CA 1
ATOM 4601 C C . VAL B 1 271 ? 7.465 -42.5 -11.609 1 97.62 271 VAL B C 1
ATOM 4603 O O . VAL B 1 271 ? 6.961 -41.781 -12.477 1 97.62 271 VAL B O 1
ATOM 4606 N N . ASP B 1 272 ? 8.734 -42.375 -11.258 1 97.88 272 ASP B N 1
ATOM 4607 C CA . ASP B 1 272 ? 9.633 -41.406 -11.875 1 97.88 272 ASP B CA 1
ATOM 4608 C C . ASP B 1 272 ? 9.766 -41.688 -13.375 1 97.88 272 ASP B C 1
ATOM 4610 O O . ASP B 1 272 ? 9.711 -40.75 -14.18 1 97.88 272 ASP B O 1
ATOM 4614 N N . LYS B 1 273 ? 9.953 -42.938 -13.672 1 98.06 273 LYS B N 1
ATOM 4615 C CA . LYS B 1 273 ? 10.117 -43.312 -15.07 1 98.06 273 LYS B CA 1
ATOM 4616 C C . LYS B 1 273 ? 8.852 -43 -15.867 1 98.06 273 LYS B C 1
ATOM 4618 O O . LYS B 1 273 ? 8.922 -42.5 -17 1 98.06 273 LYS B O 1
ATOM 4623 N N . ALA B 1 274 ? 7.754 -43.375 -15.336 1 98.38 274 ALA B N 1
ATOM 4624 C CA . ALA B 1 274 ? 6.473 -43.094 -15.992 1 98.38 274 ALA B CA 1
ATOM 4625 C C . ALA B 1 274 ? 6.273 -41.594 -16.219 1 98.38 274 ALA B C 1
ATOM 4627 O O . ALA B 1 274 ? 5.762 -41.188 -17.266 1 98.38 274 ALA B O 1
ATOM 4628 N N . ALA B 1 275 ? 6.605 -40.812 -15.219 1 98.31 275 ALA B N 1
ATOM 4629 C CA . ALA B 1 275 ? 6.496 -39.375 -15.344 1 98.31 275 ALA B CA 1
ATOM 4630 C C . ALA B 1 275 ? 7.395 -38.844 -16.453 1 98.31 275 ALA B C 1
ATOM 4632 O O . ALA B 1 275 ? 6.984 -37.969 -17.234 1 98.31 275 ALA B O 1
ATOM 4633 N N . LYS B 1 276 ? 8.586 -39.312 -16.484 1 98.12 276 LYS B N 1
ATOM 4634 C CA . LYS B 1 276 ? 9.523 -38.906 -17.531 1 98.12 276 LYS B CA 1
ATOM 4635 C C . LYS B 1 276 ? 8.977 -39.25 -18.906 1 98.12 276 LYS B C 1
ATOM 4637 O O . LYS B 1 276 ? 8.992 -38.406 -19.812 1 98.12 276 LYS B O 1
ATOM 4642 N N . GLU B 1 277 ? 8.5 -40.438 -19.109 1 98.44 277 GLU B N 1
ATOM 4643 C CA . GLU B 1 277 ? 7.953 -40.875 -20.391 1 98.44 277 GLU B CA 1
ATOM 4644 C C . GLU B 1 277 ? 6.738 -40.062 -20.781 1 98.44 277 GLU B C 1
ATOM 4646 O O . GLU B 1 277 ? 6.586 -39.688 -21.938 1 98.44 277 GLU B O 1
ATOM 4651 N N . PHE B 1 278 ? 5.918 -39.938 -19.844 1 98.5 278 PHE B N 1
ATOM 4652 C CA . PHE B 1 278 ? 4.727 -39.125 -20.078 1 98.5 278 PHE B CA 1
ATOM 4653 C C . PHE B 1 278 ? 5.109 -37.719 -20.578 1 98.5 278 PHE B C 1
ATOM 4655 O O . PHE B 1 278 ? 4.586 -37.25 -21.594 1 98.5 278 PHE B O 1
ATOM 4662 N N . VAL B 1 279 ? 6.047 -36.938 -19.875 1 98.75 279 VAL B N 1
ATOM 4663 C CA . VAL B 1 279 ? 6.43 -35.562 -20.219 1 98.75 279 VAL B CA 1
ATOM 4664 C C . VAL B 1 279 ? 7.148 -35.562 -21.562 1 98.75 279 VAL B C 1
ATOM 4666 O O . VAL B 1 279 ? 6.969 -34.625 -22.359 1 98.75 279 VAL B O 1
ATOM 4669 N N . ASP B 1 280 ? 7.969 -36.594 -21.812 1 98.44 280 ASP B N 1
ATOM 4670 C CA . ASP B 1 280 ? 8.641 -36.688 -23.109 1 98.44 280 ASP B CA 1
ATOM 4671 C C . ASP B 1 280 ? 7.625 -36.75 -24.25 1 98.44 280 ASP B C 1
ATOM 4673 O O . ASP B 1 280 ? 7.801 -36.094 -25.281 1 98.44 280 ASP B O 1
ATOM 4677 N N . LYS B 1 281 ? 6.641 -37.562 -24.031 1 98.62 281 LYS B N 1
ATOM 4678 C CA . LYS B 1 281 ? 5.578 -37.656 -25.031 1 98.62 281 LYS B CA 1
ATOM 4679 C C . LYS B 1 281 ? 4.867 -36.312 -25.203 1 98.62 281 LYS B C 1
ATOM 4681 O O . LYS B 1 281 ? 4.625 -35.875 -26.328 1 98.62 281 LYS B O 1
ATOM 4686 N N . GLU B 1 282 ? 4.469 -35.688 -24.125 1 98.69 282 GLU B N 1
ATOM 4687 C CA . GLU B 1 282 ? 3.809 -34.375 -24.156 1 98.69 282 GLU B CA 1
ATOM 4688 C C . GLU B 1 282 ? 4.684 -33.344 -24.828 1 98.69 282 GLU B C 1
ATOM 4690 O O . GLU B 1 282 ? 4.18 -32.469 -25.547 1 98.69 282 GLU B O 1
ATOM 4695 N N . LEU B 1 283 ? 6.004 -33.375 -24.562 1 98.5 283 LEU B N 1
ATOM 4696 C CA . LEU B 1 283 ? 6.965 -32.469 -25.172 1 98.5 283 LEU B CA 1
ATOM 4697 C C . LEU B 1 283 ? 6.965 -32.625 -26.688 1 98.5 283 LEU B C 1
ATOM 4699 O O . LEU B 1 283 ? 6.965 -31.609 -27.406 1 98.5 283 LEU B O 1
ATOM 4703 N N . GLU B 1 284 ? 6.953 -33.812 -27.156 1 98.38 284 GLU B N 1
ATOM 4704 C CA . GLU B 1 284 ? 6.926 -34.062 -28.594 1 98.38 284 GLU B CA 1
ATOM 4705 C C . GLU B 1 284 ? 5.633 -33.562 -29.219 1 98.38 284 GLU B C 1
ATOM 4707 O O . GLU B 1 284 ? 5.648 -33 -30.312 1 98.38 284 GLU B O 1
ATOM 4712 N N . GLU B 1 285 ? 4.574 -33.812 -28.531 1 98.38 285 GLU B N 1
ATOM 4713 C CA . GLU B 1 285 ? 3.293 -33.281 -29 1 98.38 285 GLU B CA 1
ATOM 4714 C C . GLU B 1 285 ? 3.334 -31.75 -29.109 1 98.38 285 GLU B C 1
ATOM 4716 O O . GLU B 1 285 ? 2.82 -31.172 -30.078 1 98.38 285 GLU B O 1
ATOM 4721 N N . ALA B 1 286 ? 3.865 -31.094 -28.156 1 98.38 286 ALA B N 1
ATOM 4722 C CA . ALA B 1 286 ? 3.98 -29.641 -28.156 1 98.38 286 ALA B CA 1
ATOM 4723 C C . ALA B 1 286 ? 4.832 -29.156 -29.328 1 98.38 286 ALA B C 1
ATOM 4725 O O . ALA B 1 286 ? 4.477 -28.188 -30 1 98.38 286 ALA B O 1
ATOM 4726 N N . LYS B 1 287 ? 5.922 -29.828 -29.594 1 97.44 287 LYS B N 1
ATOM 4727 C CA . LYS B 1 287 ? 6.828 -29.469 -30.688 1 97.44 287 LYS B CA 1
ATOM 4728 C C . LYS B 1 287 ? 6.133 -29.578 -32.031 1 97.44 287 LYS B C 1
ATOM 4730 O O . LYS B 1 287 ? 6.441 -28.828 -32.969 1 97.44 287 LYS B O 1
ATOM 4735 N N . ASN B 1 288 ? 5.23 -30.453 -32.094 1 97.75 288 ASN B N 1
ATOM 4736 C CA . ASN B 1 288 ? 4.57 -30.734 -33.344 1 97.75 288 ASN B CA 1
ATOM 4737 C C . ASN B 1 288 ? 3.352 -29.844 -33.562 1 97.75 288 ASN B C 1
ATOM 4739 O O . ASN B 1 288 ? 2.73 -29.875 -34.625 1 97.75 288 ASN B O 1
ATOM 4743 N N . SER B 1 289 ? 2.971 -29.141 -32.594 1 97.56 289 SER B N 1
ATOM 4744 C CA . SER B 1 289 ? 1.872 -28.203 -32.75 1 97.56 289 SER B CA 1
ATOM 4745 C C . SER B 1 289 ? 2.24 -27.078 -33.719 1 97.56 289 SER B C 1
ATOM 4747 O O . SER B 1 289 ? 3.357 -26.562 -33.688 1 97.56 289 SER B O 1
ATOM 4749 N N . PRO B 1 290 ? 1.384 -26.734 -34.625 1 96.94 290 PRO B N 1
ATOM 4750 C CA . PRO B 1 290 ? 1.701 -25.703 -35.625 1 96.94 290 PRO B CA 1
ATOM 4751 C C . PRO B 1 290 ? 1.724 -24.312 -35.031 1 96.94 290 PRO B C 1
ATOM 4753 O O . PRO B 1 290 ? 1.138 -24.078 -33.969 1 96.94 290 PRO B O 1
ATOM 4756 N N . PRO B 1 291 ? 2.443 -23.391 -35.719 1 95.38 291 PRO B N 1
ATOM 4757 C CA . PRO B 1 291 ? 2.326 -21.984 -35.312 1 95.38 291 PRO B CA 1
ATOM 4758 C C . PRO B 1 291 ? 0.92 -21.422 -35.531 1 95.38 291 PRO B C 1
ATOM 4760 O O . PRO B 1 291 ? 0.194 -21.875 -36.406 1 95.38 291 PRO B O 1
ATOM 4763 N N . PRO B 1 292 ? 0.548 -20.547 -34.688 1 95.06 292 PRO B N 1
ATOM 4764 C CA . PRO B 1 292 ? -0.753 -19.938 -34.938 1 95.06 292 PRO B CA 1
ATOM 4765 C C . PRO B 1 292 ? -0.811 -19.203 -36.281 1 95.06 292 PRO B C 1
ATOM 4767 O O . PRO B 1 292 ? 0.177 -18.594 -36.688 1 95.06 292 PRO B O 1
ATOM 4770 N N . PRO B 1 293 ? -2.004 -19.266 -36.906 1 92.81 293 PRO B N 1
ATOM 4771 C CA . PRO B 1 293 ? -2.15 -18.484 -38.125 1 92.81 293 PRO B CA 1
ATOM 4772 C C . PRO B 1 293 ? -2.023 -16.984 -37.906 1 92.81 293 PRO B C 1
ATOM 4774 O O . PRO B 1 293 ? -2.418 -16.484 -36.844 1 92.81 293 PRO B O 1
ATOM 4777 N N . GLU B 1 294 ? -1.549 -16.25 -38.906 1 88.19 294 GLU B N 1
ATOM 4778 C CA . GLU B 1 294 ? -1.332 -14.812 -38.812 1 88.19 294 GLU B CA 1
ATOM 4779 C C . GLU B 1 294 ? -2.635 -14.078 -38.5 1 88.19 294 GLU B C 1
ATOM 4781 O O . GLU B 1 294 ? -2.631 -13.062 -37.812 1 88.19 294 GLU B O 1
ATOM 4786 N N . GLU B 1 295 ? -3.754 -14.633 -39 1 87.44 295 GLU B N 1
ATOM 4787 C CA . GLU B 1 295 ? -5.055 -13.992 -38.812 1 87.44 295 GLU B CA 1
ATOM 4788 C C . GLU B 1 295 ? -5.457 -13.992 -37.344 1 87.44 295 GLU B C 1
ATOM 4790 O O . GLU B 1 295 ? -6.316 -13.211 -36.938 1 87.44 295 GLU B O 1
ATOM 4795 N N . ASP B 1 296 ? -4.84 -14.836 -36.562 1 89.94 296 ASP B N 1
ATOM 4796 C CA . ASP B 1 296 ? -5.172 -14.953 -35.125 1 89.94 296 ASP B CA 1
ATOM 4797 C C . ASP B 1 296 ? -4.711 -13.727 -34.344 1 89.94 296 ASP B C 1
ATOM 4799 O O . ASP B 1 296 ? -5.156 -13.492 -33.219 1 89.94 296 ASP B O 1
ATOM 4803 N N . LEU B 1 297 ? -3.854 -12.922 -35.031 1 89.12 297 LEU B N 1
ATOM 4804 C CA . LEU B 1 297 ? -3.367 -11.688 -34.438 1 89.12 297 LEU B CA 1
ATOM 4805 C C . LEU B 1 297 ? -4.527 -10.758 -34.062 1 89.12 297 LEU B C 1
ATOM 4807 O O . LEU B 1 297 ? -4.449 -9.992 -33.125 1 89.12 297 LEU B O 1
ATOM 4811 N N . TYR B 1 298 ? -5.605 -10.906 -34.781 1 89.94 298 TYR B N 1
ATOM 4812 C CA . TYR B 1 298 ? -6.699 -9.953 -34.656 1 89.94 298 TYR B CA 1
ATOM 4813 C C . TYR B 1 298 ? -7.875 -10.578 -33.906 1 89.94 298 TYR B C 1
ATOM 4815 O O . TYR B 1 298 ? -8.914 -9.945 -33.719 1 89.94 298 TYR B O 1
ATOM 4823 N N . LYS B 1 299 ? -7.676 -11.766 -33.406 1 88.81 299 LYS B N 1
ATOM 4824 C CA . LYS B 1 299 ? -8.773 -12.477 -32.75 1 88.81 299 LYS B CA 1
ATOM 4825 C C . LYS B 1 299 ? -8.648 -12.43 -31.234 1 88.81 299 LYS B C 1
ATOM 4827 O O . LYS B 1 299 ? -7.562 -12.164 -30.703 1 88.81 299 LYS B O 1
ATOM 4832 N N . HIS B 1 300 ? -9.734 -12.547 -30.469 1 88.38 300 HIS B N 1
ATOM 4833 C CA . HIS B 1 300 ? -9.844 -12.68 -29.031 1 88.38 300 HIS B CA 1
ATOM 4834 C C . HIS B 1 300 ? -9.477 -11.383 -28.328 1 88.38 300 HIS B C 1
ATOM 4836 O O . HIS B 1 300 ? -9.031 -11.398 -27.172 1 88.38 300 HIS B O 1
ATOM 4842 N N . VAL B 1 301 ? -9.453 -10.305 -29.109 1 88.75 301 VAL B N 1
ATOM 4843 C CA . VAL B 1 301 ? -9.227 -8.984 -28.516 1 88.75 301 VAL B CA 1
ATOM 4844 C C . VAL B 1 301 ? -10.508 -8.492 -27.859 1 88.75 301 VAL B C 1
ATOM 4846 O O . VAL B 1 301 ? -10.453 -7.859 -26.797 1 88.75 301 VAL B O 1
ATOM 4849 N N . TYR B 1 302 ? -11.547 -8.891 -28.453 1 90.5 302 TYR B N 1
ATOM 4850 C CA . TYR B 1 302 ? -12.867 -8.562 -27.938 1 90.5 302 TYR B CA 1
ATOM 4851 C C . TYR B 1 302 ? -13.711 -9.82 -27.766 1 90.5 302 TYR B C 1
ATOM 4853 O O . TYR B 1 302 ? -13.391 -10.875 -28.328 1 90.5 302 TYR B O 1
ATOM 4861 N N . VAL B 1 303 ? -14.664 -9.625 -26.969 1 90.94 303 VAL B N 1
ATOM 4862 C CA . VAL B 1 303 ? -15.664 -10.688 -26.953 1 90.94 303 VAL B CA 1
ATOM 4863 C C . VAL B 1 303 ? -16.234 -10.891 -28.344 1 90.94 303 VAL B C 1
ATOM 4865 O O . VAL B 1 303 ? -16.531 -9.922 -29.047 1 90.94 303 VAL B O 1
ATOM 4868 N N . GLU B 1 304 ? -16.266 -12.141 -28.656 1 88.94 304 GLU B N 1
ATOM 4869 C CA . GLU B 1 304 ? -16.75 -12.461 -30 1 88.94 304 GLU B CA 1
ATOM 4870 C C . GLU B 1 304 ? -18.094 -11.781 -30.281 1 88.94 304 GLU B C 1
ATOM 4872 O O . GLU B 1 304 ? -19 -11.82 -29.438 1 88.94 304 GLU B O 1
ATOM 4877 N N . GLY B 1 305 ? -18.141 -11.102 -31.312 1 91.62 305 GLY B N 1
ATOM 4878 C CA . GLY B 1 305 ? -19.391 -10.445 -31.703 1 91.62 305 GLY B CA 1
ATOM 4879 C C . GLY B 1 305 ? -19.438 -8.984 -31.297 1 91.62 305 GLY B C 1
ATOM 4880 O O . GLY B 1 305 ? -20.359 -8.258 -31.703 1 91.62 305 GLY B O 1
ATOM 4881 N N . THR B 1 306 ? -18.531 -8.547 -30.531 1 94.31 306 THR B N 1
ATOM 4882 C CA . THR B 1 306 ? -18.531 -7.16 -30.078 1 94.31 306 THR B CA 1
ATOM 4883 C C . THR B 1 306 ? -17.391 -6.371 -30.688 1 94.31 306 THR B C 1
ATOM 4885 O O . THR B 1 306 ? -17.062 -5.273 -30.234 1 94.31 306 THR B O 1
ATOM 4888 N N . GLU B 1 307 ? -16.812 -6.961 -31.641 1 93.19 307 GLU B N 1
ATOM 4889 C CA . GLU B 1 307 ? -15.641 -6.328 -32.25 1 93.19 307 GLU B CA 1
ATOM 4890 C C . GLU B 1 307 ? -16.031 -5.016 -32.938 1 93.19 307 GLU B C 1
ATOM 4892 O O . GLU B 1 307 ? -17.141 -4.879 -33.469 1 93.19 307 GLU B O 1
ATOM 4897 N N . PRO B 1 308 ? -15.094 -4.09 -32.781 1 94.19 308 PRO B N 1
ATOM 4898 C CA . PRO B 1 308 ? -15.328 -2.891 -33.594 1 94.19 308 PRO B CA 1
ATOM 4899 C C . PRO B 1 308 ? -15.258 -3.174 -35.094 1 94.19 308 PRO B C 1
ATOM 4901 O O . PRO B 1 308 ? -14.992 -4.309 -35.5 1 94.19 308 PRO B O 1
ATOM 4904 N N . LYS B 1 309 ? -15.516 -1.972 -35.812 1 93.88 309 LYS B N 1
ATOM 4905 C CA . LYS B 1 309 ? -15.469 -2.121 -37.281 1 93.88 309 LYS B CA 1
ATOM 4906 C C . LYS B 1 309 ? -14.062 -2.486 -37.75 1 93.88 309 LYS B C 1
ATOM 4908 O O . LYS B 1 309 ? -13.898 -3.271 -38.688 1 93.88 309 LYS B O 1
ATOM 4913 N N . PHE B 1 310 ? -13.148 -1.888 -37.156 1 93.56 310 PHE B N 1
ATOM 4914 C CA . PHE B 1 310 ? -11.773 -2.178 -37.562 1 93.56 310 PHE B CA 1
ATOM 4915 C C . PHE B 1 310 ? -10.828 -2.08 -36.375 1 93.56 310 PHE B C 1
ATOM 4917 O O . PHE B 1 310 ? -11.188 -1.525 -35.344 1 93.56 310 PHE B O 1
ATOM 4924 N N . LEU B 1 311 ? -9.68 -2.799 -36.531 1 92.75 311 LEU B N 1
ATOM 4925 C CA . LEU B 1 311 ? -8.594 -2.773 -35.562 1 92.75 311 LEU B CA 1
ATOM 4926 C C . LEU B 1 311 ? -7.262 -2.459 -36.25 1 92.75 311 LEU B C 1
ATOM 4928 O O . LEU B 1 311 ? -6.961 -3 -37.312 1 92.75 311 LEU B O 1
ATOM 4932 N N . ARG B 1 312 ? -6.586 -1.494 -35.594 1 91.19 312 ARG B N 1
ATOM 4933 C CA . ARG B 1 312 ? -5.266 -1.173 -36.125 1 91.19 312 ARG B CA 1
ATOM 4934 C C . ARG B 1 312 ? -4.289 -2.324 -35.906 1 91.19 312 ARG B C 1
ATOM 4936 O O . ARG B 1 312 ? -4.309 -2.967 -34.844 1 91.19 312 ARG B O 1
ATOM 4943 N N . GLY B 1 313 ? -3.436 -2.527 -37 1 86.5 313 GLY B N 1
ATOM 4944 C CA . GLY B 1 313 ? -2.461 -3.602 -36.906 1 86.5 313 GLY B CA 1
ATOM 4945 C C . GLY B 1 313 ? -1.125 -3.156 -36.344 1 86.5 313 GLY B C 1
ATOM 4946 O O . GLY B 1 313 ? -1.071 -2.268 -35.5 1 86.5 313 GLY B O 1
ATOM 4947 N N . ARG B 1 314 ? -0.061 -3.789 -36.719 1 84.69 314 ARG B N 1
ATOM 4948 C CA . ARG B 1 314 ? 1.282 -3.611 -36.188 1 84.69 314 ARG B CA 1
ATOM 4949 C C . ARG B 1 314 ? 1.93 -2.344 -36.719 1 84.69 314 ARG B C 1
ATOM 4951 O O . ARG B 1 314 ? 2.805 -1.761 -36.094 1 84.69 314 ARG B O 1
ATOM 4958 N N . GLU B 1 315 ? 1.446 -2.127 -37.938 1 87.69 315 GLU B N 1
ATOM 4959 C CA . GLU B 1 315 ? 1.913 -0.93 -38.625 1 87.69 315 GLU B CA 1
ATOM 4960 C C . GLU B 1 315 ? 0.759 0.025 -38.938 1 87.69 315 GLU B C 1
ATOM 4962 O O . GLU B 1 315 ? -0.406 -0.378 -38.906 1 87.69 315 GLU B O 1
ATOM 4967 N N . ARG B 1 316 ? 1.137 1.316 -39.094 1 87.88 316 ARG B N 1
ATOM 4968 C CA . ARG B 1 316 ? 0.151 2.379 -39.281 1 87.88 316 ARG B CA 1
ATOM 4969 C C . ARG B 1 316 ? -0.835 2.041 -40.375 1 87.88 316 ARG B C 1
ATOM 4971 O O . ARG B 1 316 ? -2.027 2.336 -40.281 1 87.88 316 ARG B O 1
ATOM 4978 N N . ASN B 1 317 ? -0.297 1.313 -41.312 1 89.5 317 ASN B N 1
ATOM 4979 C CA . ASN B 1 317 ? -1.142 1.07 -42.469 1 89.5 317 ASN B CA 1
ATOM 4980 C C . ASN B 1 317 ? -1.781 -0.314 -42.438 1 89.5 317 ASN B C 1
ATOM 4982 O O . ASN B 1 317 ? -2.566 -0.672 -43.312 1 89.5 317 ASN B O 1
ATOM 4986 N N . GLU B 1 318 ? -1.481 -1.032 -41.406 1 89.94 318 GLU B N 1
ATOM 4987 C CA . GLU B 1 318 ? -2.076 -2.355 -41.25 1 89.94 318 GLU B CA 1
ATOM 4988 C C . GLU B 1 318 ? -3.389 -2.275 -40.469 1 89.94 318 GLU B C 1
ATOM 4990 O O . GLU B 1 318 ? -3.396 -1.962 -39.281 1 89.94 318 GLU B O 1
ATOM 4995 N N . ILE B 1 319 ? -4.496 -2.479 -41.25 1 92.19 319 ILE B N 1
ATOM 4996 C CA . ILE B 1 319 ? -5.82 -2.404 -40.656 1 92.19 319 ILE B CA 1
ATOM 4997 C C . ILE B 1 319 ? -6.57 -3.713 -40.875 1 92.19 319 ILE B C 1
ATOM 4999 O O . ILE B 1 319 ? -6.617 -4.215 -42 1 92.19 319 ILE B O 1
ATOM 5003 N N . HIS B 1 320 ? -7.07 -4.301 -39.812 1 93 320 HIS B N 1
ATOM 5004 C CA . HIS B 1 320 ? -7.93 -5.473 -39.938 1 93 320 HIS B CA 1
ATOM 5005 C C . HIS B 1 320 ? -9.398 -5.09 -39.812 1 93 320 HIS B C 1
ATOM 5007 O O . HIS B 1 320 ? -9.82 -4.449 -38.875 1 93 320 HIS B O 1
ATOM 5013 N N . TYR B 1 321 ? -10.117 -5.535 -40.812 1 92.69 321 TYR B N 1
ATOM 5014 C CA . TYR B 1 321 ? -11.555 -5.301 -40.812 1 92.69 321 TYR B CA 1
ATOM 5015 C C . TYR B 1 321 ? -12.312 -6.562 -40.406 1 92.69 321 TYR B C 1
ATOM 5017 O O . TYR B 1 321 ? -12.062 -7.641 -40.938 1 92.69 321 TYR B O 1
ATOM 5025 N N . TYR B 1 322 ? -13.141 -6.465 -39.375 1 90.19 322 TYR B N 1
ATOM 5026 C CA . TYR B 1 322 ? -13.938 -7.598 -38.938 1 90.19 322 TYR B CA 1
ATOM 5027 C C . TYR B 1 322 ? -15.086 -7.875 -39.906 1 90.19 322 TYR B C 1
ATOM 5029 O O . TYR B 1 322 ? -15.602 -6.957 -40.531 1 90.19 322 TYR B O 1
#

Foldseek 3Di:
DLLLLLLLVLLLVCVVVVLAPDWAFGFRFQLLQQLLLLLQFDLQAAEEEAQHCLNNQCSNPDPSLQQLLLRNLFCSHQVRVPQHSWCHDDVNYRTHHHPQLPQQVVQLVVQVVCVVVVPLHAYEYEHELLSLPDPVNLVSLVVQQVVQTRYEYEYAYQQDDQQHGSVRRDPDSPSQPPSPPAHGDEFASLASNRSNVVSNVSGCCSSVRVTYGYYYHHTHGLAGRTSVDRNPVRPHPVVSVCCCVPRHSVVVVVVVCCVVVVDDPVVVVVVSVVSNVVSVVSNVSSVPGHRDDPVCQPPPPDDPPPDDQWDADPDPPDIDGD/DLLLLLLLVLLLVCVVVVLAPDWAFGFRFQLLQQLLLLLQFDLQAAEEEAQHCLNNQCSNPDPSLQQLLLRNLFCSHQVRVPQHSWCHDDVSYRTHHHPQLPQQLVQLVVQVVCVVVVPLHAYEYEHELQSLPDPVNLVSLVVQQVVQTRYEYEYAYQQDDQQHGSVRRDPDSPSQPPSPPAHGDEFASLASNRSNVVSNVSGCCSSVRVTYGYYYHHTHGLAGRTSVDRNPVRPHPVVSVVCCVPRHSVVVVVVVCCVVVVDDPVVVVVVSVVSNVVSVVSNVSSVPGHRDDPVCQPPPPDDPPPDDQWDADPDPPRIDGD

Secondary structure (DSSP, 8-state):
-HHHHHHHHHHHHHHHTT---S-----TT-HHHHHHHHTTS-TTSEEEEES--HHHHHHTT--HHHHHHHHTT-TTSTTTTSSTTT---BTTEEEEE-STTTHHHHHHHHHHHHHHTT-S--EEEEEETTGGGSHHHHHHHHHHHHTT--EEEEEEE-SEETTEEHHHH-S---GGGTTTTS-EEEEETTSHHHHHHHHHHHHHHIIIII--EEEEEE---SS-SSTT--S-SSS-HHHHHHHHHH--HHHHHHHHHHHTTSS-HHHHHHHHHHHHHHHHHHHHHHHHSPPPPGGGGGSSSS-TT---SEEE-SSTT-EEE-/-HHHHHHHHHHHHHHHTT---S-----TT-HHHHHHHHTTS-TTSEEEEES--HHHHHHTT--HHHHHHHHTT-TTSTTTTSSTTT---BTTEEEEE-STTTHHHHHHHHHHHHHHTT-S--EEEEEETTGGGSHHHHHHHHHHHHTT--EEEEEEE-SEETTEEHHHH-S---GGGTTTTS-EEEEETTSHHHHHHHHHHHHHHIIIII--EEEEEE---SS-SSTT--S-SSS-HHHHHHHHHHH-HHHHHHHHHHHTTSS-HHHHHHHHHHHHHHHHHHHHHHHHSPPPPGGGGGSSSS-TT---SEEE-SSTT-EEE-

Radius of gyration: 30.63 Å; Cα contacts (8 Å, |Δi|>4): 1329; chains: 2; bounding box: 51×95×82 Å

Organism: Malassezia globosa (strain ATCC MYA-4612 / CBS 7966) (NCBI:txid425265)

pLDDT: mean 95.97, std 3.73, range [79.81, 98.94]

Solvent-accessible surface area (backbone atoms only — not comparable to full-atom values): 32481 Å² total; per-residue (Å²): 89,65,48,51,44,47,45,41,50,50,49,52,52,36,39,76,67,63,49,33,87,66,73,45,43,66,55,44,60,34,42,20,46,45,55,13,34,57,76,40,56,56,80,78,26,34,36,31,29,34,34,70,28,63,60,44,41,36,73,50,71,40,47,69,27,19,53,51,6,9,39,50,38,8,36,59,10,61,48,44,21,73,33,44,49,25,45,38,61,38,78,51,32,65,25,18,33,82,53,79,37,56,42,38,46,52,31,48,50,52,12,44,49,30,56,75,69,64,49,91,43,35,21,40,25,35,38,39,57,53,27,66,56,36,22,54,41,55,36,34,51,37,50,32,51,67,67,42,20,19,29,37,41,30,35,47,30,44,52,49,39,66,71,41,45,39,78,79,73,34,67,62,78,62,62,23,65,68,52,73,88,40,54,47,44,76,33,56,16,35,34,32,67,46,26,20,53,52,39,36,49,49,46,51,46,16,53,70,63,70,10,36,37,32,35,21,32,43,37,41,56,72,58,27,55,33,76,88,36,80,47,59,87,69,42,56,68,64,58,50,49,50,41,58,72,74,47,31,28,66,61,52,51,52,51,49,37,44,74,71,64,74,46,51,71,70,56,52,51,49,51,52,50,50,32,48,53,52,44,52,52,27,50,52,53,20,70,67,34,53,67,52,60,77,75,56,76,76,51,83,80,44,61,87,89,64,60,61,70,62,44,80,50,96,43,97,84,35,68,45,72,110,86,66,48,52,44,46,46,40,49,50,49,51,51,36,39,78,68,63,49,34,87,66,74,45,44,67,54,44,59,34,42,22,46,44,53,12,36,58,75,39,57,56,80,78,26,35,37,32,31,35,33,71,29,61,59,44,41,38,75,49,72,39,47,70,27,19,54,51,6,9,38,51,39,9,37,58,10,60,48,43,21,73,32,44,50,24,46,38,60,39,78,51,33,65,26,19,33,82,53,79,37,56,41,39,45,54,30,47,49,51,13,44,50,30,57,76,68,64,48,91,45,35,20,41,23,33,38,38,58,50,26,66,57,36,21,56,42,56,35,33,50,38,51,31,51,66,65,41,20,21,29,36,40,29,35,47,30,44,52,51,39,67,71,42,44,39,79,79,74,36,68,62,77,62,63,22,65,69,52,76,87,39,53,49,41,77,35,57,17,34,35,32,68,45,26,21,52,52,39,36,50,52,46,51,47,15,54,70,64,71,11,35,35,31,34,20,34,44,37,40,56,70,59,27,55,33,76,87,36,81,46,60,88,69,42,57,68,65,57,48,50,51,43,57,73,74,46,31,26,66,60,53,50,50,49,48,36,44,75,70,64,74,46,52,71,71,56,52,50,49,52,53,50,52,31,49,51,51,43,53,52,26,50,53,53,20,71,66,35,52,67,51,60,77,75,56,75,75,52,83,80,45,60,86,90,65,60,61,73,59,44,81,49,96,43,96,83,35,69,44,70,109

Sequence (644 aa):
MVKMRRMEVASDQAYKNKLVRGFCHLSIGQEAVSVGMETAIKPDDSLITAYRCHTFVVQRGGSVSGMLAELFGREGGLSRGKGGSMHVYTPNFYGGNGIVGAQVPLGTGLAFAQKYLKTNHATFTLYGDGASNQGQVFESFNMAKLWKLPNVFICENNKYGMGTSAERSSMNTQFYTRGDVIPGIQVNAMDVLAVKRGTEFAREYTVSGNGPLLMELVTYRYGGHSLSDPGTTYRTRDEIQKMRSSSDPIQGLKTHIIEWGVMEESELKKVDKAAKEFVDKELEEAKNSPPPPEEDLYKHVYVEGTEPKFLRGRERNEIHYYMVKMRRMEVASDQAYKNKLVRGFCHLSIGQEAVSVGMETAIKPDDSLITAYRCHTFVVQRGGSVSGMLAELFGREGGLSRGKGGSMHVYTPNFYGGNGIVGAQVPLGTGLAFAQKYLKTNHATFTLYGDGASNQGQVFESFNMAKLWKLPNVFICENNKYGMGTSAERSSMNTQFYTRGDVIPGIQVNAMDVLAVKRGTEFAREYTVSGNGPLLMELVTYRYGGHSLSDPGTTYRTRDEIQKMRSSSDPIQGLKTHIIEWGVMEESELKKVDKAAKEFVDKELEEAKNSPPPPEEDLYKHVYVEGTEPKFLRGRERNEIHYY

InterPro domains:
  IPR001017 Dehydrogenase, E1 component [PF00676] (1-292)
  IPR017597 Pyruvate dehydrogenase (acetyl-transferring) E1 component, alpha subunit, subgroup y [TIGR03182] (1-303)
  IPR029061 Thiamin diphosphate-binding fold [SSF52518] (1-305)
  IPR050642 Pyruvate Dehydrogenase E1 Alpha Subunit [PTHR11516] (1-307)

Nearest PDB structures (foldseek):
  3exh-assembly2_G  TM=9.822E-01  e=1.737E-41  Homo sapiens
  3exe-assembly2_E  TM=9.802E-01  e=3.884E-41  Homo sapiens
  2ozl-assembly1_C  TM=9.804E-01  e=4.357E-41  Homo sapiens
  6cer-assembly1_A  TM=9.617E-01  e=6.037E-35  Homo sapiens
  6cer-assembly1_C  TM=9.706E-01  e=2.258E-33  Homo sapiens